Protein AF-0000000083394810 (afdb_homodimer)

InterPro domains:
  IPR021765 Mycotoxin biosynthesis protein UstYa-like [PF11807] (84-178)
  IPR021765 Mycotoxin biosynthesis protein UstYa-like [PTHR33365] (81-181)

Nearest PDB structures (foldseek):
  6ww7-assembly1_E  TM=4.068E-01  e=1.363E+00  Homo sapiens
  8p09-assembly1_H  TM=2.927E-01  e=2.127E+00  Oryctolagus cuniculus
  7qoi-assembly1_FS  TM=3.831E-01  e=8.087E+00  Bacteroides phage crAss001
  6ww7-assembly1_E  TM=4.068E-01  e=1.979E+00  Homo sapiens
  8p09-assembly1_H  TM=2.930E-01  e=2.109E+00  Oryctolagus cuniculus

pLDDT: mean 79.97, std 18.43, range [35.34, 97.81]

Foldseek 3Di:
DVVVVVVVVVVVVVVVVVVVVVVVVVVVVVQVVVVVVPQDRPDDPDDWDKDKDFDADDPPDDLPNLVRLVVPAQQQQWFWDDGPPDIDIDHDLVVVLSVLVNLLSVVVVCVVVVHDDDPVSVVSNVVNVVSNVVVCVVQVFPFDADDDCVVDPPPDPDDRDGTGMGTGTPVVRVSVVRNVRCVVCVVVCCVRVVDD/DVVVVVVVVVVVVVVVVVVVVVVVVVVVVVQVVVVVVPQDRPDDPDDWDKDKDFDADDPPDDLPNLVRLVVPAQQQQWFWDDGPPDIDIDHDLVVVLSVLVNLLSVVVVCVVVVHDDDPVSVVSNVVNVVSNVVVCVVQVFPFDQDDDVVVDPPPDPDDRDGTGMGTGTPVVRVSVVRNVRCVVCVVVCCVRVVDD

Radius of gyration: 23.5 Å; Cα contacts (8 Å, |Δi|>4): 505; chains: 2; bounding box: 60×79×56 Å

Solvent-accessible surface area (backbone atoms only — not comparable to full-atom values): 21605 Å² total; per-residue (Å²): 115,68,65,59,50,50,49,51,49,50,49,49,50,52,47,49,52,48,45,53,51,44,52,50,44,49,52,45,44,52,48,40,52,57,24,68,78,35,101,50,74,48,56,66,97,63,92,72,53,78,36,77,44,59,62,61,89,66,91,65,59,43,87,77,38,59,70,54,58,66,58,72,36,40,67,84,25,42,33,73,49,91,43,96,74,64,73,45,50,22,37,29,42,35,33,52,41,50,51,30,52,47,49,50,47,49,52,38,58,40,19,67,72,66,51,78,76,52,72,66,51,50,53,50,46,44,49,29,55,48,51,41,52,52,49,44,43,30,45,41,46,51,33,40,33,49,63,62,60,86,74,45,56,91,82,50,66,65,68,51,60,72,64,50,68,33,89,17,42,36,38,66,61,52,41,50,52,39,30,52,43,20,67,77,38,43,72,61,46,52,71,73,63,57,55,117,114,68,64,59,50,49,52,50,48,51,50,49,51,51,48,48,51,48,46,54,50,44,52,50,43,50,52,45,43,53,48,38,53,60,23,67,79,39,101,50,75,47,56,65,99,63,90,72,51,76,35,77,44,60,62,60,91,65,92,66,59,45,87,78,38,59,71,55,58,67,58,72,38,39,66,85,26,42,33,75,47,91,43,95,76,62,74,42,50,22,38,30,43,35,35,51,43,51,51,30,51,46,48,50,46,50,51,37,58,40,18,67,74,68,52,77,76,51,73,67,52,50,54,50,45,44,50,29,56,48,51,43,52,52,47,44,44,29,46,40,46,51,33,40,33,51,62,61,62,85,74,46,58,80,83,51,67,65,68,51,59,72,62,50,68,31,90,18,43,36,39,65,61,53,41,49,52,38,30,51,41,21,68,77,38,44,72,61,45,53,70,73,62,66,45,127

Structure (mmCIF, N/CA/C/O backbone):
data_AF-0000000083394810-model_v1
#
loop_
_entity.id
_entity.type
_entity.pdbx_description
1 polymer 'HNH nuclease domain-containing protein'
#
loop_
_atom_site.group_PDB
_atom_site.id
_atom_site.type_symbol
_atom_site.label_atom_id
_atom_site.label_alt_id
_atom_site.label_comp_id
_atom_site.label_asym_id
_atom_site.label_entity_id
_atom_site.label_seq_id
_atom_site.pdbx_PDB_ins_code
_atom_site.Cartn_x
_atom_site.Cartn_y
_atom_site.Cartn_z
_atom_site.occupancy
_atom_site.B_iso_or_equiv
_atom_site.auth_seq_id
_atom_site.auth_comp_id
_atom_site.auth_asym_id
_atom_site.auth_atom_id
_atom_site.pdbx_PDB_model_num
ATOM 1 N N . MET A 1 1 ? -1.487 41.594 35.656 1 63.44 1 MET A N 1
ATOM 2 C CA . MET A 1 1 ? -0.586 40.625 35.062 1 63.44 1 MET A CA 1
ATOM 3 C C . MET A 1 1 ? -1.342 39.375 34.656 1 63.44 1 MET A C 1
ATOM 5 O O . MET A 1 1 ? -1.153 38.875 33.531 1 63.44 1 MET A O 1
ATOM 9 N N . LEU A 1 2 ? -2.314 39.062 35.344 1 71 2 LEU A N 1
ATOM 10 C CA . LEU A 1 2 ? -3.08 37.844 35.125 1 71 2 LEU A CA 1
ATOM 11 C C . LEU A 1 2 ? -4.078 38.031 34 1 71 2 LEU A C 1
ATOM 13 O O . LEU A 1 2 ? -4.301 37.125 33.188 1 71 2 LEU A O 1
ATOM 17 N N . VAL A 1 3 ? -4.531 39.25 33.844 1 66.12 3 VAL A N 1
ATOM 18 C CA . VAL A 1 3 ? -5.516 39.531 32.812 1 66.12 3 VAL A CA 1
ATOM 19 C C . VAL A 1 3 ? -4.832 39.562 31.453 1 66.12 3 VAL A C 1
ATOM 21 O O . VAL A 1 3 ? -5.363 39.031 30.469 1 66.12 3 VAL A O 1
ATOM 24 N N . ALA A 1 4 ? -3.621 40 31.453 1 64.06 4 ALA A N 1
ATOM 25 C CA . ALA A 1 4 ? -2.865 40.062 30.219 1 64.06 4 ALA A CA 1
ATOM 26 C C . ALA A 1 4 ? -2.486 38.656 29.734 1 64.06 4 ALA A C 1
ATOM 28 O O . ALA A 1 4 ? -2.574 38.375 28.547 1 64.06 4 ALA A O 1
ATOM 29 N N . ILE A 1 5 ? -2.301 37.812 30.656 1 60 5 ILE A N 1
ATOM 30 C CA . ILE A 1 5 ? -1.928 36.438 30.344 1 60 5 ILE A CA 1
ATOM 31 C C . ILE A 1 5 ? -3.146 35.688 29.812 1 60 5 ILE A C 1
ATOM 33 O O . ILE A 1 5 ? -3.045 34.938 28.844 1 60 5 ILE A O 1
ATOM 37 N N . ALA A 1 6 ? -4.289 36.094 30.375 1 61.28 6 ALA A N 1
ATOM 38 C CA . ALA A 1 6 ? -5.523 35.406 29.984 1 61.28 6 ALA A CA 1
ATOM 39 C C . ALA A 1 6 ? -5.941 35.812 28.578 1 61.28 6 ALA A C 1
ATOM 41 O O . ALA A 1 6 ? -6.375 34.969 27.781 1 61.28 6 ALA A O 1
ATOM 42 N N . VAL A 1 7 ? -5.715 37 28.25 1 58.78 7 VAL A N 1
ATOM 43 C CA . VAL A 1 7 ? -6.094 37.531 26.938 1 58.78 7 VAL A CA 1
ATOM 44 C C . VAL A 1 7 ? -5.16 36.969 25.875 1 58.78 7 VAL A C 1
ATOM 46 O O . VAL A 1 7 ? -5.605 36.531 24.812 1 58.78 7 VAL A O 1
ATOM 49 N N . LEU A 1 8 ? -3.99 36.844 26.25 1 58.28 8 LEU A N 1
ATOM 50 C CA . LEU A 1 8 ? -3.01 36.344 25.312 1 58.28 8 LEU A CA 1
ATOM 51 C C . LEU A 1 8 ? -3.229 34.844 25.047 1 58.28 8 LEU A C 1
ATOM 53 O O . LEU A 1 8 ? -3.104 34.375 23.922 1 58.28 8 LEU A O 1
ATOM 57 N N . THR A 1 9 ? -3.621 34.188 26.062 1 61.53 9 THR A N 1
ATOM 58 C CA . THR A 1 9 ? -3.891 32.781 25.938 1 61.53 9 THR A CA 1
ATOM 59 C C . THR A 1 9 ? -5.148 32.531 25.109 1 61.53 9 THR A C 1
ATOM 61 O O . THR A 1 9 ? -5.176 31.641 24.25 1 61.53 9 THR A O 1
ATOM 64 N N . THR A 1 10 ? -6.113 33.406 25.344 1 60.19 10 THR A N 1
ATOM 65 C CA . THR A 1 10 ? -7.363 33.25 24.609 1 60.19 10 THR A CA 1
ATOM 66 C C . THR A 1 10 ? -7.172 33.594 23.141 1 60.19 10 THR A C 1
ATOM 68 O O . THR A 1 10 ? -7.723 32.938 22.266 1 60.19 10 THR A O 1
ATOM 71 N N . CYS A 1 11 ? -6.348 34.531 22.906 1 59.22 11 CYS A N 1
ATOM 72 C CA . CYS A 1 11 ? -6.086 34.906 21.531 1 59.22 11 CYS A CA 1
ATOM 73 C C . CYS A 1 11 ? -5.262 33.844 20.812 1 59.22 11 CYS A C 1
ATOM 75 O O . CYS A 1 11 ? -5.484 33.594 19.625 1 59.22 11 CYS A O 1
ATOM 77 N N . ASN A 1 12 ? -4.457 33.312 21.672 1 58.34 12 ASN A N 1
ATOM 78 C CA . ASN A 1 12 ? -3.621 32.25 21.094 1 58.34 12 ASN A CA 1
ATOM 79 C C . ASN A 1 12 ? -4.434 31 20.766 1 58.34 12 ASN A C 1
ATOM 81 O O . ASN A 1 12 ? -4.227 30.375 19.734 1 58.34 12 ASN A O 1
ATOM 85 N N . VAL A 1 13 ? -5.363 30.719 21.578 1 61.25 13 VAL A N 1
ATOM 86 C CA . VAL A 1 13 ? -6.238 29.578 21.359 1 61.25 13 VAL A CA 1
ATOM 87 C C . VAL A 1 13 ? -7.172 29.875 20.172 1 61.25 13 VAL A C 1
ATOM 89 O O . VAL A 1 13 ? -7.383 29.016 19.312 1 61.25 13 VAL A O 1
ATOM 92 N N . ALA A 1 14 ? -7.664 31.078 20.141 1 58.16 14 ALA A N 1
ATOM 93 C CA . ALA A 1 14 ? -8.547 31.469 19.047 1 58.16 14 ALA A CA 1
ATOM 94 C C . ALA A 1 14 ? -7.816 31.438 17.703 1 58.16 14 ALA A C 1
ATOM 96 O O . ALA A 1 14 ? -8.352 30.953 16.703 1 58.16 14 ALA A O 1
ATOM 97 N N . ARG A 1 15 ? -6.656 31.828 17.719 1 54.5 15 ARG A N 1
ATOM 98 C CA . ARG A 1 15 ? -5.844 31.812 16.516 1 54.5 15 ARG A CA 1
ATOM 99 C C . ARG A 1 15 ? -5.52 30.375 16.078 1 54.5 15 ARG A C 1
ATOM 101 O O . ARG A 1 15 ? -5.523 30.062 14.891 1 54.5 15 ARG A O 1
ATOM 108 N N . PHE A 1 16 ? -5.199 29.578 17.062 1 58.44 16 PHE A N 1
ATOM 109 C CA . PHE A 1 16 ? -4.957 28.156 16.797 1 58.44 16 PHE A CA 1
ATOM 110 C C . PHE A 1 16 ? -6.176 27.516 16.141 1 58.44 16 PHE A C 1
ATOM 112 O O . PHE A 1 16 ? -6.051 26.797 15.148 1 58.44 16 PHE A O 1
ATOM 119 N N . LEU A 1 17 ? -7.281 27.844 16.672 1 60.44 17 LEU A N 1
ATOM 120 C CA . LEU A 1 17 ? -8.516 27.281 16.125 1 60.44 17 LEU A CA 1
ATOM 121 C C . LEU A 1 17 ? -8.797 27.828 14.734 1 60.44 17 LEU A C 1
ATOM 123 O O . LEU A 1 17 ? -9.266 27.094 13.859 1 60.44 17 LEU A O 1
ATOM 127 N N . LEU A 1 18 ? -8.445 28.984 14.523 1 58.59 18 LEU A N 1
ATOM 128 C CA . LEU A 1 18 ? -8.641 29.594 13.211 1 58.59 18 LEU A CA 1
ATOM 129 C C . LEU A 1 18 ? -7.676 29 12.188 1 58.59 18 LEU A C 1
ATOM 131 O O . LEU A 1 18 ? -8.055 28.766 11.031 1 58.59 18 LEU A O 1
ATOM 135 N N . ASN A 1 19 ? -6.543 28.719 12.688 1 56.81 19 ASN A N 1
ATOM 136 C CA . ASN A 1 19 ? -5.559 28.125 11.789 1 56.81 19 ASN A CA 1
ATOM 137 C C . ASN A 1 19 ? -5.934 26.688 11.414 1 56.81 19 ASN A C 1
ATOM 139 O O . ASN A 1 19 ? -5.797 26.297 10.258 1 56.81 19 ASN A O 1
ATOM 143 N N . VAL A 1 20 ? -6.336 25.969 12.383 1 56.69 20 VAL A N 1
ATOM 144 C CA . VAL A 1 20 ? -6.805 24.609 12.125 1 56.69 20 VAL A CA 1
ATOM 145 C C . VAL A 1 20 ? -7.988 24.656 11.156 1 56.69 20 VAL A C 1
ATOM 147 O O . VAL A 1 20 ? -8.07 23.828 10.234 1 56.69 20 VAL A O 1
ATOM 150 N N . ALA A 1 21 ? -8.852 25.594 11.43 1 53.84 21 ALA A N 1
ATOM 151 C CA . ALA A 1 21 ? -10.008 25.75 10.555 1 53.84 21 ALA A CA 1
ATOM 152 C C . ALA A 1 21 ? -9.578 26.141 9.141 1 53.84 21 ALA A C 1
ATOM 154 O O . ALA A 1 21 ? -10.141 25.656 8.156 1 53.84 21 ALA A O 1
ATOM 155 N N . PHE A 1 22 ? -8.578 26.922 9.055 1 53.09 22 PHE A N 1
ATOM 156 C CA . PHE A 1 22 ? -8.102 27.375 7.75 1 53.09 22 PHE A CA 1
ATOM 157 C C . PHE A 1 22 ? -7.434 26.25 6.984 1 53.09 22 PHE A C 1
ATOM 159 O O . PHE A 1 22 ? -7.688 26.062 5.793 1 53.09 22 PHE A O 1
ATOM 166 N N . ILE A 1 23 ? -6.535 25.562 7.641 1 55.88 23 ILE A N 1
ATOM 167 C CA . ILE A 1 23 ? -5.879 24.422 7.012 1 55.88 23 ILE A CA 1
ATOM 168 C C . ILE A 1 23 ? -6.922 23.391 6.602 1 55.88 23 ILE A C 1
ATOM 170 O O . ILE A 1 23 ? -6.84 22.812 5.512 1 55.88 23 ILE A O 1
ATOM 174 N N . ASP A 1 24 ? -7.832 23.125 7.434 1 54.72 24 ASP A N 1
ATOM 175 C CA . ASP A 1 24 ? -8.961 22.266 7.109 1 54.72 24 ASP A CA 1
ATOM 176 C C . ASP A 1 24 ? -9.711 22.766 5.887 1 54.72 24 ASP A C 1
ATOM 178 O O . ASP A 1 24 ? -10.094 21.984 5.016 1 54.72 24 ASP A O 1
ATOM 182 N N . THR A 1 25 ? -9.898 24.047 5.922 1 52.47 25 THR A N 1
ATOM 183 C CA . THR A 1 25 ? -10.586 24.672 4.789 1 52.47 25 THR A CA 1
ATOM 184 C C . THR A 1 25 ? -9.758 24.531 3.516 1 52.47 25 THR A C 1
ATOM 186 O O . THR A 1 25 ? -10.297 24.234 2.449 1 52.47 25 THR A O 1
ATOM 189 N N . LEU A 1 26 ? -8.5 24.828 3.623 1 54.88 26 LEU A N 1
ATOM 190 C CA . LEU A 1 26 ? -7.641 24.688 2.453 1 54.88 26 LEU A CA 1
ATOM 191 C C . LEU A 1 26 ? -7.609 23.25 1.973 1 54.88 26 LEU A C 1
ATOM 193 O O . LEU A 1 26 ? -7.633 22.984 0.767 1 54.88 26 LEU A O 1
ATOM 197 N N . ASN A 1 27 ? -7.477 22.375 2.916 1 52.06 27 ASN A N 1
ATOM 198 C CA . ASN A 1 27 ? -7.543 20.953 2.592 1 52.06 27 ASN A CA 1
ATOM 199 C C . ASN A 1 27 ? -8.867 20.594 1.919 1 52.06 27 ASN A C 1
ATOM 201 O O . ASN A 1 27 ? -8.883 19.844 0.946 1 52.06 27 ASN A O 1
ATOM 205 N N . LYS A 1 28 ? -9.906 21.109 2.553 1 52.56 28 LYS A N 1
ATOM 206 C CA . LYS A 1 28 ? -11.219 20.938 1.939 1 52.56 28 LYS A CA 1
ATOM 207 C C . LYS A 1 28 ? -11.273 21.609 0.57 1 52.56 28 LYS A C 1
ATOM 209 O O . LYS A 1 28 ? -11.836 21.062 -0.376 1 52.56 28 LYS A O 1
ATOM 214 N N . ALA A 1 29 ? -10.75 22.766 0.482 1 51.16 29 ALA A N 1
ATOM 215 C CA . ALA A 1 29 ? -10.727 23.469 -0.796 1 51.16 29 ALA A CA 1
ATOM 216 C C . ALA A 1 29 ? -9.922 22.703 -1.836 1 51.16 29 ALA A C 1
ATOM 218 O O . ALA A 1 29 ? -10.336 22.594 -2.992 1 51.16 29 ALA A O 1
ATOM 219 N N . MET A 1 30 ? -8.766 22.25 -1.483 1 50.47 30 MET A N 1
ATOM 220 C CA . MET A 1 30 ? -7.98 21.438 -2.4 1 50.47 30 MET A CA 1
ATOM 221 C C . MET A 1 30 ? -8.734 20.172 -2.785 1 50.47 30 MET A C 1
ATOM 223 O O . MET A 1 30 ? -8.742 19.766 -3.953 1 50.47 30 MET A O 1
ATOM 227 N N . ASN A 1 31 ? -9.336 19.625 -1.742 1 50.31 31 ASN A N 1
ATOM 228 C CA . ASN A 1 31 ? -10.211 18.5 -2.02 1 50.31 31 ASN A CA 1
ATOM 229 C C . ASN A 1 31 ? -11.367 18.891 -2.936 1 50.31 31 ASN A C 1
ATOM 231 O O . ASN A 1 31 ? -11.742 18.125 -3.832 1 50.31 31 ASN A O 1
ATOM 235 N N . SER A 1 32 ? -11.938 20.047 -2.557 1 47.5 32 SER A N 1
ATOM 236 C CA . SER A 1 32 ? -13.008 20.578 -3.395 1 47.5 32 SER A CA 1
ATOM 237 C C . SER A 1 32 ? -12.516 20.859 -4.812 1 47.5 32 SER A C 1
ATOM 239 O O . SER A 1 32 ? -13.234 20.594 -5.781 1 47.5 32 SER A O 1
ATOM 241 N N . LEU A 1 33 ? -11.438 21.453 -4.879 1 46.94 33 LEU A N 1
ATOM 242 C CA . LEU A 1 33 ? -10.891 21.672 -6.211 1 46.94 33 LEU A CA 1
ATOM 243 C C . LEU A 1 33 ? -10.695 20.359 -6.945 1 46.94 33 LEU A C 1
ATOM 245 O O . LEU A 1 33 ? -10.969 20.266 -8.148 1 46.94 33 LEU A O 1
ATOM 249 N N . LEU A 1 34 ? -10.25 19.453 -6.199 1 49.69 34 LEU A N 1
ATOM 250 C CA . LEU A 1 34 ? -10.125 18.125 -6.809 1 49.69 34 LEU A CA 1
ATOM 251 C C . LEU A 1 34 ? -11.508 17.562 -7.145 1 49.69 34 LEU A C 1
ATOM 253 O O . LEU A 1 34 ? -11.672 16.891 -8.164 1 49.69 34 LEU A O 1
ATOM 257 N N . VAL A 1 35 ? -12.453 17.969 -6.191 1 47.66 35 VAL A N 1
ATOM 258 C CA . VAL A 1 35 ? -13.844 17.562 -6.426 1 47.66 35 VAL A CA 1
ATOM 259 C C . VAL A 1 35 ? -14.414 18.375 -7.594 1 47.66 35 VAL A C 1
ATOM 261 O O . VAL A 1 35 ? -15.172 17.828 -8.406 1 47.66 35 VAL A O 1
ATOM 264 N N . ASP A 1 36 ? -14.242 19.688 -7.484 1 48.34 36 ASP A N 1
ATOM 265 C CA . ASP A 1 36 ? -14.914 20.547 -8.461 1 48.34 36 ASP A CA 1
ATOM 266 C C . ASP A 1 36 ? -14.641 20.062 -9.883 1 48.34 36 ASP A C 1
ATOM 268 O O . ASP A 1 36 ? -15.516 20.156 -10.75 1 48.34 36 ASP A O 1
ATOM 272 N N . ARG A 1 37 ? -13.375 19.781 -10.188 1 45.94 37 ARG A N 1
ATOM 273 C CA . ARG A 1 37 ? -13.281 19.359 -11.578 1 45.94 37 ARG A CA 1
ATOM 274 C C . ARG A 1 37 ? -13.906 17.984 -11.773 1 45.94 37 ARG A C 1
ATOM 276 O O . ARG A 1 37 ? -14.133 17.547 -12.906 1 45.94 37 ARG A O 1
ATOM 283 N N . VAL A 1 38 ? -14.016 17.234 -10.641 1 52.84 38 VAL A N 1
ATOM 284 C CA . VAL A 1 38 ? -14.531 15.875 -10.828 1 52.84 38 VAL A CA 1
ATOM 285 C C . VAL A 1 38 ? -15.922 15.766 -10.219 1 52.84 38 VAL A C 1
ATOM 287 O O . VAL A 1 38 ? -16.188 16.328 -9.148 1 52.84 38 VAL A O 1
ATOM 290 N N . ARG A 1 39 ? -17.078 15.539 -10.977 1 61.56 39 ARG A N 1
ATOM 291 C CA . ARG A 1 39 ? -18.516 15.305 -10.766 1 61.56 39 ARG A CA 1
ATOM 292 C C . ARG A 1 39 ? -18.75 14.328 -9.625 1 61.56 39 ARG A C 1
ATOM 294 O O . ARG A 1 39 ? -19.875 14.188 -9.141 1 61.56 39 ARG A O 1
ATOM 301 N N . PHE A 1 40 ? -17.641 13.656 -9.023 1 72.94 40 PHE A N 1
ATOM 302 C CA . PHE A 1 40 ? -17.844 12.602 -8.039 1 72.94 40 PHE A CA 1
ATOM 303 C C . PHE A 1 40 ? -16.969 12.82 -6.812 1 72.94 40 PHE A C 1
ATOM 305 O O . PHE A 1 40 ? -15.859 13.336 -6.926 1 72.94 40 PHE A O 1
ATOM 312 N N . PRO A 1 41 ? -17.578 12.555 -5.633 1 81.12 41 PRO A N 1
ATOM 313 C CA . PRO A 1 41 ? -16.719 12.609 -4.457 1 81.12 41 PRO A CA 1
ATOM 314 C C . PRO A 1 41 ? -15.438 11.789 -4.625 1 81.12 41 PRO A C 1
ATOM 316 O O . PRO A 1 41 ? -15.461 10.727 -5.25 1 81.12 41 PRO A O 1
ATOM 319 N N . ARG A 1 42 ? -14.367 12.273 -4.086 1 82.81 42 ARG A N 1
ATOM 320 C CA . ARG A 1 42 ? -13.094 11.594 -4.281 1 82.81 42 ARG A CA 1
ATOM 321 C C . ARG A 1 42 ? -12.578 11.016 -2.967 1 82.81 42 ARG A C 1
ATOM 323 O O .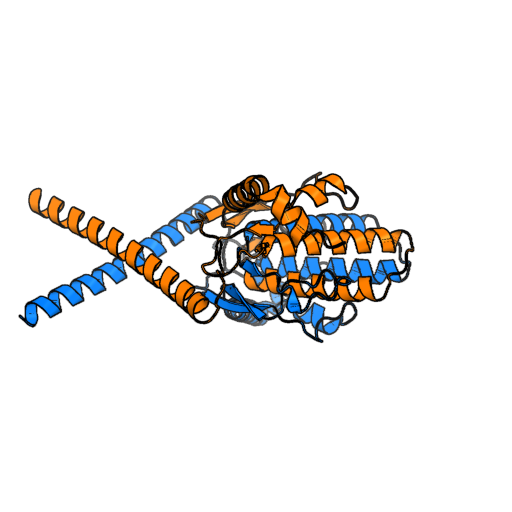 ARG A 1 42 ? -11.617 10.242 -2.957 1 82.81 42 ARG A O 1
ATOM 330 N N . ASP A 1 43 ? -13.312 11.352 -1.873 1 89.19 43 ASP A N 1
ATOM 331 C CA . ASP A 1 43 ? -12.883 10.93 -0.546 1 89.19 43 ASP A CA 1
ATOM 332 C C . ASP A 1 43 ? -14.07 10.555 0.331 1 89.19 43 ASP A C 1
ATOM 334 O O . ASP A 1 43 ? -15.164 11.102 0.165 1 89.19 43 ASP A O 1
ATOM 338 N N . ILE A 1 44 ? -13.766 9.648 1.243 1 91.19 44 ILE A N 1
ATOM 339 C CA . ILE A 1 44 ? -14.82 9.336 2.203 1 91.19 44 ILE A CA 1
ATOM 340 C C . ILE A 1 44 ? -15.039 10.531 3.129 1 91.19 44 ILE A C 1
ATOM 342 O O . ILE A 1 44 ? -14.086 11.219 3.504 1 91.19 44 ILE A O 1
ATOM 346 N N . PRO A 1 45 ? -16.344 10.781 3.49 1 89.56 45 PRO A N 1
ATOM 347 C CA . PRO A 1 45 ? -16.641 11.914 4.371 1 89.56 45 PRO A CA 1
ATOM 348 C C . PRO A 1 45 ? -16.375 11.602 5.844 1 89.56 45 PRO A C 1
ATOM 350 O O . PRO A 1 45 ? -17.312 11.594 6.652 1 89.56 45 PRO A O 1
ATOM 353 N N . LEU A 1 46 ? -15.203 11.32 6.207 1 91.56 46 LEU A N 1
ATOM 354 C CA . LEU A 1 46 ? -14.758 10.953 7.547 1 91.56 46 LEU A CA 1
ATOM 355 C C . LEU A 1 46 ? -13.391 11.562 7.848 1 91.56 46 LEU A C 1
ATOM 357 O O . LEU A 1 46 ? -12.469 11.453 7.039 1 91.56 46 LEU A O 1
ATOM 361 N N . ARG A 1 47 ? -13.328 12.289 8.938 1 88.31 47 ARG A N 1
ATOM 362 C CA . ARG A 1 47 ? -12.008 12.688 9.414 1 88.31 47 ARG A CA 1
ATOM 363 C C . ARG A 1 47 ? -11.273 11.516 10.062 1 88.31 47 ARG A C 1
ATOM 365 O O . ARG A 1 47 ? -11.766 10.93 11.031 1 88.31 47 ARG A O 1
ATOM 372 N N . VAL A 1 48 ? -10.164 11.156 9.477 1 91.75 48 VAL A N 1
ATOM 373 C CA . VAL A 1 48 ? -9.406 10.008 9.953 1 91.75 48 VAL A CA 1
ATOM 374 C C . VAL A 1 48 ? -8.172 10.477 10.719 1 91.75 48 VAL A C 1
ATOM 376 O O . VAL A 1 48 ? -7.422 11.328 10.227 1 91.75 48 VAL A O 1
ATOM 379 N N . GLN A 1 49 ? -7.961 9.992 11.945 1 87.75 49 GLN A N 1
ATOM 380 C CA . GLN A 1 49 ? -6.812 10.359 12.766 1 87.75 49 GLN A CA 1
ATOM 381 C C . GLN A 1 49 ? -5.605 9.484 12.445 1 87.75 49 GLN A C 1
ATOM 383 O O . GLN A 1 49 ? -5.73 8.484 11.734 1 87.75 49 GLN A O 1
ATOM 388 N N . ASP A 1 50 ? -4.445 9.961 12.805 1 87.12 50 ASP A N 1
ATOM 389 C CA . ASP A 1 50 ? -3.254 9.125 12.75 1 87.12 50 ASP A CA 1
ATOM 390 C C . ASP A 1 50 ? -3.258 8.094 13.875 1 87.12 50 ASP A C 1
ATOM 392 O O . ASP A 1 50 ? -3.91 8.289 14.906 1 87.12 50 ASP A O 1
ATOM 396 N N . ALA A 1 51 ? -2.646 6.996 13.641 1 91.88 51 ALA A N 1
ATOM 397 C CA . ALA A 1 51 ? -2.457 5.926 14.617 1 91.88 51 ALA A CA 1
ATOM 398 C C . ALA A 1 51 ? -1.086 5.273 14.461 1 91.88 51 ALA A C 1
ATOM 400 O O . ALA A 1 51 ? -0.388 5.516 13.469 1 91.88 51 ALA A O 1
ATOM 401 N N . VAL A 1 52 ? -0.654 4.578 15.508 1 90.12 52 VAL A N 1
ATOM 402 C CA . VAL A 1 52 ? 0.587 3.814 15.438 1 90.12 52 VAL A CA 1
ATOM 403 C C . VAL A 1 52 ? 0.272 2.33 15.266 1 90.12 52 VAL A C 1
ATOM 405 O O . VAL A 1 52 ? -0.63 1.8 15.914 1 90.12 52 VAL A O 1
ATOM 408 N N . MET A 1 53 ? 0.91 1.739 14.312 1 91.69 53 MET A N 1
ATOM 409 C CA . MET A 1 53 ? 0.77 0.304 14.086 1 91.69 53 MET A CA 1
ATOM 410 C C . MET A 1 53 ? 2.135 -0.376 14.039 1 91.69 53 MET A C 1
ATOM 412 O O . MET A 1 53 ? 3.068 0.135 13.422 1 91.69 53 MET A O 1
ATOM 416 N N . VAL A 1 54 ? 2.262 -1.486 14.734 1 90.12 54 VAL A N 1
ATOM 417 C CA . VAL A 1 54 ? 3.463 -2.311 14.656 1 90.12 54 VAL A CA 1
ATOM 418 C C . VAL A 1 54 ? 3.232 -3.463 13.68 1 90.12 54 VAL A C 1
ATOM 420 O O . VAL A 1 54 ? 2.246 -4.191 13.789 1 90.12 54 VAL A O 1
ATOM 423 N N . PHE A 1 55 ? 4.113 -3.504 12.641 1 90.31 55 PHE A N 1
ATOM 424 C CA . PHE A 1 55 ? 4.039 -4.625 11.711 1 90.31 55 PHE A CA 1
ATOM 425 C C . PHE A 1 55 ? 4.605 -5.891 12.344 1 90.31 55 PHE A C 1
ATOM 427 O O . PHE A 1 55 ? 5.82 -6.008 12.531 1 90.31 55 PHE A O 1
ATOM 434 N N . GLU A 1 56 ? 3.725 -6.828 12.711 1 85.12 56 GLU A N 1
ATOM 435 C CA . GLU A 1 56 ? 4.133 -8.047 13.406 1 85.12 56 GLU A CA 1
ATOM 436 C C . GLU A 1 56 ? 3.76 -9.289 12.602 1 85.12 56 GLU A C 1
ATOM 438 O O . GLU A 1 56 ? 2.732 -9.312 11.922 1 85.12 56 GLU A O 1
ATOM 443 N N . PRO A 1 57 ? 4.723 -10.242 12.719 1 85.31 57 PRO A N 1
ATOM 444 C CA . PRO A 1 57 ? 4.285 -11.523 12.156 1 85.31 57 PRO A CA 1
ATOM 445 C C . PRO A 1 57 ? 2.99 -12.031 12.789 1 85.31 57 PRO A C 1
ATOM 447 O O . PRO A 1 57 ? 2.676 -11.68 13.93 1 85.31 57 PRO A O 1
ATOM 450 N N . THR A 1 58 ? 2.211 -12.68 12.047 1 87.88 58 THR A N 1
ATOM 451 C CA . THR A 1 58 ? 0.944 -13.219 12.531 1 87.88 58 THR A CA 1
ATOM 452 C C . THR A 1 58 ? 0.741 -14.648 12.039 1 87.88 58 THR A C 1
ATOM 454 O O . THR A 1 58 ? 1.245 -15.023 10.984 1 87.88 58 THR A O 1
ATOM 457 N N . GLU A 1 59 ? 0.09 -15.453 12.828 1 88.75 59 GLU A N 1
ATOM 458 C CA . GLU A 1 59 ? -0.292 -16.797 12.414 1 88.75 59 GLU A CA 1
ATOM 459 C C . GLU A 1 59 ? -1.55 -16.781 11.547 1 88.75 59 GLU A C 1
ATOM 461 O O . GLU A 1 59 ? -1.913 -17.781 10.945 1 88.75 59 GLU A O 1
ATOM 466 N N . LEU A 1 60 ? -2.094 -15.555 11.5 1 92.5 60 LEU A N 1
ATOM 467 C CA . LEU A 1 60 ? -3.268 -15.375 10.648 1 92.5 60 LEU A CA 1
ATOM 468 C C . LEU A 1 60 ? -2.861 -15.016 9.227 1 92.5 60 LEU A C 1
ATOM 470 O O . LEU A 1 60 ? -1.727 -14.594 8.984 1 92.5 60 LEU A O 1
ATOM 474 N N . TYR A 1 61 ? -3.715 -15.328 8.266 1 95.31 61 TYR A N 1
ATOM 475 C CA . TYR A 1 61 ? -3.559 -14.945 6.867 1 95.31 61 TYR A CA 1
ATOM 476 C C . TYR A 1 61 ? -2.451 -15.75 6.195 1 95.31 61 TYR A C 1
ATOM 478 O O . TYR A 1 61 ? -1.617 -15.188 5.48 1 95.31 61 TYR A O 1
ATOM 486 N N . ASP A 1 62 ? -2.447 -16.953 6.602 1 94 62 ASP A N 1
ATOM 487 C CA . ASP A 1 62 ? -1.646 -17.875 5.816 1 94 62 ASP A CA 1
ATOM 488 C C . ASP A 1 62 ? -2.117 -17.922 4.363 1 94 62 ASP A C 1
ATOM 490 O O . ASP A 1 62 ? -3.273 -17.609 4.07 1 94 62 ASP A O 1
ATOM 494 N N . LEU A 1 63 ? -1.247 -18.359 3.455 1 93.75 63 LEU A N 1
ATOM 495 C CA . LEU A 1 63 ? -1.532 -18.359 2.023 1 93.75 63 LEU A CA 1
ATOM 496 C C . LEU A 1 63 ? -2.836 -19.094 1.728 1 93.75 63 LEU A C 1
ATOM 498 O O . LEU A 1 63 ? -3.545 -18.75 0.78 1 93.75 63 LEU A O 1
ATOM 502 N N . HIS A 1 64 ? -3.182 -20.062 2.568 1 94.38 64 HIS A N 1
ATOM 503 C CA . HIS A 1 64 ? -4.332 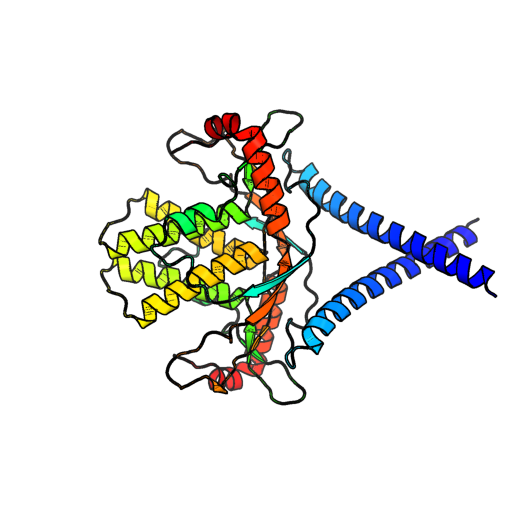-20.891 2.248 1 94.38 64 HIS A CA 1
ATOM 504 C C . HIS A 1 64 ? -5.512 -20.578 3.16 1 94.38 64 HIS A C 1
ATOM 506 O O . HIS A 1 64 ? -6.555 -21.234 3.076 1 94.38 64 HIS A O 1
ATOM 512 N N . ALA A 1 65 ? -5.41 -19.578 3.996 1 96.25 65 ALA A N 1
ATOM 513 C CA . ALA A 1 65 ? -6.488 -19.188 4.906 1 96.25 65 ALA A CA 1
ATOM 514 C C . ALA A 1 65 ? -7.539 -18.344 4.191 1 96.25 65 ALA A C 1
ATOM 516 O O . ALA A 1 65 ? -7.699 -17.156 4.488 1 96.25 65 ALA A O 1
ATOM 517 N N . VAL A 1 66 ? -8.367 -18.938 3.346 1 95.5 66 VAL A N 1
ATOM 518 C CA . VAL A 1 66 ? -9.289 -18.297 2.42 1 95.5 66 VAL A CA 1
ATOM 519 C C . VAL A 1 66 ? -10.258 -17.406 3.195 1 95.5 66 VAL A C 1
ATOM 521 O O . VAL A 1 66 ? -10.438 -16.234 2.857 1 95.5 66 VAL A O 1
ATOM 524 N N . ALA A 1 67 ? -10.812 -17.906 4.27 1 94.88 67 ALA A N 1
ATOM 525 C CA . ALA A 1 67 ? -11.805 -17.156 5.031 1 94.88 67 ALA A CA 1
ATOM 526 C C . ALA A 1 67 ? -11.195 -15.898 5.633 1 94.88 67 ALA A C 1
ATOM 528 O O . ALA A 1 67 ? -11.844 -14.844 5.664 1 94.88 67 ALA A O 1
ATOM 529 N N . GLN A 1 68 ? -9.977 -15.969 6.117 1 95.94 68 GLN A N 1
ATOM 530 C CA . GLN A 1 68 ? -9.305 -14.812 6.699 1 95.94 68 GLN A CA 1
ATOM 531 C C . GLN A 1 68 ? -9.039 -13.742 5.648 1 95.94 68 GLN A C 1
ATOM 533 O O . GLN A 1 68 ? -9.297 -12.555 5.887 1 95.94 68 GLN A O 1
ATOM 538 N N . TRP A 1 69 ? -8.578 -14.117 4.473 1 96.31 69 TRP A N 1
ATOM 539 C CA . TRP A 1 69 ? -8.289 -13.164 3.402 1 96.31 69 TRP A CA 1
ATOM 540 C C . TRP A 1 69 ? -9.578 -12.539 2.873 1 96.31 69 TRP A C 1
ATOM 542 O O . TRP A 1 69 ? -9.602 -11.344 2.549 1 96.31 69 TRP A O 1
ATOM 552 N N . GLU A 1 70 ? -10.695 -13.258 2.832 1 91.94 70 GLU A N 1
ATOM 553 C CA . GLU A 1 70 ? -11.977 -12.727 2.383 1 91.94 70 GLU A CA 1
ATOM 554 C C . GLU A 1 70 ? -12.562 -11.75 3.398 1 91.94 70 GLU A C 1
ATOM 556 O O . GLU A 1 70 ? -13.406 -10.922 3.057 1 91.94 70 GLU A O 1
ATOM 561 N N . SER A 1 71 ? -12.07 -11.758 4.621 1 90.44 71 SER A N 1
ATOM 562 C CA . SER A 1 71 ? -12.633 -10.945 5.688 1 90.44 71 SER A CA 1
ATOM 563 C C . SER A 1 71 ? -11.922 -9.594 5.785 1 90.44 71 SER A C 1
ATOM 565 O O . SER A 1 71 ? -12.344 -8.719 6.547 1 90.44 71 SER A O 1
ATOM 567 N N . VAL A 1 72 ? -10.852 -9.375 5.027 1 89.44 72 VAL A N 1
ATOM 568 C CA . VAL A 1 72 ? -10.016 -8.188 5.215 1 89.44 72 VAL A CA 1
ATOM 569 C C . VAL A 1 72 ? -10.781 -6.945 4.773 1 89.44 72 VAL A C 1
ATOM 571 O O . VAL A 1 72 ? -10.57 -5.855 5.312 1 89.44 72 VAL A O 1
ATOM 574 N N . SER A 1 73 ? -11.672 -7.086 3.795 1 87.06 73 SER A N 1
ATOM 575 C CA . SER A 1 73 ? -12.438 -5.938 3.318 1 87.06 73 SER A CA 1
ATOM 576 C C . SER A 1 73 ? -13.742 -5.781 4.094 1 87.06 73 SER A C 1
ATOM 578 O O . SER A 1 73 ? -14.398 -6.773 4.422 1 87.06 73 SER A O 1
ATOM 580 N N . ALA A 1 74 ? -13.945 -4.59 4.559 1 82.5 74 ALA A N 1
ATOM 581 C CA . ALA A 1 74 ? -15.258 -4.301 5.125 1 82.5 74 ALA A CA 1
ATOM 582 C C . ALA A 1 74 ? -16.344 -4.312 4.043 1 82.5 74 ALA A C 1
ATOM 584 O O . ALA A 1 74 ? -16.219 -3.611 3.035 1 82.5 74 ALA A O 1
ATOM 585 N N . GLY A 1 75 ? -17.391 -5.242 4.309 1 77.25 75 GLY A N 1
ATOM 586 C CA . GLY A 1 75 ? -18.391 -5.395 3.264 1 77.25 75 GLY A CA 1
ATOM 587 C C . GLY A 1 75 ? -17.797 -5.879 1.949 1 77.25 75 GLY A C 1
ATOM 588 O O . GLY A 1 75 ? -17.062 -6.867 1.917 1 77.25 75 GLY A O 1
ATOM 589 N N . SER A 1 76 ? -17.953 -5.367 0.896 1 79.56 76 SER A N 1
ATOM 590 C CA . SER A 1 76 ? -17.422 -5.695 -0.422 1 79.56 76 SER A CA 1
ATOM 591 C C . SER A 1 76 ? -16.422 -4.645 -0.888 1 79.56 76 SER A C 1
ATOM 593 O O . SER A 1 76 ? -15.891 -4.73 -2 1 79.56 76 SER A O 1
ATOM 595 N N . GLY A 1 77 ? -16.094 -3.699 0.086 1 91 77 GLY A N 1
ATOM 596 C CA . GLY A 1 77 ? -15.219 -2.598 -0.269 1 91 77 GLY A CA 1
ATOM 597 C C . GLY A 1 77 ? -15.922 -1.5 -1.047 1 91 77 GLY A C 1
ATOM 598 O O . GLY A 1 77 ? -15.281 -0.541 -1.488 1 91 77 GLY A O 1
ATOM 599 N N . TRP A 1 78 ? -17.234 -1.661 -1.206 1 91.44 78 TRP A N 1
ATOM 600 C CA . TRP A 1 78 ? -18.047 -0.705 -1.938 1 91.44 78 TRP A CA 1
ATOM 601 C C . TRP A 1 78 ? -18.922 0.104 -0.986 1 91.44 78 TRP A C 1
ATOM 603 O O . TRP A 1 78 ? -19.438 -0.431 -0.001 1 91.44 78 TRP A O 1
ATOM 613 N N . ILE A 1 79 ? -19.109 1.358 -1.299 1 92.56 79 ILE A N 1
ATOM 614 C CA . ILE A 1 79 ? -20.016 2.201 -0.524 1 92.56 79 ILE A CA 1
ATOM 615 C C . ILE A 1 79 ? -20.953 2.957 -1.466 1 92.56 79 ILE A C 1
ATOM 617 O O . ILE A 1 79 ? -20.672 3.074 -2.662 1 92.56 79 ILE A O 1
ATOM 621 N N . LYS A 1 80 ? -22.016 3.295 -0.908 1 91.38 80 LYS A N 1
ATOM 622 C CA . LYS A 1 80 ? -22.969 4.195 -1.562 1 91.38 80 LYS A CA 1
ATOM 623 C C . LYS A 1 80 ? -22.844 5.609 -1.005 1 91.38 80 LYS A C 1
ATOM 625 O O . LYS A 1 80 ? -22.859 5.809 0.212 1 91.38 80 LYS A O 1
ATOM 630 N N . LEU A 1 81 ? -22.578 6.562 -1.829 1 86.94 81 LEU A N 1
ATOM 631 C CA . LEU A 1 81 ? -22.641 7.965 -1.42 1 86.94 81 LEU A CA 1
ATOM 632 C C . LEU A 1 81 ? -23.688 8.719 -2.234 1 86.94 81 LEU A C 1
ATOM 634 O O . LEU A 1 81 ? -23.828 8.484 -3.438 1 86.94 81 LEU A O 1
ATOM 638 N N . PRO A 1 82 ? -24.469 9.492 -1.482 1 77.75 82 PRO A N 1
ATOM 639 C CA . PRO A 1 82 ? -25.469 10.305 -2.197 1 77.75 82 PRO A CA 1
ATOM 640 C C . PRO A 1 82 ? -24.828 11.391 -3.062 1 77.75 82 PRO A C 1
ATOM 642 O O . PRO A 1 82 ? -23.828 11.984 -2.666 1 77.75 82 PRO A O 1
ATOM 645 N N . THR A 1 83 ? -25.156 11.359 -4.348 1 70.75 83 THR A N 1
ATOM 646 C CA . THR A 1 83 ? -24.75 12.469 -5.211 1 70.75 83 THR A CA 1
ATOM 647 C C . THR A 1 83 ? -25.984 13.203 -5.75 1 70.75 83 THR A C 1
ATOM 649 O O . THR A 1 83 ? -27.094 12.664 -5.73 1 70.75 83 THR A O 1
ATOM 652 N N . PRO A 1 84 ? -25.812 14.547 -5.926 1 63.38 84 PRO A N 1
ATOM 653 C CA . PRO A 1 84 ? -26.953 15.273 -6.492 1 63.38 84 PRO A CA 1
ATOM 654 C C . PRO A 1 84 ? -27.578 14.555 -7.684 1 63.38 84 PRO A C 1
ATOM 656 O O . PRO A 1 84 ? -28.766 14.734 -7.961 1 63.38 84 PRO A O 1
ATOM 659 N N . GLN A 1 85 ? -26.906 13.953 -8.383 1 65.56 85 GLN A N 1
ATOM 660 C CA . GLN A 1 85 ? -27.469 13.266 -9.547 1 65.56 85 GLN A CA 1
ATOM 661 C C . GLN A 1 85 ? -27.953 11.867 -9.18 1 65.56 85 GLN A C 1
ATOM 663 O O . GLN A 1 85 ? -28.812 11.703 -8.305 1 65.56 85 GLN A O 1
ATOM 668 N N . ASP A 1 86 ? -27.172 10.805 -9.461 1 66.31 86 ASP A N 1
ATOM 669 C CA . ASP A 1 86 ? -27.578 9.422 -9.219 1 66.31 86 ASP A CA 1
ATOM 670 C C . ASP A 1 86 ? -26.609 8.734 -8.258 1 66.31 86 ASP A C 1
ATOM 672 O O . ASP A 1 86 ? -25.406 9.023 -8.258 1 66.31 86 ASP A O 1
ATOM 676 N N . ASP A 1 87 ? -27.266 8.016 -7.293 1 74.69 87 ASP A N 1
ATOM 677 C CA . ASP A 1 87 ? -26.484 7.168 -6.414 1 74.69 87 ASP A CA 1
ATOM 678 C C . ASP A 1 87 ? -25.547 6.262 -7.215 1 74.69 87 ASP A C 1
ATOM 680 O O . ASP A 1 87 ? -25.922 5.746 -8.266 1 74.69 87 ASP A O 1
ATOM 684 N N . ARG A 1 88 ? -24.328 6.355 -6.93 1 80.88 88 ARG A N 1
ATOM 685 C CA . ARG A 1 88 ? -23.391 5.449 -7.57 1 80.88 88 ARG A CA 1
ATOM 686 C C . ARG A 1 88 ? -22.547 4.715 -6.535 1 80.88 88 ARG A C 1
ATOM 688 O O . ARG A 1 88 ? -22.297 5.238 -5.445 1 80.88 88 ARG A O 1
ATOM 695 N N . PRO A 1 89 ? -22.25 3.496 -6.852 1 88.12 89 PRO A N 1
ATOM 696 C CA . PRO A 1 89 ? -21.328 2.785 -5.969 1 88.12 89 PRO A CA 1
ATOM 697 C C . PRO A 1 89 ? -19.875 3.232 -6.152 1 88.12 89 PRO A C 1
ATOM 699 O O . PRO A 1 89 ? -19.453 3.547 -7.27 1 88.12 89 PRO A O 1
ATOM 702 N N . TYR A 1 90 ? -19.172 3.311 -5.07 1 89.94 90 TYR A N 1
ATOM 703 C CA . TYR A 1 90 ? -17.75 3.639 -5.078 1 89.94 90 TYR A CA 1
ATOM 704 C C . TYR A 1 90 ? -16.938 2.547 -4.398 1 89.94 90 TYR A C 1
ATOM 706 O O . TYR A 1 90 ? -17.266 2.107 -3.295 1 89.94 90 TYR A O 1
ATOM 714 N N . ALA A 1 91 ? -15.945 2.119 -5.117 1 92.5 91 ALA A N 1
ATOM 715 C CA . ALA A 1 91 ? -14.938 1.316 -4.426 1 92.5 91 ALA A CA 1
ATOM 716 C C . ALA A 1 91 ? -13.977 2.201 -3.641 1 92.5 91 ALA A C 1
ATOM 718 O O . ALA A 1 91 ? -13.547 3.252 -4.125 1 92.5 91 ALA A O 1
ATOM 719 N N . VAL A 1 92 ? -13.695 1.814 -2.449 1 94.19 92 VAL A N 1
ATOM 720 C CA . VAL A 1 92 ? -12.656 2.492 -1.68 1 94.19 92 VAL A CA 1
ATOM 721 C C . VAL A 1 92 ? -11.289 1.894 -2.014 1 94.19 92 VAL A C 1
ATOM 723 O O . VAL A 1 92 ? -11.094 0.68 -1.914 1 94.19 92 VAL A O 1
ATOM 726 N N . SER A 1 93 ? -10.359 2.668 -2.352 1 95.06 93 SER A N 1
ATOM 727 C CA . SER A 1 93 ? -9.109 2.242 -2.973 1 95.06 93 SER A CA 1
ATOM 728 C C . SER A 1 93 ? -8.359 1.256 -2.084 1 95.06 93 SER A C 1
ATOM 730 O O . SER A 1 93 ? -7.773 0.287 -2.576 1 95.06 93 SER A O 1
ATOM 732 N N . MET A 1 94 ? -8.297 1.49 -0.719 1 96.69 94 MET A N 1
ATOM 733 C CA . MET A 1 94 ? -7.562 0.56 0.137 1 96.69 94 MET A CA 1
ATOM 734 C C . MET A 1 94 ? -8.148 -0.844 0.04 1 96.69 94 MET A C 1
ATOM 736 O O . MET A 1 94 ? -7.418 -1.833 0.079 1 96.69 94 MET A O 1
ATOM 740 N N . TYR A 1 95 ? -9.453 -0.973 -0.172 1 96.25 95 TYR A N 1
ATOM 741 C CA . TYR A 1 95 ? -10.07 -2.289 -0.266 1 96.25 95 TYR A CA 1
ATOM 742 C C . TYR A 1 95 ? -9.891 -2.881 -1.659 1 96.25 95 TYR A C 1
ATOM 744 O O . TYR A 1 95 ? -9.797 -4.102 -1.815 1 96.25 95 TYR A O 1
ATOM 752 N N . HIS A 1 96 ? -9.82 -2.002 -2.68 1 94.56 96 HIS A N 1
ATOM 753 C CA . HIS A 1 96 ? -9.406 -2.49 -3.99 1 94.56 96 HIS A CA 1
ATOM 754 C C . HIS A 1 96 ? -8.016 -3.104 -3.934 1 94.56 96 HIS A C 1
ATOM 756 O O . HIS A 1 96 ? -7.781 -4.18 -4.488 1 94.56 96 HIS A O 1
ATOM 762 N N . GLN A 1 97 ? -7.098 -2.463 -3.215 1 96.56 97 GLN A N 1
ATOM 763 C CA . GLN A 1 97 ? -5.746 -2.986 -3.047 1 96.56 97 GLN A CA 1
ATOM 764 C C . GLN A 1 97 ? -5.766 -4.336 -2.334 1 96.56 97 GLN A C 1
ATOM 766 O O . GLN A 1 97 ? -5.07 -5.27 -2.74 1 96.56 97 GLN A O 1
ATOM 771 N N . LEU A 1 98 ? -6.57 -4.43 -1.286 1 97.06 98 LEU A N 1
ATOM 772 C CA . LEU A 1 98 ? -6.656 -5.68 -0.539 1 97.06 98 LEU A CA 1
ATOM 773 C C . LEU A 1 98 ? -7.305 -6.773 -1.381 1 97.06 98 LEU A C 1
ATOM 775 O O . LEU A 1 98 ? -6.906 -7.938 -1.306 1 97.06 98 LEU A O 1
ATOM 779 N N . HIS A 1 99 ? -8.289 -6.406 -2.186 1 95 99 HIS A N 1
ATOM 780 C CA . HIS A 1 99 ? -8.898 -7.34 -3.127 1 95 99 HIS A CA 1
ATOM 781 C C . HIS A 1 99 ? -7.871 -7.855 -4.129 1 95 99 HIS A C 1
ATOM 783 O O . HIS A 1 99 ? -7.797 -9.055 -4.387 1 95 99 HIS A O 1
ATOM 789 N N . CYS A 1 100 ? -7.094 -6.941 -4.641 1 95.5 100 CYS A N 1
ATOM 790 C CA . CYS A 1 100 ? -6.035 -7.312 -5.57 1 95.5 100 CYS A CA 1
ATOM 791 C C . CYS A 1 100 ? -5.027 -8.242 -4.902 1 95.5 100 CYS A C 1
ATOM 793 O O . CYS A 1 100 ? -4.582 -9.219 -5.508 1 95.5 100 CYS A O 1
ATOM 795 N N . LEU A 1 101 ? -4.625 -7.922 -3.668 1 97.5 101 LEU A N 1
ATOM 796 C CA . LEU A 1 101 ? -3.672 -8.758 -2.951 1 97.5 101 LEU A CA 1
ATOM 797 C C . LEU A 1 101 ? -4.215 -10.172 -2.777 1 97.5 101 LEU A C 1
ATOM 799 O O . LEU A 1 101 ? -3.492 -11.148 -2.975 1 97.5 101 LEU A O 1
ATOM 803 N N . ASN A 1 102 ? -5.473 -10.289 -2.447 1 96.44 102 ASN A N 1
ATOM 804 C CA . ASN A 1 102 ? -6.109 -11.594 -2.316 1 96.44 102 ASN A CA 1
ATOM 805 C C . ASN A 1 102 ? -6.168 -12.32 -3.654 1 96.44 102 ASN A C 1
ATOM 807 O O . ASN A 1 102 ? -6 -13.547 -3.705 1 96.44 102 ASN A O 1
ATOM 811 N N . PHE A 1 103 ? -6.422 -11.641 -4.703 1 95.56 103 PHE A N 1
ATOM 812 C CA . PHE A 1 103 ? -6.465 -12.273 -6.016 1 95.56 103 PHE A CA 1
ATOM 813 C C . PHE A 1 103 ? -5.098 -12.836 -6.391 1 95.56 103 PHE A C 1
ATOM 815 O O . PHE A 1 103 ? -4.996 -13.945 -6.91 1 95.56 103 PHE A O 1
ATOM 822 N N . ILE A 1 104 ? -4.039 -12.055 -6.145 1 97.06 104 ILE A N 1
ATOM 823 C CA . ILE A 1 104 ? -2.68 -12.508 -6.422 1 97.06 104 ILE A CA 1
ATOM 824 C C . ILE A 1 104 ? -2.375 -13.758 -5.605 1 97.06 104 ILE A C 1
ATOM 826 O O . ILE A 1 104 ? -1.771 -14.703 -6.117 1 97.06 104 ILE A O 1
ATOM 830 N N . ARG A 1 105 ? -2.775 -13.727 -4.324 1 97.19 105 ARG A N 1
ATOM 831 C CA . ARG A 1 105 ? -2.645 -14.914 -3.482 1 97.19 105 ARG A CA 1
ATOM 832 C C . ARG A 1 105 ? -3.363 -16.109 -4.102 1 97.19 105 ARG A C 1
ATOM 834 O O . ARG A 1 105 ? -2.805 -17.203 -4.18 1 97.19 105 ARG A O 1
ATOM 841 N N . TYR A 1 106 ? -4.59 -15.945 -4.543 1 95.81 106 TYR A N 1
ATOM 842 C CA . TYR A 1 106 ? -5.379 -16.984 -5.188 1 95.81 106 TYR A CA 1
ATOM 843 C C . TYR A 1 106 ? -4.676 -17.516 -6.43 1 95.81 106 TYR A C 1
ATOM 845 O O . TYR A 1 106 ? -4.551 -18.734 -6.617 1 95.81 106 TYR A O 1
ATOM 853 N N . ASP A 1 107 ? -4.238 -16.625 -7.242 1 96.56 107 ASP A N 1
ATOM 854 C CA . ASP A 1 107 ? -3.549 -17.016 -8.469 1 96.56 107 ASP A CA 1
ATOM 855 C C . ASP A 1 107 ? -2.32 -17.859 -8.164 1 96.56 107 ASP A C 1
ATOM 857 O O . ASP A 1 107 ? -2.074 -18.875 -8.836 1 96.56 107 ASP A O 1
ATOM 861 N N . LEU A 1 108 ? -1.562 -17.5 -7.133 1 96.88 108 LEU A N 1
ATOM 862 C CA . LEU A 1 108 ? -0.384 -18.25 -6.73 1 96.88 108 LEU A CA 1
ATOM 863 C C . LEU A 1 108 ? -0.77 -19.656 -6.293 1 96.88 108 LEU A C 1
ATOM 865 O O . LEU A 1 108 ? -0.161 -20.641 -6.727 1 96.88 108 LEU A O 1
ATOM 869 N N . THR A 1 109 ? -1.8 -19.75 -5.445 1 95.81 109 THR A N 1
ATOM 870 C CA . THR A 1 109 ? -2.193 -21.047 -4.926 1 95.81 109 THR A CA 1
ATOM 871 C C . THR A 1 109 ? -2.703 -21.953 -6.051 1 95.81 109 THR A C 1
ATOM 873 O O . THR A 1 109 ? -2.445 -23.156 -6.055 1 95.81 109 THR A O 1
ATOM 876 N N . GLN A 1 110 ? -3.391 -21.375 -7.043 1 96.25 110 GLN A N 1
ATOM 877 C CA . GLN A 1 110 ? -3.846 -22.156 -8.195 1 96.25 110 GLN A CA 1
ATOM 878 C C . GLN A 1 110 ? -2.668 -22.594 -9.062 1 96.25 110 GLN A C 1
ATOM 880 O O . GLN A 1 110 ? -2.637 -23.719 -9.547 1 96.25 110 GLN A O 1
ATOM 885 N N . SER A 1 111 ? -1.758 -21.688 -9.25 1 95.38 111 SER A N 1
ATOM 886 C CA . SER A 1 111 ? -0.576 -22.016 -10.039 1 95.38 111 SER A CA 1
ATOM 887 C C . SER A 1 111 ? 0.214 -23.156 -9.398 1 95.38 111 SER A C 1
ATOM 889 O O . SER A 1 111 ? 0.716 -24.047 -10.094 1 95.38 111 SER A O 1
ATOM 891 N N . LYS A 1 112 ? 0.322 -23.156 -8.102 1 94 112 LYS A N 1
ATOM 892 C CA . LYS A 1 112 ? 1.053 -24.203 -7.379 1 94 112 LYS A CA 1
ATOM 893 C C . LYS A 1 112 ? 0.365 -25.562 -7.516 1 94 112 LYS A C 1
ATOM 895 O O . LYS A 1 112 ? 1 -26.594 -7.352 1 94 112 LYS A O 1
ATOM 900 N N . LYS A 1 113 ? -0.881 -25.547 -7.848 1 94.12 113 LYS A N 1
ATOM 901 C CA . LYS A 1 113 ? -1.635 -26.766 -8.078 1 94.12 113 LYS A CA 1
ATOM 902 C C . LYS A 1 113 ? -1.559 -27.203 -9.547 1 94.12 113 LYS A C 1
ATOM 904 O O . LYS A 1 113 ? -2.139 -28.219 -9.93 1 94.12 113 LYS A O 1
ATOM 909 N N . GLY A 1 114 ? -0.956 -26.328 -10.359 1 93.75 114 GLY A N 1
ATOM 910 C CA . GLY A 1 114 ? -0.777 -26.688 -11.758 1 93.75 114 GLY A CA 1
ATOM 911 C C . GLY A 1 114 ? -1.882 -26.141 -12.656 1 93.75 114 GLY A C 1
ATOM 912 O O . GLY A 1 114 ? -1.992 -26.547 -13.812 1 93.75 114 GLY A O 1
ATOM 913 N N . VAL A 1 115 ? -2.703 -25.25 -12.109 1 94.56 115 VAL A N 1
ATOM 914 C CA . VAL A 1 115 ? -3.781 -24.672 -12.898 1 94.56 115 VAL A CA 1
ATOM 915 C C . VAL A 1 115 ? -3.223 -23.578 -13.82 1 94.56 115 VAL A C 1
ATOM 917 O O . VAL A 1 115 ? -2.523 -22.672 -13.359 1 94.56 115 VAL A O 1
ATOM 920 N N . HIS A 1 116 ? -3.51 -23.625 -15.086 1 92.19 116 HIS A N 1
ATOM 921 C CA . HIS A 1 116 ? -3.088 -22.609 -16.047 1 92.19 116 HIS A CA 1
ATOM 922 C C . HIS A 1 116 ? -4.074 -21.438 -16.094 1 92.19 116 HIS A C 1
ATOM 924 O O . HIS A 1 116 ? -5.285 -21.656 -16.188 1 92.19 116 HIS A O 1
ATOM 930 N N . PRO A 1 117 ? -3.492 -20.312 -16.031 1 91.62 117 PRO A N 1
ATOM 931 C CA . PRO A 1 117 ? -4.402 -19.172 -16.031 1 91.62 117 PRO A CA 1
ATOM 932 C C . PRO A 1 117 ? -5.02 -18.891 -17.391 1 91.62 117 PRO A C 1
ATOM 934 O O . PRO A 1 117 ? -4.363 -19.078 -18.422 1 91.62 117 PRO A O 1
ATOM 937 N N . THR A 1 118 ? -6.273 -18.469 -17.453 1 92.69 118 THR A N 1
ATOM 938 C CA . THR A 1 118 ? -6.895 -17.922 -18.656 1 92.69 118 THR A CA 1
ATOM 939 C C . THR A 1 118 ? -6.34 -16.531 -18.969 1 92.69 118 THR A C 1
ATOM 941 O O . THR A 1 118 ? -5.707 -15.906 -18.109 1 92.69 118 THR A O 1
ATOM 944 N N . PRO A 1 119 ? -6.543 -16.047 -20.156 1 91 119 PRO A N 1
ATOM 945 C CA . PRO A 1 119 ? -6.141 -14.68 -20.469 1 91 119 PRO A CA 1
ATOM 946 C C . PRO A 1 119 ? -6.758 -13.648 -19.531 1 91 119 PRO A C 1
ATOM 948 O O . PRO A 1 119 ? -6.102 -12.664 -19.172 1 91 119 PRO A O 1
ATOM 951 N N . ALA A 1 120 ? -7.938 -13.906 -19.094 1 89.56 120 ALA A N 1
ATOM 952 C CA . ALA A 1 120 ? -8.609 -12.992 -18.172 1 89.56 120 ALA A CA 1
ATOM 953 C C . ALA A 1 120 ? -7.902 -12.945 -16.828 1 89.56 120 ALA A C 1
ATOM 955 O O . ALA A 1 120 ? -7.746 -11.867 -16.234 1 89.56 120 ALA A O 1
ATOM 956 N N . VAL A 1 121 ? -7.402 -14.078 -16.344 1 91.75 121 VAL A N 1
ATOM 957 C CA . VAL A 1 121 ? -6.691 -14.156 -15.078 1 91.75 121 VAL A CA 1
ATOM 958 C C . VAL A 1 121 ? -5.348 -13.445 -15.195 1 91.75 121 VAL A C 1
ATOM 960 O O . VAL A 1 121 ? -4.938 -12.727 -14.273 1 91.75 121 VAL A O 1
ATOM 963 N N . VAL A 1 122 ? -4.715 -13.602 -16.328 1 89.88 122 VAL A N 1
ATOM 964 C CA . VAL A 1 122 ? 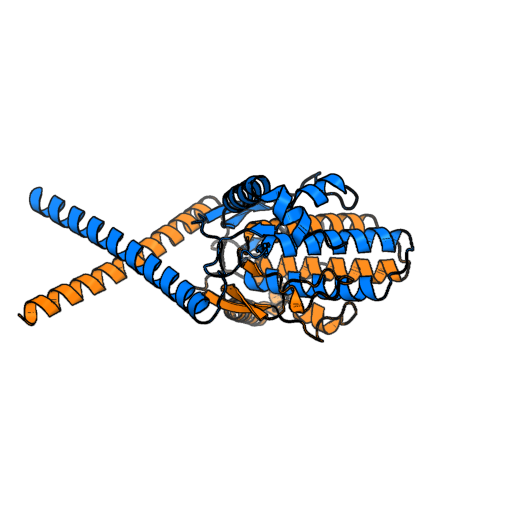-3.43 -12.945 -16.562 1 89.88 122 VAL A CA 1
ATOM 965 C C . VAL A 1 122 ? -3.617 -11.43 -16.562 1 89.88 122 VAL A C 1
ATOM 967 O O . VAL A 1 122 ? -2.848 -10.703 -15.922 1 89.88 122 VAL A O 1
ATOM 970 N N . GLY A 1 123 ? -4.617 -10.984 -17.328 1 89.88 123 GLY A N 1
ATOM 971 C CA . GLY A 1 123 ? -4.922 -9.57 -17.344 1 89.88 123 GLY A CA 1
ATOM 972 C C . GLY A 1 123 ? -5.234 -9.016 -15.969 1 89.88 123 GLY A C 1
ATOM 973 O O . GLY A 1 123 ? -4.75 -7.941 -15.602 1 89.88 123 GLY A O 1
ATOM 974 N N . HIS A 1 124 ? -6.023 -9.742 -15.172 1 91.5 124 HIS A N 1
ATOM 975 C CA . HIS A 1 124 ? -6.383 -9.328 -13.82 1 91.5 124 HIS A CA 1
ATOM 976 C C . HIS A 1 124 ? -5.156 -9.273 -12.914 1 91.5 124 HIS A C 1
ATOM 978 O O . HIS A 1 124 ? -4.992 -8.336 -12.133 1 91.5 124 HIS A O 1
ATOM 984 N N . ALA A 1 125 ? -4.309 -10.281 -13.055 1 92.69 125 ALA A N 1
ATOM 985 C CA . ALA A 1 125 ? -3.078 -10.289 -12.266 1 92.69 125 ALA A CA 1
ATOM 986 C C . ALA A 1 125 ? -2.213 -9.07 -12.578 1 92.69 125 ALA A C 1
ATOM 988 O O . ALA A 1 125 ? -1.722 -8.398 -11.672 1 92.69 125 ALA A O 1
ATOM 989 N N . ASN A 1 126 ? -2.043 -8.781 -13.883 1 92.44 126 ASN A N 1
ATOM 990 C CA . ASN A 1 126 ? -1.265 -7.617 -14.281 1 92.44 126 ASN A CA 1
ATOM 991 C C . ASN A 1 126 ? -1.842 -6.328 -13.703 1 92.44 126 ASN A C 1
ATOM 993 O O . ASN A 1 126 ? -1.101 -5.477 -13.211 1 92.44 126 ASN A O 1
ATOM 997 N N . HIS A 1 127 ? -3.107 -6.172 -13.734 1 92.06 127 HIS A N 1
ATOM 998 C CA . HIS A 1 127 ? -3.791 -5.035 -13.125 1 92.06 127 HIS A CA 1
ATOM 999 C C . HIS A 1 127 ? -3.477 -4.941 -11.633 1 92.06 127 HIS A C 1
ATOM 1001 O O . HIS A 1 127 ? -3.139 -3.863 -11.133 1 92.06 127 HIS A O 1
ATOM 1007 N N . CYS A 1 128 ? -3.59 -6.113 -10.969 1 95.62 128 CYS A N 1
ATOM 1008 C CA . CYS A 1 128 ? -3.436 -6.137 -9.516 1 95.62 128 CYS A CA 1
ATOM 1009 C C . CYS A 1 128 ? -2.01 -5.777 -9.117 1 95.62 128 CYS A C 1
ATOM 1011 O O . CYS A 1 128 ? -1.802 -4.984 -8.195 1 95.62 128 CYS A O 1
ATOM 1013 N N . TYR A 1 129 ? -0.978 -6.332 -9.797 1 96.75 129 TYR A N 1
ATOM 1014 C CA . TYR A 1 129 ? 0.407 -6.008 -9.469 1 96.75 129 TYR A CA 1
ATOM 1015 C C . TYR A 1 129 ? 0.681 -4.523 -9.672 1 96.75 129 TYR A C 1
ATOM 1017 O O . TYR A 1 129 ? 1.307 -3.881 -8.82 1 96.75 129 TYR A O 1
ATOM 1025 N N . ASN A 1 130 ? 0.201 -4 -10.75 1 94.81 130 ASN A N 1
ATOM 1026 C CA . ASN A 1 130 ? 0.416 -2.582 -11.023 1 94.81 130 ASN A CA 1
ATOM 1027 C C . ASN A 1 130 ? -0.35 -1.701 -10.039 1 94.81 130 ASN A C 1
ATOM 1029 O O . ASN A 1 130 ? 0.155 -0.665 -9.609 1 94.81 130 ASN A O 1
ATOM 1033 N N . TYR A 1 131 ? -1.551 -2.059 -9.727 1 95.19 131 TYR A N 1
ATOM 1034 C CA . TYR A 1 131 ? -2.381 -1.27 -8.828 1 95.19 131 TYR A CA 1
ATOM 1035 C C . TYR A 1 131 ? -1.77 -1.213 -7.434 1 95.19 131 TYR A C 1
ATOM 1037 O O . TYR A 1 131 ? -1.685 -0.141 -6.828 1 95.19 131 TYR A O 1
ATOM 1045 N N . ILE A 1 132 ? -1.276 -2.363 -6.891 1 97.19 132 ILE A N 1
ATOM 1046 C CA . ILE A 1 132 ? -0.648 -2.404 -5.574 1 97.19 132 ILE A CA 1
ATOM 1047 C C . ILE A 1 132 ? 0.662 -1.62 -5.602 1 97.19 132 ILE A C 1
ATOM 1049 O O . ILE A 1 132 ? 0.983 -0.899 -4.656 1 97.19 132 ILE A O 1
ATOM 1053 N N . ARG A 1 133 ? 1.427 -1.768 -6.73 1 97.31 133 ARG A N 1
ATOM 1054 C CA . ARG A 1 133 ? 2.654 -0.993 -6.891 1 97.31 133 ARG A CA 1
ATOM 1055 C C . ARG A 1 133 ? 2.383 0.5 -6.734 1 97.31 133 ARG A C 1
ATOM 1057 O O . ARG A 1 133 ? 3.061 1.183 -5.965 1 97.31 133 ARG A O 1
ATOM 1064 N N . MET A 1 134 ? 1.39 0.961 -7.43 1 96.5 134 MET A N 1
ATOM 1065 C CA . MET A 1 134 ? 1.049 2.379 -7.371 1 96.5 134 MET A CA 1
ATOM 1066 C C . MET A 1 134 ? 0.508 2.75 -5.992 1 96.5 134 MET A C 1
ATOM 1068 O O . MET A 1 134 ? 0.764 3.85 -5.496 1 96.5 134 MET A O 1
ATOM 1072 N N . GLY A 1 135 ? -0.247 1.779 -5.344 1 97.44 135 GLY A N 1
ATOM 1073 C CA . GLY A 1 135 ? -0.711 2.016 -3.986 1 97.44 135 GLY A CA 1
ATOM 1074 C C . GLY A 1 135 ? 0.42 2.188 -2.99 1 97.44 135 GLY A C 1
ATOM 1075 O O . GLY A 1 135 ? 0.37 3.072 -2.135 1 97.44 135 GLY A O 1
ATOM 1076 N N . VAL A 1 136 ? 1.454 1.356 -3.084 1 97.81 136 VAL A N 1
ATOM 1077 C CA . VAL A 1 136 ? 2.615 1.431 -2.203 1 97.81 136 VAL A CA 1
ATOM 1078 C C . VAL A 1 136 ? 3.34 2.758 -2.416 1 97.81 136 VAL A C 1
ATOM 1080 O O . VAL A 1 136 ? 3.73 3.42 -1.451 1 97.81 136 VAL A O 1
ATOM 1083 N N . LEU A 1 137 ? 3.496 3.195 -3.693 1 96.75 137 LEU A N 1
ATOM 1084 C CA . LEU A 1 137 ? 4.121 4.48 -3.992 1 96.75 137 LEU A CA 1
ATOM 1085 C C . LEU A 1 137 ? 3.299 5.629 -3.418 1 96.75 137 LEU A C 1
ATOM 1087 O O . LEU A 1 137 ? 3.857 6.582 -2.867 1 96.75 137 LEU A O 1
ATOM 1091 N N . CYS A 1 138 ? 2.021 5.492 -3.531 1 96.88 138 CYS A N 1
ATOM 1092 C CA . CYS A 1 138 ? 1.126 6.547 -3.062 1 96.88 138 CYS A CA 1
ATOM 1093 C C . CYS A 1 138 ? 1.196 6.684 -1.546 1 96.88 138 CYS A C 1
ATOM 1095 O O . CYS A 1 138 ? 1.247 7.797 -1.021 1 96.88 138 CYS A O 1
ATOM 1097 N N . GLY A 1 139 ? 1.107 5.562 -0.824 1 96.5 139 GLY A N 1
ATOM 1098 C CA . GLY A 1 139 ? 1.216 5.582 0.626 1 96.5 139 GLY A CA 1
ATOM 1099 C C . GLY A 1 139 ? 2.58 6.027 1.117 1 96.5 139 GLY A C 1
ATOM 1100 O O . GLY A 1 139 ? 2.686 6.699 2.145 1 96.5 139 GLY A O 1
ATOM 1101 N N . ALA A 1 140 ? 3.658 5.59 0.459 1 96.81 140 ALA A N 1
ATOM 1102 C CA . ALA A 1 140 ? 5.051 5.977 0.662 1 96.81 140 ALA A CA 1
ATOM 1103 C C . ALA A 1 140 ? 5.43 5.91 2.139 1 96.81 140 ALA A C 1
ATOM 1105 O O . ALA A 1 140 ? 5.895 6.898 2.713 1 96.81 140 ALA A O 1
ATOM 1106 N N . ASP A 1 141 ? 5.242 4.715 2.758 1 96.62 141 ASP A N 1
ATOM 1107 C CA . ASP A 1 141 ? 5.621 4.496 4.148 1 96.62 141 ASP A CA 1
ATOM 1108 C C . ASP A 1 141 ? 7.121 4.707 4.348 1 96.62 141 ASP A C 1
ATOM 1110 O O . ASP A 1 141 ? 7.93 3.891 3.902 1 96.62 141 ASP A O 1
ATOM 1114 N N . ARG A 1 142 ? 7.496 5.703 5.027 1 94.94 142 ARG A N 1
ATOM 1115 C CA . ARG A 1 142 ? 8.891 6.102 5.137 1 94.94 142 ARG A CA 1
ATOM 1116 C C . ARG A 1 142 ? 9.492 5.641 6.461 1 94.94 142 ARG A C 1
ATOM 1118 O O . ARG A 1 142 ? 10.508 6.168 6.906 1 94.94 142 ARG A O 1
ATOM 1125 N N . THR A 1 143 ? 8.844 4.73 7.156 1 93.88 143 THR A N 1
ATOM 1126 C CA . THR A 1 143 ? 9.359 4.168 8.398 1 93.88 143 THR A CA 1
ATOM 1127 C C . THR A 1 143 ? 10.719 3.514 8.172 1 93.88 143 THR A C 1
ATOM 1129 O O . THR A 1 143 ? 10.922 2.818 7.176 1 93.88 143 THR A O 1
ATOM 1132 N N . LEU A 1 144 ? 11.594 3.742 9.094 1 91.56 144 LEU A N 1
ATOM 1133 C CA . LEU A 1 144 ? 12.922 3.139 9.047 1 91.56 144 LEU A CA 1
ATOM 1134 C C . LEU A 1 144 ? 12.969 1.856 9.875 1 91.56 144 LEU A C 1
ATOM 1136 O O . LEU A 1 144 ? 12.609 1.859 11.055 1 91.56 144 LEU A O 1
ATOM 1140 N N . GLU A 1 145 ? 13.422 0.81 9.227 1 89.81 145 GLU A N 1
ATOM 1141 C CA . GLU A 1 145 ? 13.578 -0.492 9.867 1 89.81 145 GLU A CA 1
ATOM 1142 C C . GLU A 1 145 ? 15.055 -0.869 9.992 1 89.81 145 GLU A C 1
ATOM 1144 O O . GLU A 1 145 ? 15.711 -1.172 8.992 1 89.81 145 GLU A O 1
ATOM 1149 N N . PRO A 1 146 ? 15.531 -0.81 11.227 1 85.25 146 PRO A N 1
ATOM 1150 C CA . PRO A 1 146 ? 16.953 -1.101 11.383 1 85.25 146 PRO A CA 1
ATOM 1151 C C . PRO A 1 146 ? 17.281 -2.574 11.164 1 85.25 146 PRO A C 1
ATOM 1153 O O . PRO A 1 146 ? 16.5 -3.449 11.531 1 85.25 146 PRO A O 1
ATOM 1156 N N . ARG A 1 147 ? 18.422 -2.787 10.477 1 79.56 147 ARG A N 1
ATOM 1157 C CA . ARG A 1 147 ? 18.953 -4.141 10.453 1 79.56 147 ARG A CA 1
ATOM 1158 C C . ARG A 1 147 ? 19.578 -4.512 11.797 1 79.56 147 ARG A C 1
ATOM 1160 O O . ARG A 1 147 ? 20.406 -3.773 12.328 1 79.56 147 ARG A O 1
ATOM 1167 N N . ILE A 1 148 ? 18.969 -5.438 12.539 1 60.16 148 ILE A N 1
ATOM 1168 C CA . ILE A 1 148 ? 19.562 -5.852 13.797 1 60.16 148 ILE A CA 1
ATOM 1169 C C . ILE A 1 148 ? 20.453 -7.078 13.57 1 60.16 148 ILE A C 1
ATOM 1171 O O . ILE A 1 148 ? 20 -8.086 13.031 1 60.16 148 ILE A O 1
ATOM 1175 N N . VAL A 1 149 ? 21.703 -6.887 13.305 1 53.31 149 VAL A N 1
ATOM 1176 C CA . VAL A 1 149 ? 22.734 -7.887 13.055 1 53.31 149 VAL A CA 1
ATOM 1177 C C . VAL A 1 149 ? 22.688 -8.969 14.133 1 53.31 149 VAL A C 1
ATOM 1179 O O . VAL A 1 149 ? 23.109 -10.102 13.906 1 53.31 149 VAL A O 1
ATOM 1182 N N . GLU A 1 150 ? 22.516 -8.562 15.344 1 49.09 150 GLU A N 1
ATOM 1183 C CA . GLU A 1 150 ? 22.703 -9.664 16.281 1 49.09 150 GLU A CA 1
ATOM 1184 C C . GLU A 1 150 ? 21.922 -10.898 15.852 1 49.09 150 GLU A C 1
ATOM 1186 O O . GLU A 1 150 ? 22.281 -12.023 16.188 1 49.09 150 GLU A O 1
ATOM 1191 N N . GLU A 1 151 ? 20.797 -10.695 15.391 1 43.78 151 GLU A N 1
ATOM 1192 C CA . GLU A 1 151 ? 20.047 -11.914 15.102 1 43.78 151 GLU A CA 1
ATOM 1193 C C . GLU A 1 151 ? 20.453 -12.516 13.766 1 43.78 151 GLU A C 1
ATOM 1195 O O . GLU A 1 151 ? 19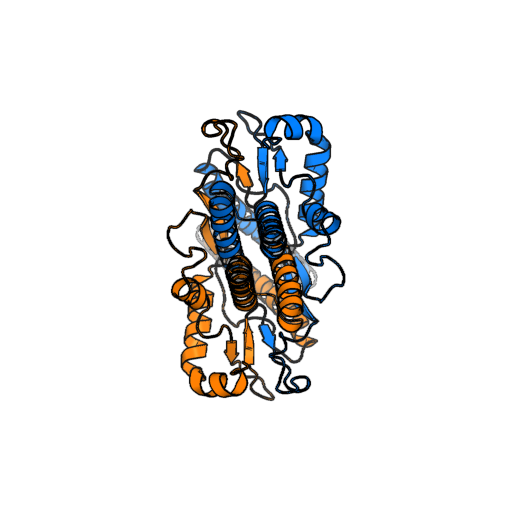.844 -13.461 13.281 1 43.78 151 GLU A O 1
ATOM 1200 N N . LEU A 1 152 ? 21.266 -11.891 13.055 1 41.12 152 LEU A N 1
ATOM 1201 C CA . LEU A 1 152 ? 21.656 -12.391 11.742 1 41.12 152 LEU A CA 1
ATOM 1202 C C . LEU A 1 152 ? 22.5 -13.648 11.859 1 41.12 152 LEU A C 1
ATOM 1204 O O . LEU A 1 152 ? 23.688 -13.578 12.18 1 41.12 152 LEU A O 1
ATOM 1208 N N . THR A 1 153 ? 22.094 -14.609 12.398 1 39.25 153 THR A N 1
ATOM 1209 C CA . THR A 1 153 ? 22.844 -15.719 11.82 1 39.25 153 THR A CA 1
ATOM 1210 C C . THR A 1 153 ? 22.859 -15.633 10.297 1 39.25 153 THR A C 1
ATOM 1212 O O . THR A 1 153 ? 21.875 -15.18 9.695 1 39.25 153 THR A O 1
ATOM 1215 N N . CYS A 1 154 ? 24.031 -15.555 9.555 1 37.81 154 CYS A N 1
ATOM 1216 C CA . CYS A 1 154 ? 24.5 -15.383 8.18 1 37.81 154 CYS A CA 1
ATOM 1217 C C . CYS A 1 154 ? 23.453 -15.852 7.184 1 37.81 154 CYS A C 1
ATOM 1219 O O . CYS A 1 154 ? 23.484 -15.453 6.016 1 37.81 154 CYS A O 1
ATOM 1221 N N . GLU A 1 155 ? 22.734 -16.828 7.449 1 40.12 155 GLU A N 1
ATOM 1222 C CA . GLU A 1 155 ? 22.031 -17.547 6.395 1 40.12 155 GLU A CA 1
ATOM 1223 C C . GLU A 1 155 ? 20.766 -16.812 5.965 1 40.12 155 GLU A C 1
ATOM 1225 O O . GLU A 1 155 ? 20.203 -17.125 4.914 1 40.12 155 GLU A O 1
ATOM 1230 N N . ASP A 1 156 ? 19.938 -16.125 6.996 1 40.38 156 ASP A N 1
ATOM 1231 C CA . ASP A 1 156 ? 18.609 -15.688 6.559 1 40.38 156 ASP A CA 1
ATOM 1232 C C . ASP A 1 156 ? 18.547 -14.164 6.461 1 40.38 156 ASP A C 1
ATOM 1234 O O . ASP A 1 156 ? 18.797 -13.461 7.445 1 40.38 156 ASP A O 1
ATOM 1238 N N . PRO A 1 157 ? 18.875 -13.547 5.305 1 44.56 157 PRO A N 1
ATOM 1239 C CA . PRO A 1 157 ? 18.516 -12.125 5.223 1 44.56 157 PRO A CA 1
ATOM 1240 C C . PRO A 1 157 ? 17.297 -11.781 6.082 1 44.56 157 PRO A C 1
ATOM 1242 O O . PRO A 1 157 ? 16.172 -12.117 5.727 1 44.56 157 PRO A O 1
ATOM 1245 N N . ASN A 1 158 ? 17.453 -11.836 7.406 1 43.91 158 ASN A N 1
ATOM 1246 C CA . ASN A 1 158 ? 16.344 -11.555 8.312 1 43.91 158 ASN A CA 1
ATOM 1247 C C . ASN A 1 158 ? 15.656 -10.234 7.969 1 43.91 158 ASN A C 1
ATOM 1249 O O . ASN A 1 158 ? 16.312 -9.242 7.676 1 43.91 158 ASN A O 1
ATOM 1253 N N . PRO A 1 159 ? 14.477 -10.273 7.547 1 50.81 159 PRO A N 1
ATOM 1254 C CA . PRO A 1 159 ? 13.625 -9.078 7.516 1 50.81 159 PRO A CA 1
ATOM 1255 C C . PRO A 1 159 ? 13.844 -8.164 8.719 1 50.81 159 PRO A C 1
ATOM 1257 O O . PRO A 1 159 ? 14.344 -8.617 9.758 1 50.81 159 PRO A O 1
ATOM 1260 N N . PRO A 1 160 ? 13.977 -6.852 8.477 1 55.09 160 PRO A N 1
ATOM 1261 C CA . PRO A 1 160 ? 13.992 -5.945 9.625 1 55.09 160 PRO A CA 1
ATOM 1262 C C . PRO A 1 160 ? 13.227 -6.496 10.82 1 55.09 160 PRO A C 1
ATOM 1264 O O . PRO A 1 160 ? 12.273 -7.262 10.648 1 55.09 160 PRO A O 1
ATOM 1267 N N . PRO A 1 161 ? 13.812 -6.348 12.055 1 55.31 161 PRO A N 1
ATOM 1268 C CA . PRO A 1 161 ? 13.195 -6.871 13.281 1 55.31 161 PRO A CA 1
ATOM 1269 C C . PRO A 1 161 ? 11.711 -6.543 13.375 1 55.31 161 PRO A C 1
ATOM 1271 O O . PRO A 1 161 ? 11.273 -5.488 12.906 1 55.31 161 PRO A O 1
ATOM 1274 N N . PRO A 1 162 ? 10.984 -7.582 13.75 1 60.09 162 PRO A N 1
ATOM 1275 C CA . PRO A 1 162 ? 9.594 -7.309 14.133 1 60.09 162 PRO A CA 1
ATOM 1276 C C . PRO A 1 162 ? 9.477 -6.203 15.18 1 60.09 162 PRO A C 1
ATOM 1278 O O . PRO A 1 162 ? 10.445 -5.918 15.891 1 60.09 162 PRO A O 1
ATOM 1281 N N . GLY A 1 163 ? 8.531 -5.383 15.016 1 72.88 163 GLY A N 1
ATOM 1282 C CA . GLY A 1 163 ? 8.164 -4.512 16.125 1 72.88 163 GLY A CA 1
ATOM 1283 C C . GLY A 1 163 ? 8.422 -3.043 15.836 1 72.88 163 GLY A C 1
ATOM 1284 O O . GLY A 1 163 ? 8.5 -2.23 16.766 1 72.88 163 GLY A O 1
ATOM 1285 N N . VAL A 1 164 ? 8.648 -2.75 14.633 1 83.81 164 VAL A N 1
ATOM 1286 C CA . VAL A 1 164 ? 8.859 -1.343 14.305 1 83.81 164 VAL A CA 1
ATOM 1287 C C . VAL A 1 164 ? 7.512 -0.632 14.203 1 83.81 164 VAL A C 1
ATOM 1289 O O . VAL A 1 164 ? 6.656 -1.018 13.398 1 83.81 164 VAL A O 1
ATOM 1292 N N . PRO A 1 165 ? 7.32 0.428 15.039 1 88.38 165 PRO A N 1
ATOM 1293 C CA . PRO A 1 165 ? 6.062 1.168 14.938 1 88.38 165 PRO A CA 1
ATOM 1294 C C . PRO A 1 165 ? 5.988 2.049 13.695 1 88.38 165 PRO A C 1
ATOM 1296 O O . PRO A 1 165 ? 6.973 2.701 13.336 1 88.38 165 PRO A O 1
ATOM 1299 N N . HIS A 1 166 ? 4.93 2.012 13.047 1 92.56 166 HIS A N 1
ATOM 1300 C CA . HIS A 1 166 ? 4.629 2.832 11.883 1 92.56 166 HIS A CA 1
ATOM 1301 C C . HIS A 1 166 ? 3.586 3.896 12.203 1 92.56 166 HIS A C 1
ATOM 1303 O O . HIS A 1 166 ? 2.627 3.629 12.93 1 92.56 166 HIS A O 1
ATOM 1309 N N . VAL A 1 167 ? 3.787 5.105 11.68 1 90 167 VAL A N 1
ATOM 1310 C CA . VAL A 1 167 ? 2.736 6.117 11.719 1 90 167 VAL A CA 1
ATOM 1311 C C . VAL A 1 167 ? 1.776 5.914 10.547 1 90 167 VAL A C 1
ATOM 1313 O O . VAL A 1 167 ? 2.176 6.008 9.391 1 90 167 VAL A O 1
ATOM 1316 N N . CYS A 1 168 ? 0.572 5.527 10.93 1 94.19 168 CYS A N 1
ATOM 1317 C CA . CYS A 1 168 ? -0.441 5.113 9.969 1 94.19 168 CYS A CA 1
ATOM 1318 C C . CYS A 1 168 ? -1.67 6.012 10.047 1 94.19 168 CYS A C 1
ATOM 1320 O O . CYS A 1 168 ? -1.814 6.789 10.992 1 94.19 168 CYS A O 1
ATOM 1322 N N . ARG A 1 169 ? -2.455 6.023 8.969 1 92.81 169 ARG A N 1
ATOM 1323 C CA . ARG A 1 169 ? -3.85 6.422 9.133 1 92.81 169 ARG A CA 1
ATOM 1324 C C . ARG A 1 169 ? -4.633 5.363 9.898 1 92.81 169 ARG A C 1
ATOM 1326 O O . ARG A 1 169 ? -4.41 4.164 9.719 1 92.81 169 ARG A O 1
ATOM 1333 N N . ASP A 1 170 ? -5.562 5.809 10.727 1 94.06 170 ASP A N 1
ATOM 1334 C CA . ASP A 1 170 ? -6.348 4.859 11.516 1 94.06 170 ASP A CA 1
ATOM 1335 C C . ASP A 1 170 ? -7.35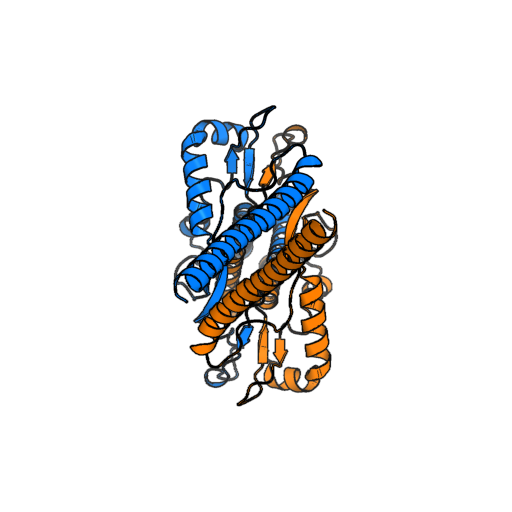2 4.113 10.641 1 94.06 170 ASP A C 1
ATOM 1337 O O . ASP A 1 170 ? -8.516 4.5 10.547 1 94.06 170 ASP A O 1
ATOM 1341 N N . TRP A 1 171 ? -6.914 3.053 10.117 1 96.19 171 TRP A N 1
ATOM 1342 C CA . TRP A 1 171 ? -7.723 2.277 9.18 1 96.19 171 TRP A CA 1
ATOM 1343 C C . TRP A 1 171 ? -8.969 1.723 9.859 1 96.19 171 TRP A C 1
ATOM 1345 O O . TRP A 1 171 ? -9.961 1.411 9.195 1 96.19 171 TRP A O 1
ATOM 1355 N N . ALA A 1 172 ? -8.961 1.531 11.172 1 95.19 172 ALA A N 1
ATOM 1356 C CA . ALA A 1 172 ? -10.117 1.002 11.891 1 95.19 172 ALA A CA 1
ATOM 1357 C C . ALA A 1 172 ? -11.32 1.94 11.766 1 95.19 172 ALA A C 1
ATOM 1359 O O . ALA A 1 172 ? -12.461 1.49 11.695 1 95.19 172 ALA A O 1
ATOM 1360 N N . GLN A 1 173 ? -11.039 3.268 11.773 1 95.31 173 GLN A N 1
ATOM 1361 C CA . GLN A 1 173 ? -12.109 4.242 11.57 1 95.31 173 GLN A CA 1
ATOM 1362 C C . GLN A 1 173 ? -12.727 4.098 10.18 1 95.31 173 GLN A C 1
ATOM 1364 O O . GLN A 1 173 ? -13.953 4.145 10.039 1 95.31 173 GLN A O 1
ATOM 1369 N N . ILE A 1 174 ? -11.891 3.891 9.18 1 95.88 174 ILE A N 1
ATOM 1370 C CA . ILE A 1 174 ? -12.352 3.715 7.805 1 95.88 174 ILE A CA 1
ATOM 1371 C C . ILE A 1 174 ? -13.148 2.42 7.691 1 95.88 174 ILE A C 1
ATOM 1373 O O . ILE A 1 174 ? -14.227 2.398 7.086 1 95.88 174 ILE A O 1
ATOM 1377 N N . HIS A 1 175 ? -12.648 1.365 8.32 1 96.19 175 HIS A N 1
ATOM 1378 C CA . HIS A 1 175 ? -13.32 0.072 8.32 1 96.19 175 HIS A CA 1
ATOM 1379 C C . HIS A 1 175 ? -14.719 0.176 8.93 1 96.19 175 HIS A C 1
ATOM 1381 O O . HIS A 1 175 ? -15.68 -0.384 8.391 1 96.19 175 HIS A O 1
ATOM 1387 N N . GLY A 1 176 ? -14.812 0.917 10.016 1 94.56 176 GLY A N 1
ATOM 1388 C CA . GLY A 1 176 ? -16.109 1.137 10.625 1 94.56 176 GLY A CA 1
ATOM 1389 C C . GLY A 1 176 ? -17.078 1.891 9.727 1 94.56 176 GLY A C 1
ATOM 1390 O O . GLY A 1 176 ? -18.234 1.476 9.555 1 94.56 176 GLY A O 1
ATOM 1391 N N . PHE A 1 177 ? -16.656 2.936 9.141 1 96.19 177 PHE A N 1
ATOM 1392 C CA . PHE A 1 177 ? -17.484 3.754 8.258 1 96.19 177 PHE A CA 1
ATOM 1393 C C . PHE A 1 177 ? -17.969 2.943 7.062 1 96.19 177 PHE A C 1
ATOM 1395 O O . PHE A 1 177 ? -19.156 2.936 6.75 1 96.19 177 PHE A O 1
ATOM 1402 N N . VAL A 1 178 ? -17.047 2.215 6.352 1 95.94 178 VAL A N 1
ATOM 1403 C CA . VAL A 1 178 ? -17.359 1.444 5.156 1 95.94 178 VAL A CA 1
ATOM 1404 C C . VAL A 1 178 ? -18.312 0.301 5.52 1 95.94 178 VAL A C 1
ATOM 1406 O O . VAL A 1 178 ? -19.281 0.04 4.801 1 95.94 178 VAL A O 1
ATOM 1409 N N . GLY A 1 179 ? -18 -0.368 6.637 1 95.06 179 GLY A N 1
ATOM 1410 C CA . GLY A 1 179 ? -18.875 -1.436 7.098 1 95.06 179 GLY A CA 1
ATOM 1411 C C . GLY A 1 179 ? -20.281 -0.966 7.383 1 95.06 179 GLY A C 1
ATOM 1412 O O . GLY A 1 179 ? -21.25 -1.61 6.973 1 95.06 179 GLY A O 1
ATOM 1413 N N . ASP A 1 180 ? -20.438 0.142 8.07 1 95.56 180 ASP A N 1
ATOM 1414 C CA . ASP A 1 180 ? -21.75 0.705 8.383 1 95.56 180 ASP A CA 1
ATOM 1415 C C . ASP A 1 180 ? -22.484 1.11 7.113 1 95.56 180 ASP A C 1
ATOM 1417 O O . ASP A 1 180 ? -23.688 0.862 6.98 1 95.56 180 ASP A O 1
ATOM 1421 N N . ASN A 1 181 ? -21.812 1.789 6.227 1 95 181 ASN A N 1
ATOM 1422 C CA . ASN A 1 181 ? -22.406 2.172 4.957 1 95 181 ASN A CA 1
ATOM 1423 C C . ASN A 1 181 ? -22.922 0.955 4.191 1 95 181 ASN A C 1
ATOM 1425 O O . ASN A 1 181 ? -24.031 0.966 3.67 1 95 181 ASN A O 1
ATOM 1429 N N . TYR A 1 182 ? -22.094 -0.12 4.16 1 93.56 182 TYR A N 1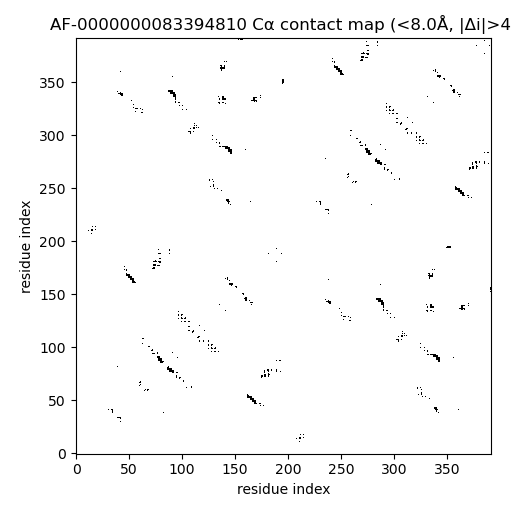
ATOM 1430 C CA . TYR A 1 182 ? -22.484 -1.336 3.451 1 93.56 182 TYR A CA 1
ATOM 1431 C C . TYR A 1 182 ? -23.719 -1.965 4.074 1 93.56 182 TYR A C 1
ATOM 1433 O O . TYR A 1 182 ? -24.656 -2.35 3.365 1 93.56 182 TYR A O 1
ATOM 1441 N N . ARG A 1 183 ? -23.703 -2.045 5.348 1 94.56 183 ARG A N 1
ATOM 1442 C CA . ARG A 1 183 ? -24.844 -2.643 6.031 1 94.56 183 ARG A CA 1
ATOM 1443 C C . ARG A 1 183 ? -26.109 -1.854 5.758 1 94.56 183 ARG A C 1
ATOM 1445 O O . ARG A 1 183 ? -27.188 -2.439 5.578 1 94.56 183 ARG A O 1
ATOM 1452 N N . ALA A 1 184 ? -26.031 -0.556 5.691 1 95.06 184 ALA A N 1
ATOM 1453 C CA . ALA A 1 184 ? -27.188 0.309 5.469 1 95.06 184 ALA A CA 1
ATOM 1454 C C . ALA A 1 184 ? -27.641 0.234 4.016 1 95.06 184 ALA A C 1
ATOM 1456 O O . ALA A 1 184 ? -28.797 0.548 3.711 1 95.06 184 ALA A O 1
ATOM 1457 N N . ASN A 1 185 ? -26.734 -0.285 3.127 1 93.75 185 ASN A N 1
ATOM 1458 C CA . ASN A 1 185 ? -27.062 -0.22 1.705 1 93.75 185 ASN A CA 1
ATOM 1459 C C . ASN A 1 185 ? -26.859 -1.573 1.025 1 93.75 185 ASN A C 1
ATOM 1461 O O . ASN A 1 185 ? -26.703 -1.643 -0.195 1 93.75 185 ASN A O 1
ATOM 1465 N N . ALA A 1 186 ? -26.797 -2.658 1.756 1 91.12 186 ALA A N 1
ATOM 1466 C CA . ALA A 1 186 ? -26.391 -3.986 1.301 1 91.12 186 ALA A CA 1
ATOM 1467 C C . ALA A 1 186 ? -27.281 -4.461 0.146 1 91.12 186 ALA A C 1
ATOM 1469 O O . ALA A 1 186 ? -26.781 -5.02 -0.833 1 91.12 186 ALA A O 1
ATOM 1470 N N . GLU A 1 187 ? -28.531 -4.273 0.241 1 89.75 187 GLU A N 1
ATOM 1471 C CA . GLU A 1 187 ? -29.438 -4.719 -0.801 1 89.75 187 GLU A CA 1
ATOM 1472 C C . GLU A 1 187 ? -29.172 -4 -2.119 1 89.75 187 GLU A C 1
ATOM 1474 O O . GLU A 1 187 ? -29.078 -4.633 -3.172 1 89.75 187 GLU A O 1
ATOM 1479 N N . TRP A 1 188 ? -29.047 -2.768 -2.057 1 88.62 188 TRP A N 1
ATOM 1480 C CA . TRP A 1 188 ? -28.797 -1.974 -3.256 1 88.62 188 TRP A CA 1
ATOM 1481 C C . TRP A 1 188 ? -27.422 -2.295 -3.844 1 88.62 188 TRP A C 1
ATOM 1483 O O . TRP A 1 188 ? -27.297 -2.494 -5.055 1 88.62 188 TRP A O 1
ATOM 1493 N N . LEU A 1 189 ? -26.375 -2.402 -3.037 1 89.44 189 LEU A N 1
ATOM 1494 C CA . LEU A 1 189 ? -25.016 -2.666 -3.484 1 89.44 189 LEU A CA 1
ATOM 1495 C C . LEU A 1 189 ? -24.906 -4.051 -4.113 1 89.44 189 LEU A C 1
ATOM 1497 O O . LEU A 1 189 ? -24.172 -4.238 -5.086 1 89.44 189 LEU A O 1
ATOM 1501 N N . SER A 1 190 ? -25.609 -4.965 -3.494 1 84.62 190 SER A N 1
ATOM 1502 C CA . SER A 1 190 ? -25.562 -6.32 -4.035 1 84.62 190 SER A CA 1
ATOM 1503 C C . SER A 1 190 ? -26.109 -6.363 -5.465 1 84.62 190 SER A C 1
ATOM 1505 O O . SER A 1 190 ? -25.688 -7.199 -6.266 1 84.62 190 SER A O 1
ATOM 1507 N N . HIS A 1 191 ? -26.984 -5.449 -5.828 1 83.5 191 HIS A N 1
ATOM 1508 C CA . HIS A 1 191 ? -27.594 -5.398 -7.152 1 83.5 191 HIS A CA 1
ATOM 1509 C C . HIS A 1 191 ? -26.703 -4.652 -8.141 1 83.5 191 HIS A C 1
ATOM 1511 O O . HIS A 1 191 ? -26.672 -4.977 -9.328 1 83.5 191 HIS A O 1
ATOM 1517 N N . VAL A 1 192 ? -26 -3.734 -7.59 1 81.25 192 VAL A N 1
ATOM 1518 C CA . VAL A 1 192 ? -25.328 -2.84 -8.531 1 81.25 192 VAL A CA 1
ATOM 1519 C C . VAL A 1 192 ? -23.875 -3.264 -8.703 1 81.25 192 VAL A C 1
ATOM 1521 O O . VAL A 1 192 ? -23.234 -2.92 -9.695 1 81.25 192 VAL A O 1
ATOM 1524 N N . VAL A 1 193 ? -23.25 -3.908 -7.66 1 76 193 VAL A N 1
ATOM 1525 C CA . VAL A 1 193 ? -21.828 -4.223 -7.777 1 76 193 VAL A CA 1
ATOM 1526 C C . VAL A 1 193 ? -21.641 -5.719 -8.023 1 76 193 VAL A C 1
ATOM 1528 O O . VAL A 1 193 ? -20.531 -6.188 -8.273 1 76 193 VAL A O 1
ATOM 1531 N N . SER A 1 194 ? -22.688 -6.719 -7.754 1 58.19 194 SER A N 1
ATOM 1532 C CA . SER A 1 194 ? -22.625 -8.172 -7.84 1 58.19 194 SER A CA 1
ATOM 1533 C C . SER A 1 194 ? -22.016 -8.625 -9.164 1 58.19 194 SER A C 1
ATOM 1535 O O . SER A 1 194 ? -21.938 -9.82 -9.445 1 58.19 194 SER A O 1
ATOM 1537 N N . GLY A 1 195 ? -21.375 -7.887 -10.023 1 44.81 195 GLY A N 1
ATOM 1538 C CA . GLY A 1 195 ? -21.016 -8.633 -11.219 1 44.81 195 GLY A CA 1
ATOM 1539 C C . GLY A 1 195 ? -20.062 -9.781 -10.945 1 44.81 195 GLY A C 1
ATOM 1540 O O . GLY A 1 195 ? -19.422 -9.82 -9.891 1 44.81 195 GLY A O 1
ATOM 1541 N N . PRO A 1 196 ? -20.031 -10.938 -11.664 1 35.34 196 PRO A N 1
ATOM 1542 C CA . PRO A 1 196 ? -19.281 -12.141 -11.312 1 35.34 196 PRO A CA 1
ATOM 1543 C C . PRO A 1 196 ? -17.844 -11.836 -10.852 1 35.34 196 PRO A C 1
ATOM 1545 O O . PRO A 1 196 ? -17.297 -10.789 -11.188 1 35.34 196 PRO A O 1
ATOM 1548 N N . MET B 1 1 ? -6.273 53.594 9.789 1 63.66 1 MET B N 1
ATOM 1549 C CA . MET B 1 1 ? -7.004 52.375 9.367 1 63.66 1 MET B CA 1
ATOM 1550 C C . MET B 1 1 ? -6.07 51.375 8.695 1 63.66 1 MET B C 1
ATOM 1552 O O . MET B 1 1 ? -6.117 50.188 8.984 1 63.66 1 MET B O 1
ATOM 1556 N N . LEU B 1 2 ? -5.121 51.906 8.078 1 71.31 2 LEU B N 1
ATOM 1557 C CA . LEU B 1 2 ? -4.191 51.062 7.324 1 71.31 2 LEU B CA 1
ATOM 1558 C C . LEU B 1 2 ? -3.154 50.438 8.242 1 71.31 2 LEU B C 1
ATOM 1560 O O . LEU B 1 2 ? -2.775 49.281 8.062 1 71.31 2 LEU B O 1
ATOM 1564 N N . VAL B 1 3 ? -2.838 51.125 9.273 1 67.19 3 VAL B N 1
ATOM 1565 C CA . VAL B 1 3 ? -1.834 50.625 10.211 1 67.19 3 VAL B CA 1
ATOM 1566 C C . VAL B 1 3 ? -2.426 49.5 11.055 1 67.19 3 VAL B C 1
ATOM 1568 O O . VAL B 1 3 ? -1.767 48.5 11.297 1 67.19 3 VAL B O 1
ATOM 1571 N N . ALA B 1 4 ? -3.684 49.625 11.32 1 64.69 4 ALA B N 1
ATOM 1572 C CA . ALA B 1 4 ? -4.359 48.625 12.109 1 64.69 4 ALA B CA 1
ATOM 1573 C C . ALA B 1 4 ? -4.527 47.312 11.305 1 64.69 4 ALA B C 1
ATOM 1575 O O . ALA B 1 4 ? -4.324 46.219 11.828 1 64.69 4 ALA B O 1
ATOM 1576 N N . ILE B 1 5 ? -4.688 47.5 10.055 1 59.88 5 ILE B N 1
ATOM 1577 C CA . ILE B 1 5 ? -4.859 46.344 9.172 1 59.88 5 ILE B CA 1
ATOM 1578 C C . ILE B 1 5 ? -3.521 45.656 8.984 1 59.88 5 ILE B C 1
ATOM 1580 O O . ILE B 1 5 ? -3.459 44.406 8.992 1 59.88 5 ILE B O 1
ATOM 1584 N N . ALA B 1 6 ? -2.486 46.469 8.984 1 61.16 6 ALA B N 1
ATOM 1585 C CA . ALA B 1 6 ? -1.149 45.938 8.789 1 61.16 6 ALA B CA 1
ATOM 1586 C C . ALA B 1 6 ? -0.692 45.156 10.008 1 61.16 6 ALA B C 1
ATOM 1588 O O . ALA B 1 6 ? -0.104 44.062 9.883 1 61.16 6 ALA B O 1
ATOM 1589 N N . VAL B 1 7 ? -1.04 45.594 11.125 1 59.38 7 VAL B N 1
ATOM 1590 C CA . VAL B 1 7 ? -0.643 44.969 12.367 1 59.38 7 VAL B CA 1
ATOM 1591 C C . VAL B 1 7 ? -1.429 43.656 12.547 1 59.38 7 VAL B C 1
ATOM 1593 O O . VAL B 1 7 ? -0.863 42.625 12.914 1 59.38 7 VAL B O 1
ATOM 1596 N N . LEU B 1 8 ? -2.607 43.75 12.148 1 58.41 8 LEU B N 1
ATOM 1597 C CA . LEU B 1 8 ? -3.451 42.562 12.289 1 58.41 8 LEU B CA 1
ATOM 1598 C C . LEU B 1 8 ? -3.029 41.469 11.312 1 58.41 8 LEU B C 1
ATOM 1600 O O . LEU B 1 8 ? -3.021 40.281 11.656 1 58.41 8 LEU B O 1
ATOM 1604 N N . THR B 1 9 ? -2.629 41.906 10.195 1 61.5 9 THR B N 1
ATOM 1605 C CA . THR B 1 9 ? -2.178 40.938 9.188 1 61.5 9 THR B CA 1
ATOM 1606 C C . THR B 1 9 ? -0.845 40.312 9.594 1 61.5 9 THR B C 1
ATOM 1608 O O . THR B 1 9 ? -0.647 39.125 9.438 1 61.5 9 THR B O 1
ATOM 1611 N N . THR B 1 10 ? -0.018 41.188 10.148 1 59.62 10 THR B N 1
ATOM 1612 C CA . THR B 1 10 ? 1.289 40.688 10.57 1 59.62 10 THR B CA 1
ATOM 1613 C C . THR B 1 10 ? 1.154 39.719 11.75 1 59.62 10 THR B C 1
ATOM 1615 O O . THR B 1 10 ? 1.837 38.719 11.812 1 59.62 10 THR B O 1
ATOM 1618 N N . CYS B 1 11 ? 0.231 40.031 12.586 1 59.19 11 CYS B N 1
ATOM 1619 C CA . CYS B 1 11 ? 0.011 39.188 13.742 1 59.19 11 CYS B CA 1
ATOM 1620 C C . CYS B 1 11 ? -0.622 37.844 13.32 1 59.19 11 CYS B C 1
ATOM 1622 O O . CYS B 1 11 ? -0.294 36.812 13.875 1 59.19 11 CYS B O 1
ATOM 1624 N N . ASN B 1 12 ? -1.42 38.062 12.305 1 58.72 12 ASN B N 1
ATOM 1625 C CA . ASN B 1 12 ? -2.074 36.875 11.82 1 58.72 12 ASN B CA 1
ATOM 1626 C C . ASN B 1 12 ? -1.093 35.938 11.102 1 58.72 12 ASN B C 1
ATOM 1628 O O . ASN B 1 12 ? -1.146 34.719 11.258 1 58.72 12 ASN B O 1
ATOM 1632 N N . VAL B 1 13 ? -0.195 36.531 10.398 1 60.69 13 VAL B N 1
ATOM 1633 C CA . VAL B 1 13 ? 0.832 35.75 9.703 1 60.69 13 VAL B CA 1
ATOM 1634 C C . VAL B 1 13 ? 1.8 35.156 10.719 1 60.69 13 VAL B C 1
ATOM 1636 O O . VAL B 1 13 ? 2.174 33.969 10.617 1 60.69 13 VAL B O 1
ATOM 1639 N N . ALA B 1 14 ? 2.143 35.906 11.711 1 58 14 ALA B N 1
ATOM 1640 C CA . ALA B 1 14 ? 3.045 35.438 12.75 1 58 14 ALA B CA 1
ATOM 1641 C C . ALA B 1 14 ? 2.414 34.281 13.531 1 58 14 ALA B C 1
ATOM 1643 O O . ALA B 1 14 ? 3.076 33.281 13.82 1 58 14 ALA B O 1
ATOM 1644 N N . ARG B 1 15 ? 1.199 34.406 13.766 1 54.5 15 ARG B N 1
ATOM 1645 C CA . ARG B 1 15 ? 0.482 33.375 14.484 1 54.5 15 ARG B CA 1
ATOM 1646 C C . ARG B 1 15 ? 0.37 32.094 13.641 1 54.5 15 ARG B C 1
ATOM 1648 O O . ARG B 1 15 ? 0.498 30.984 14.164 1 54.5 15 ARG B O 1
ATOM 1655 N N . PHE B 1 16 ? 0.082 32.312 12.375 1 58.56 16 PHE B N 1
ATOM 1656 C CA . PHE B 1 16 ? 0.026 31.172 11.453 1 58.56 16 PHE B CA 1
ATOM 1657 C C . PHE B 1 16 ? 1.359 30.438 11.422 1 58.56 16 PHE B C 1
ATOM 1659 O O . PHE B 1 16 ? 1.396 29.203 11.508 1 58.56 16 PHE B O 1
ATOM 1666 N N . LEU B 1 17 ? 2.387 31.188 11.367 1 60.22 17 LEU B N 1
ATOM 1667 C CA . LEU B 1 17 ? 3.717 30.594 11.336 1 60.22 17 LEU B CA 1
ATOM 1668 C C . LEU B 1 17 ? 4.031 29.906 12.664 1 60.22 17 LEU B C 1
ATOM 1670 O O . LEU B 1 17 ? 4.648 28.828 12.672 1 60.22 17 LEU B O 1
ATOM 1674 N N . LEU B 1 18 ? 3.553 30.406 13.672 1 58.75 18 LEU B N 1
ATOM 1675 C CA . LEU B 1 18 ? 3.77 29.812 14.984 1 58.75 18 LEU B CA 1
ATOM 1676 C C . LEU B 1 18 ? 2.963 28.516 15.141 1 58.75 18 LEU B C 1
ATOM 1678 O O . LEU B 1 18 ? 3.445 27.547 15.711 1 58.75 18 LEU B O 1
ATOM 1682 N N . ASN B 1 19 ? 1.828 28.578 14.555 1 56.84 19 ASN B N 1
ATOM 1683 C CA . ASN B 1 19 ? 0.989 27.391 14.625 1 56.84 19 ASN B CA 1
ATOM 1684 C C . ASN B 1 19 ? 1.558 26.25 13.789 1 56.84 19 ASN B C 1
ATOM 1686 O O . ASN B 1 19 ? 1.553 25.094 14.219 1 56.84 19 ASN B O 1
ATOM 1690 N N . VAL B 1 20 ? 1.974 26.609 12.633 1 56.28 20 VAL B N 1
ATOM 1691 C CA . VAL B 1 20 ? 2.615 25.609 11.773 1 56.28 20 VAL B CA 1
ATOM 1692 C C . VAL B 1 20 ? 3.855 25.047 12.469 1 56.28 20 VAL B C 1
ATOM 1694 O O . VAL B 1 20 ? 4.094 23.844 12.445 1 56.28 20 VAL B O 1
ATOM 1697 N N . ALA B 1 21 ? 4.578 25.984 13.039 1 54.06 21 ALA B N 1
ATOM 1698 C CA . ALA B 1 21 ? 5.77 25.562 13.773 1 54.06 21 ALA B CA 1
ATOM 1699 C C . ALA B 1 21 ? 5.398 24.688 14.961 1 54.06 21 ALA B C 1
ATOM 1701 O O . ALA B 1 21 ? 6.086 23.703 15.25 1 54.06 21 ALA B O 1
ATOM 1702 N N . PHE B 1 22 ? 4.316 25 15.562 1 53.44 22 PHE B N 1
ATOM 1703 C CA . PHE B 1 22 ? 3.893 24.234 16.734 1 53.44 22 PHE B CA 1
ATOM 1704 C C . PHE B 1 22 ? 3.416 22.844 16.328 1 53.44 22 PHE B C 1
ATOM 1706 O O . PHE B 1 22 ? 3.779 21.844 16.969 1 53.44 22 PHE B O 1
ATOM 1713 N N . ILE B 1 23 ? 2.555 22.781 15.359 1 55.34 23 ILE B N 1
ATOM 1714 C CA . ILE B 1 23 ? 2.08 21.484 14.867 1 55.34 23 ILE B CA 1
ATOM 1715 C C . ILE B 1 23 ? 3.262 20.656 14.375 1 55.34 23 ILE B C 1
ATOM 1717 O O . ILE B 1 23 ? 3.328 19.453 14.625 1 55.34 23 ILE B O 1
ATOM 1721 N N . ASP B 1 24 ? 4.113 21.234 13.672 1 54.09 24 ASP B N 1
ATOM 1722 C CA . ASP B 1 24 ? 5.352 20.578 13.258 1 54.09 24 ASP B CA 1
ATOM 1723 C C . ASP B 1 24 ? 6.137 20.078 14.469 1 54.09 24 ASP B C 1
ATOM 1725 O O . ASP B 1 24 ? 6.672 18.969 14.445 1 54.09 24 ASP B O 1
ATOM 1729 N N . THR B 1 25 ? 6.172 20.969 15.438 1 52.94 25 THR B N 1
ATOM 1730 C CA . THR B 1 25 ? 6.863 20.594 16.672 1 52.94 25 THR B CA 1
ATOM 1731 C C . THR B 1 25 ? 6.16 19.422 17.344 1 52.94 25 THR B C 1
ATOM 1733 O O . THR B 1 25 ? 6.816 18.5 17.828 1 52.94 25 THR B O 1
ATOM 1736 N N . LEU B 1 26 ? 4.871 19.531 17.469 1 55.06 26 LEU B N 1
ATOM 1737 C CA . LEU B 1 26 ? 4.129 18.438 18.094 1 55.06 26 LEU B CA 1
ATOM 1738 C C . LEU B 1 26 ? 4.301 17.141 17.297 1 55.06 26 LEU B C 1
ATOM 1740 O O . LEU B 1 26 ? 4.457 16.062 17.891 1 55.06 26 LEU B O 1
ATOM 1744 N N . ASN B 1 27 ? 4.188 17.281 16.016 1 51.59 27 ASN B N 1
ATOM 1745 C CA . ASN B 1 27 ? 4.441 16.141 15.148 1 51.59 27 ASN B CA 1
ATOM 1746 C C . ASN B 1 27 ? 5.848 15.578 15.352 1 51.59 27 ASN B C 1
ATOM 1748 O O . ASN B 1 27 ? 6.035 14.359 15.414 1 51.59 27 ASN B O 1
ATOM 1752 N N . LYS B 1 28 ? 6.77 16.516 15.367 1 52.38 28 LYS B N 1
ATOM 1753 C CA . LYS B 1 28 ? 8.141 16.141 15.68 1 52.38 28 LYS B CA 1
ATOM 1754 C C . LYS B 1 28 ? 8.242 15.539 17.078 1 52.38 28 LYS B C 1
ATOM 1756 O O . LYS B 1 28 ? 8.945 14.555 17.297 1 52.38 28 LYS B O 1
ATOM 1761 N N . ALA B 1 29 ? 7.582 16.156 17.984 1 51.31 29 ALA B N 1
ATOM 1762 C CA . ALA B 1 29 ? 7.59 15.633 19.359 1 51.31 29 ALA B CA 1
ATOM 1763 C C . ALA B 1 29 ? 6.965 14.25 19.422 1 51.31 29 ALA B C 1
ATOM 1765 O O . ALA B 1 29 ? 7.484 13.359 20.094 1 51.31 29 ALA B O 1
ATOM 1766 N N . MET B 1 30 ? 5.848 14.07 18.828 1 50.12 30 MET B N 1
ATOM 1767 C CA . MET B 1 30 ? 5.238 12.742 18.781 1 50.12 30 MET B CA 1
ATOM 1768 C C . MET B 1 30 ? 6.164 11.742 18.094 1 50.12 30 MET B C 1
ATOM 1770 O O . MET B 1 30 ? 6.312 10.609 18.562 1 50.12 30 MET B O 1
ATOM 1774 N N . ASN B 1 31 ? 6.734 12.266 17.016 1 49.88 31 ASN B N 1
ATOM 1775 C CA . ASN B 1 31 ? 7.75 11.453 16.359 1 49.88 31 ASN B CA 1
ATOM 1776 C C . ASN B 1 31 ? 8.922 11.172 17.297 1 49.88 31 ASN B C 1
ATOM 1778 O O . ASN B 1 31 ? 9.453 10.055 17.312 1 49.88 31 ASN B O 1
ATOM 1782 N N . SER B 1 32 ? 9.312 12.289 17.938 1 47.44 32 SER B N 1
ATOM 1783 C CA . SER B 1 32 ? 10.383 12.148 18.922 1 47.44 32 SER B CA 1
ATOM 1784 C C . SER B 1 32 ? 9.977 11.188 20.047 1 47.44 32 SER B C 1
ATOM 1786 O O . SER B 1 32 ? 10.797 10.391 20.516 1 47.44 32 SER B O 1
ATOM 1788 N N . LEU B 1 33 ? 8.844 11.406 20.516 1 46.62 33 LEU B N 1
ATOM 1789 C CA . LEU B 1 33 ? 8.391 10.477 21.547 1 46.62 33 LEU B CA 1
ATOM 1790 C C . LEU B 1 33 ? 8.414 9.039 21.031 1 46.62 33 LEU B C 1
ATOM 1792 O O . LEU B 1 33 ? 8.789 8.125 21.766 1 46.62 33 LEU B O 1
ATOM 1796 N N . LEU B 1 34 ? 8.008 8.961 19.859 1 49.31 34 LEU B N 1
ATOM 1797 C CA . LEU B 1 34 ? 8.094 7.629 19.266 1 49.31 34 LEU B CA 1
ATOM 1798 C C . LEU B 1 34 ? 9.555 7.199 19.109 1 49.31 34 LEU B C 1
ATOM 1800 O O . LEU B 1 34 ? 9.875 6.02 19.281 1 49.31 34 LEU B O 1
ATOM 1804 N N . VAL B 1 35 ? 10.359 8.312 18.812 1 47.06 35 VAL B N 1
ATOM 1805 C CA . VAL B 1 35 ? 11.797 8.07 18.719 1 47.06 35 VAL B CA 1
ATOM 1806 C C . VAL B 1 35 ? 12.367 7.793 20.109 1 47.06 35 VAL B C 1
ATOM 1808 O O . VAL B 1 35 ? 13.242 6.941 20.266 1 47.06 35 VAL B O 1
ATOM 1811 N N . ASP B 1 36 ? 11.992 8.703 21.016 1 48.22 36 ASP B N 1
ATOM 1812 C CA . ASP B 1 36 ? 12.648 8.641 22.328 1 48.22 36 ASP B CA 1
ATOM 1813 C C . ASP B 1 36 ? 12.617 7.223 22.891 1 48.22 36 ASP B C 1
ATOM 1815 O O . ASP B 1 36 ? 13.555 6.797 23.562 1 48.22 36 ASP B O 1
ATOM 1819 N N . ARG B 1 37 ? 11.445 6.574 22.859 1 45.97 37 ARG B N 1
ATOM 1820 C CA . ARG B 1 37 ? 11.609 5.262 23.469 1 45.97 37 ARG B CA 1
ATOM 1821 C C . ARG B 1 37 ? 12.484 4.355 22.609 1 45.97 37 ARG B C 1
ATOM 1823 O O . ARG B 1 37 ? 12.914 3.291 23.062 1 45.97 37 ARG B O 1
ATOM 1830 N N . VAL B 1 38 ? 12.547 4.648 21.312 1 52.84 38 VAL B N 1
ATOM 1831 C CA . VAL B 1 38 ? 13.336 3.748 20.469 1 52.84 38 VAL B CA 1
ATOM 1832 C C . VAL B 1 38 ? 14.633 4.434 20.047 1 52.84 38 VAL B C 1
ATOM 1834 O O . VAL B 1 38 ? 14.633 5.633 19.75 1 52.84 38 VAL B O 1
ATOM 1837 N N . ARG B 1 39 ? 15.914 4.004 20.453 1 61.5 39 ARG B N 1
ATOM 1838 C CA . ARG B 1 39 ? 17.312 4.34 20.234 1 61.5 39 ARG B CA 1
ATOM 1839 C C . ARG B 1 39 ? 17.594 4.566 18.75 1 61.5 39 ARG B C 1
ATOM 1841 O O . ARG B 1 39 ? 18.703 4.945 18.375 1 61.5 39 ARG B O 1
ATOM 1848 N N . PHE B 1 40 ? 16.531 4.414 17.781 1 72.88 40 PHE B N 1
ATOM 1849 C CA . PHE B 1 40 ? 16.812 4.504 16.344 1 72.88 40 PHE B CA 1
ATOM 1850 C C . PHE B 1 40 ? 15.82 5.438 15.664 1 72.88 40 PHE B C 1
ATOM 1852 O O . PHE B 1 40 ? 14.656 5.52 16.062 1 72.88 40 PHE B O 1
ATOM 1859 N N . PRO B 1 41 ? 16.391 6.25 14.727 1 81.25 41 PRO B N 1
ATOM 1860 C CA . PRO B 1 41 ? 15.43 7.043 13.953 1 81.25 41 PRO B CA 1
ATOM 1861 C C . PRO B 1 41 ? 14.312 6.195 13.344 1 81.25 41 PRO B C 1
ATOM 1863 O O . PRO B 1 41 ? 14.547 5.051 12.953 1 81.25 41 PRO B O 1
ATOM 1866 N N . ARG B 1 42 ? 13.141 6.742 13.297 1 83.06 42 ARG B N 1
ATOM 1867 C CA . ARG B 1 42 ? 12 5.973 12.805 1 83.06 42 ARG B CA 1
ATOM 1868 C C . ARG B 1 42 ? 11.484 6.535 11.484 1 83.06 42 ARG B C 1
ATOM 1870 O O . ARG B 1 42 ? 10.648 5.914 10.828 1 83.06 42 ARG B O 1
ATOM 1877 N N . ASP B 1 43 ? 12.078 7.68 11.078 1 89.25 43 ASP B N 1
ATOM 1878 C CA . ASP B 1 43 ? 11.625 8.367 9.875 1 89.25 43 ASP B CA 1
ATOM 1879 C C . ASP B 1 43 ? 12.797 8.969 9.109 1 89.25 43 ASP B C 1
ATOM 1881 O O . ASP B 1 43 ? 13.812 9.336 9.711 1 89.25 43 ASP B O 1
ATOM 1885 N N . ILE B 1 44 ? 12.578 9.062 7.812 1 91.31 44 ILE B N 1
ATOM 1886 C CA . ILE B 1 44 ? 13.609 9.742 7.039 1 91.31 44 ILE B CA 1
ATOM 1887 C C . ILE B 1 44 ? 13.578 11.242 7.352 1 91.31 44 ILE B C 1
ATOM 1889 O O . ILE B 1 44 ? 12.508 11.812 7.555 1 91.31 44 ILE B O 1
ATOM 1893 N N . PRO B 1 45 ? 14.781 11.859 7.387 1 89.62 45 PRO B N 1
ATOM 1894 C CA . PRO B 1 45 ? 14.844 13.289 7.691 1 89.62 45 PRO B CA 1
ATOM 1895 C C . PRO B 1 45 ? 14.531 14.164 6.477 1 89.62 45 PRO B C 1
ATOM 1897 O O . PRO B 1 45 ? 15.391 14.914 6.012 1 89.62 45 PRO B O 1
ATOM 1900 N N . LEU B 1 46 ? 13.391 14.086 5.957 1 91.62 46 LEU B N 1
ATOM 1901 C CA . LEU B 1 46 ? 12.922 14.797 4.781 1 91.62 46 LEU B CA 1
ATOM 1902 C C . LEU B 1 46 ? 11.461 15.219 4.949 1 91.62 46 LEU B C 1
ATOM 1904 O O . LEU B 1 46 ? 10.617 14.406 5.34 1 91.62 46 LEU B O 1
ATOM 1908 N N . ARG B 1 47 ? 11.219 16.5 4.773 1 88.56 47 ARG B N 1
ATOM 1909 C CA . ARG B 1 47 ? 9.828 16.938 4.676 1 88.56 47 ARG B CA 1
ATOM 1910 C C . ARG B 1 47 ? 9.242 16.578 3.318 1 88.56 47 ARG B C 1
ATOM 1912 O O . ARG B 1 47 ? 9.734 17.016 2.281 1 88.56 47 ARG B O 1
ATOM 1919 N N . VAL B 1 48 ? 8.234 15.727 3.354 1 91.94 48 VAL B N 1
ATOM 1920 C CA . VAL B 1 48 ? 7.625 15.242 2.117 1 91.94 48 VAL B CA 1
ATOM 1921 C C . VAL B 1 48 ? 6.281 15.938 1.899 1 91.94 48 VAL B C 1
ATOM 1923 O O . VAL B 1 48 ? 5.457 16.016 2.814 1 91.94 48 VAL B O 1
ATOM 1926 N N . GLN B 1 49 ? 6.059 16.516 0.713 1 88.06 49 GLN B N 1
ATOM 1927 C CA . GLN B 1 49 ? 4.809 17.203 0.374 1 88.06 49 GLN B CA 1
ATOM 1928 C C . GLN B 1 49 ? 3.775 16.219 -0.157 1 88.06 49 GLN B C 1
ATOM 1930 O O . GLN B 1 49 ? 4.102 15.055 -0.444 1 88.06 49 GLN B O 1
ATOM 1935 N N . ASP B 1 50 ? 2.531 16.609 -0.116 1 87.19 50 ASP B N 1
ATOM 1936 C CA . ASP B 1 50 ? 1.489 15.852 -0.801 1 87.19 50 ASP B CA 1
ATOM 1937 C C . ASP B 1 50 ? 1.569 16.047 -2.312 1 87.19 50 ASP B C 1
ATOM 1939 O O . ASP B 1 50 ? 2.107 17.062 -2.785 1 87.19 50 ASP B O 1
ATOM 1943 N N . ALA B 1 51 ? 1.148 15.086 -3.035 1 91.94 51 ALA B N 1
ATOM 1944 C CA . ALA B 1 51 ? 1.054 15.125 -4.492 1 91.94 51 ALA B CA 1
ATOM 1945 C C . ALA B 1 51 ? -0.185 14.375 -4.98 1 91.94 51 ALA B C 1
ATOM 1947 O O . ALA B 1 51 ? -0.832 13.664 -4.207 1 91.94 51 ALA B O 1
ATOM 1948 N N . VAL B 1 52 ? -0.597 14.656 -6.215 1 90.12 52 VAL B N 1
ATOM 1949 C CA . VAL B 1 52 ? -1.7 13.93 -6.836 1 90.12 52 VAL B CA 1
ATOM 1950 C C . VAL B 1 52 ? -1.151 12.898 -7.82 1 90.12 52 VAL B C 1
ATOM 1952 O O . VAL B 1 52 ? -0.226 13.195 -8.586 1 90.12 52 VAL B O 1
ATOM 1955 N N . MET B 1 53 ? -1.616 11.711 -7.699 1 91.69 53 MET B N 1
ATOM 1956 C CA . MET B 1 53 ? -1.245 10.641 -8.625 1 91.69 53 MET B CA 1
ATOM 1957 C C . MET B 1 53 ? -2.484 9.969 -9.203 1 91.69 53 MET B C 1
ATOM 1959 O O . MET B 1 53 ? -3.439 9.688 -8.477 1 91.69 53 MET B O 1
ATOM 1963 N N . VAL B 1 54 ? -2.494 9.773 -10.5 1 90.06 54 VAL B N 1
ATOM 1964 C CA . VAL B 1 54 ? -3.551 9.016 -11.156 1 90.06 54 VAL B CA 1
ATOM 1965 C C . VAL B 1 54 ? -3.088 7.574 -11.383 1 90.06 54 VAL B C 1
ATOM 1967 O O . VAL B 1 54 ? -2.016 7.344 -11.945 1 90.06 54 VAL B O 1
ATOM 1970 N N . PHE B 1 55 ? -3.873 6.621 -10.805 1 90.19 55 PHE B N 1
ATOM 1971 C CA . PHE B 1 55 ? -3.57 5.219 -11.047 1 90.19 55 PHE B CA 1
ATOM 1972 C C . PHE B 1 55 ? -3.984 4.809 -12.461 1 90.19 55 PHE B C 1
ATOM 1974 O O . PHE B 1 55 ? -5.176 4.684 -12.75 1 90.19 55 PHE B O 1
ATOM 1981 N N . GLU B 1 56 ? -2.998 4.637 -13.352 1 84.69 56 GLU B N 1
ATOM 1982 C CA . GLU B 1 56 ? -3.266 4.332 -14.75 1 84.69 56 GLU B CA 1
ATOM 1983 C C . GLU B 1 56 ? -2.654 2.99 -15.156 1 84.69 56 GLU B C 1
ATOM 1985 O O . GLU B 1 56 ? -1.592 2.613 -14.656 1 84.69 56 GLU B O 1
ATOM 1990 N N . PRO B 1 57 ? -3.473 2.326 -16.016 1 84.94 57 PRO B N 1
ATOM 1991 C CA . PRO B 1 57 ? -2.805 1.158 -16.594 1 84.94 57 PRO B CA 1
ATOM 1992 C C . PRO B 1 57 ? -1.495 1.515 -17.297 1 84.94 57 PRO B C 1
ATOM 1994 O O . PRO B 1 57 ? -1.32 2.65 -17.75 1 84.94 57 PRO B O 1
ATOM 1997 N N . THR B 1 58 ? -0.564 0.665 -17.234 1 87.62 58 THR B N 1
ATOM 1998 C CA . THR B 1 58 ? 0.733 0.879 -17.859 1 87.62 58 THR B CA 1
ATOM 1999 C C . THR B 1 58 ? 1.179 -0.368 -18.625 1 87.62 58 THR B C 1
ATOM 2001 O O . THR B 1 58 ? 0.809 -1.487 -18.266 1 87.62 58 THR B O 1
ATOM 2004 N N . GLU B 1 59 ? 1.885 -0.178 -19.703 1 88.62 59 GLU B N 1
ATOM 2005 C CA . GLU B 1 59 ? 2.486 -1.288 -20.438 1 88.62 59 GLU B CA 1
ATOM 2006 C C . GLU B 1 59 ? 3.785 -1.745 -19.766 1 88.62 59 GLU B C 1
ATOM 2008 O O . GLU B 1 59 ? 4.34 -2.783 -20.141 1 88.62 59 GLU B O 1
ATOM 2013 N N . LEU B 1 60 ? 4.141 -0.951 -18.766 1 92.5 60 LEU B N 1
ATOM 2014 C CA . LEU B 1 60 ? 5.332 -1.302 -18 1 92.5 60 LEU B CA 1
ATOM 2015 C C . LEU B 1 60 ? 4.977 -2.217 -16.828 1 92.5 60 LEU B C 1
ATOM 2017 O O . LEU B 1 60 ? 3.812 -2.305 -16.438 1 92.5 60 LEU B O 1
ATOM 2021 N N . TYR B 1 61 ? 5.938 -3.025 -16.406 1 95.25 61 TYR B N 1
ATOM 2022 C CA . TYR B 1 61 ? 5.824 -3.861 -15.211 1 95.25 61 TYR B CA 1
ATOM 2023 C C . TYR B 1 61 ? 4.902 -5.047 -15.461 1 95.25 61 TYR B C 1
ATOM 2025 O O . TYR B 1 61 ? 4.043 -5.363 -14.633 1 95.25 61 TYR B O 1
ATOM 2033 N N . ASP B 1 62 ? 5.055 -5.5 -16.641 1 94 62 ASP B N 1
ATOM 2034 C CA . ASP B 1 62 ? 4.461 -6.809 -16.891 1 94 62 ASP B CA 1
ATOM 2035 C C . ASP B 1 62 ? 5.031 -7.863 -15.945 1 94 62 ASP B C 1
ATOM 2037 O O . ASP B 1 62 ? 6.145 -7.711 -15.438 1 94 62 ASP B O 1
ATOM 2041 N N . LEU B 1 63 ? 4.301 -8.961 -15.742 1 93.62 63 LEU B N 1
ATOM 2042 C CA . LEU B 1 63 ? 4.68 -10 -14.797 1 93.62 63 LEU B CA 1
ATOM 2043 C C . LEU B 1 63 ? 6.098 -10.492 -15.07 1 93.62 63 LEU B C 1
ATOM 2045 O O . LEU B 1 63 ? 6.812 -10.891 -14.148 1 93.62 63 LEU B O 1
ATOM 2049 N N . HIS B 1 64 ? 6.531 -10.398 -16.328 1 94.19 64 HIS B N 1
ATOM 2050 C CA . HIS B 1 64 ? 7.812 -11 -16.672 1 94.19 64 HIS B CA 1
ATOM 2051 C C . HIS B 1 64 ? 8.867 -9.938 -16.938 1 94.19 64 HIS B C 1
ATOM 2053 O O . HIS B 1 64 ? 10 -10.258 -17.312 1 94.19 64 HIS B O 1
ATOM 2059 N N . ALA B 1 65 ? 8.562 -8.68 -16.734 1 96.19 65 ALA B N 1
ATOM 2060 C CA . ALA B 1 65 ? 9.508 -7.586 -16.953 1 96.19 65 ALA B CA 1
ATOM 2061 C C . ALA B 1 65 ? 10.461 -7.434 -15.773 1 96.19 65 ALA B C 1
ATOM 2063 O O . ALA B 1 65 ? 10.414 -6.438 -15.055 1 96.19 65 ALA B O 1
ATOM 2064 N N . VAL B 1 66 ? 11.43 -8.328 -15.617 1 95.5 66 VAL B N 1
ATOM 2065 C CA . VAL B 1 66 ? 12.305 -8.477 -14.461 1 95.5 66 VAL B CA 1
ATOM 2066 C C . VAL B 1 66 ? 13.07 -7.18 -14.219 1 95.5 66 VAL B C 1
ATOM 2068 O O . VAL B 1 66 ? 13.094 -6.664 -13.102 1 95.5 66 VAL B O 1
ATOM 2071 N N . ALA B 1 67 ? 13.617 -6.602 -15.266 1 94.88 67 ALA B N 1
ATOM 2072 C CA . ALA B 1 67 ? 14.43 -5.398 -15.117 1 94.88 67 ALA B CA 1
ATOM 2073 C C . ALA B 1 67 ? 13.602 -4.23 -14.594 1 94.88 67 ALA B C 1
ATOM 2075 O O . ALA B 1 67 ? 14.07 -3.443 -13.773 1 94.88 67 ALA B O 1
ATOM 2076 N N . GLN B 1 68 ? 12.367 -4.102 -15.047 1 95.88 68 GLN B N 1
ATOM 2077 C CA . GLN B 1 68 ? 11.492 -3.025 -14.594 1 95.88 68 GLN B CA 1
ATOM 2078 C C . GLN B 1 68 ? 11.141 -3.182 -13.117 1 95.88 68 GLN B C 1
ATOM 2080 O O . GLN B 1 68 ? 11.195 -2.215 -12.359 1 95.88 68 GLN B O 1
ATOM 2085 N N . TRP B 1 69 ? 10.828 -4.379 -12.672 1 96.31 69 TRP B N 1
ATOM 2086 C CA . TRP B 1 69 ? 10.477 -4.633 -11.281 1 96.31 69 TRP B CA 1
ATOM 2087 C C . TRP B 1 69 ? 11.688 -4.438 -10.375 1 96.31 69 TRP B C 1
ATOM 2089 O O . TRP B 1 69 ? 11.555 -3.928 -9.258 1 96.31 69 TRP B O 1
ATOM 2099 N N . GLU B 1 70 ? 12.898 -4.754 -10.812 1 91.81 70 GLU B N 1
ATOM 2100 C CA . GLU B 1 70 ? 14.117 -4.566 -10.031 1 91.81 70 GLU B CA 1
ATOM 2101 C C . GLU B 1 70 ? 14.469 -3.086 -9.906 1 91.81 70 GLU B C 1
ATOM 2103 O O . GLU B 1 70 ? 15.188 -2.689 -8.984 1 91.81 70 GLU B O 1
ATOM 2108 N N . SER B 1 71 ? 13.906 -2.242 -10.734 1 90.38 71 SER B N 1
ATOM 2109 C CA . SER B 1 71 ? 14.258 -0.826 -10.766 1 90.38 71 SER B CA 1
ATOM 2110 C C . SER B 1 71 ? 13.352 -0.008 -9.859 1 90.38 71 SER B C 1
ATOM 2112 O O . SER B 1 71 ? 13.578 1.186 -9.656 1 90.38 71 SER B O 1
ATOM 2114 N N . VAL B 1 72 ? 12.305 -0.613 -9.273 1 89.5 72 VAL B N 1
ATOM 2115 C CA . VAL B 1 72 ? 11.289 0.149 -8.562 1 89.5 72 VAL B CA 1
ATOM 2116 C C . VAL B 1 72 ? 11.883 0.724 -7.273 1 89.5 72 VAL B C 1
ATOM 2118 O O . VAL B 1 72 ? 11.477 1.792 -6.816 1 89.5 72 VAL B O 1
ATOM 2121 N N . SER B 1 73 ? 12.867 0.032 -6.688 1 86.88 73 SER B N 1
ATOM 2122 C CA . SER B 1 73 ? 13.484 0.522 -5.457 1 86.88 73 SER B CA 1
ATOM 2123 C C . SER B 1 73 ? 14.664 1.434 -5.758 1 86.88 73 SER B C 1
ATOM 2125 O O . SER B 1 73 ? 15.43 1.185 -6.695 1 86.88 73 SER B O 1
ATOM 2127 N N . ALA B 1 74 ? 14.648 2.561 -5.102 1 82.31 74 ALA B N 1
ATOM 2128 C CA . ALA B 1 74 ? 15.852 3.391 -5.164 1 82.31 74 ALA B CA 1
ATOM 2129 C C . ALA B 1 74 ? 17.016 2.734 -4.426 1 82.31 74 ALA B C 1
ATOM 2131 O O . ALA B 1 74 ? 16.891 2.383 -3.25 1 82.31 74 ALA B O 1
ATOM 2132 N N . GLY B 1 75 ? 18.141 2.525 -5.242 1 77.5 75 GLY B N 1
ATOM 2133 C CA . GLY B 1 75 ? 19.234 1.801 -4.629 1 77.5 75 GLY B CA 1
ATOM 2134 C C . GLY B 1 75 ? 18.844 0.409 -4.164 1 77.5 75 GLY B C 1
ATOM 2135 O O . GLY B 1 75 ? 18.234 -0.351 -4.914 1 77.5 75 GLY B O 1
ATOM 2136 N N . SER B 1 76 ? 19.078 -0.018 -3.062 1 79.31 76 SER B N 1
ATOM 2137 C CA . SER B 1 76 ? 18.734 -1.31 -2.477 1 79.31 76 SER B CA 1
ATOM 2138 C C . SER B 1 76 ? 17.578 -1.179 -1.495 1 79.31 76 SER B C 1
ATOM 2140 O O . SER B 1 76 ? 17.125 -2.174 -0.926 1 79.31 76 SER B O 1
ATOM 2142 N N . GLY B 1 77 ? 17.031 0.086 -1.394 1 91 77 GLY B N 1
ATOM 2143 C CA . GLY B 1 77 ? 16 0.357 -0.396 1 91 77 GLY B CA 1
ATOM 2144 C C . GLY B 1 77 ? 16.562 0.565 0.996 1 91 77 GLY B C 1
ATOM 2145 O O . GLY B 1 77 ? 15.82 0.764 1.953 1 91 77 GLY B O 1
ATOM 2146 N N . TRP B 1 78 ? 17.875 0.508 1.073 1 91.56 78 TRP B N 1
ATOM 2147 C CA . TRP B 1 78 ? 18.594 0.694 2.334 1 91.56 78 TRP B CA 1
ATOM 2148 C C . TRP B 1 78 ? 19.266 2.061 2.381 1 91.56 78 TRP B C 1
ATOM 2150 O O . TRP B 1 78 ? 19.781 2.539 1.369 1 91.56 78 TRP B O 1
ATOM 2160 N N . ILE B 1 79 ? 19.281 2.65 3.541 1 92.69 79 ILE B N 1
ATOM 2161 C CA . ILE B 1 79 ? 20 3.908 3.732 1 92.69 79 ILE B CA 1
ATOM 2162 C C . ILE B 1 79 ? 20.875 3.822 4.98 1 92.69 79 ILE B C 1
ATOM 2164 O O . ILE B 1 79 ? 20.656 2.955 5.832 1 92.69 79 ILE B O 1
ATOM 2168 N N . LYS B 1 80 ? 21.828 4.613 4.949 1 91.5 80 LYS B N 1
ATOM 2169 C CA . LYS B 1 80 ? 22.672 4.832 6.121 1 91.5 80 LYS B CA 1
ATOM 2170 C C . LYS B 1 80 ? 22.297 6.137 6.824 1 91.5 80 LYS B C 1
ATOM 2172 O O . LYS B 1 80 ? 22.203 7.188 6.188 1 91.5 80 LYS B O 1
ATOM 2177 N N . LEU B 1 81 ? 21.953 6.07 8.062 1 87.12 81 LEU B N 1
ATOM 2178 C CA . LEU B 1 81 ? 21.766 7.277 8.867 1 87.12 81 LEU B CA 1
ATOM 2179 C C . LEU B 1 81 ? 22.734 7.301 10.039 1 87.12 81 LEU B C 1
ATOM 2181 O O . LEU B 1 81 ? 23 6.266 10.656 1 87.12 81 LEU B O 1
ATOM 2185 N N . PRO B 1 82 ? 23.359 8.484 10.18 1 77.88 82 PRO B N 1
ATOM 2186 C CA . PRO B 1 82 ? 24.266 8.602 11.328 1 77.88 82 PRO B CA 1
ATOM 2187 C C . PRO B 1 82 ? 23.531 8.547 12.664 1 77.88 82 PRO B C 1
ATOM 2189 O O . PRO B 1 82 ? 22.422 9.078 12.789 1 77.88 82 PRO B O 1
ATOM 2192 N N . THR B 1 83 ? 23.953 7.613 13.5 1 71 83 THR B N 1
ATOM 2193 C CA . THR B 1 83 ? 23.453 7.605 14.875 1 71 83 THR B CA 1
ATOM 2194 C C . THR B 1 83 ? 24.594 7.848 15.859 1 71 83 THR B C 1
ATOM 2196 O O . THR B 1 83 ? 25.766 7.688 15.516 1 71 83 THR B O 1
ATOM 2199 N N . PRO B 1 84 ? 24.234 8.539 17 1 63.47 84 PRO B N 1
ATOM 2200 C CA . PRO B 1 84 ? 25.297 8.742 17.984 1 63.47 84 PRO B CA 1
ATOM 2201 C C . PRO B 1 84 ? 26.094 7.473 18.266 1 63.47 84 PRO B C 1
ATOM 2203 O O . PRO B 1 84 ? 27.266 7.551 18.672 1 63.47 84 PRO B O 1
ATOM 2206 N N . GLN B 1 85 ? 25.594 6.453 18.219 1 65.69 85 GLN B N 1
ATOM 2207 C CA . GLN B 1 85 ? 26.312 5.223 18.5 1 65.69 85 GLN B CA 1
ATOM 2208 C C . GLN B 1 85 ? 26.969 4.664 17.25 1 65.69 85 GLN B C 1
ATOM 2210 O O . GLN B 1 85 ? 27.891 5.281 16.703 1 65.69 85 GLN B O 1
ATOM 2215 N N . ASP B 1 86 ? 26.359 3.705 16.547 1 66.75 86 ASP B N 1
ATOM 2216 C CA . ASP B 1 86 ? 26.938 3.059 15.375 1 66.75 86 ASP B CA 1
ATOM 2217 C C . ASP B 1 86 ? 26.031 3.209 14.156 1 66.75 86 ASP B C 1
ATOM 2219 O O . ASP B 1 86 ? 24.797 3.227 14.289 1 66.75 86 ASP B O 1
ATOM 2223 N N . ASP B 1 87 ? 26.734 3.58 13.039 1 74.94 87 ASP B N 1
ATOM 2224 C CA . ASP B 1 87 ? 26.016 3.59 11.766 1 74.94 87 ASP B CA 1
ATOM 2225 C C . ASP B 1 87 ? 25.297 2.268 11.531 1 74.94 87 ASP B C 1
ATOM 2227 O O . ASP B 1 87 ? 25.828 1.199 11.844 1 74.94 87 ASP B O 1
ATOM 2231 N N . ARG B 1 88 ? 24.078 2.369 11.336 1 80.94 88 ARG B N 1
ATOM 2232 C CA . ARG B 1 88 ? 23.328 1.164 11 1 80.94 88 ARG B CA 1
ATOM 2233 C C . ARG B 1 88 ? 22.531 1.358 9.711 1 80.94 88 ARG B C 1
ATOM 2235 O O . ARG B 1 88 ? 22.125 2.479 9.383 1 80.94 88 ARG B O 1
ATOM 2242 N N . PRO B 1 89 ? 22.438 0.286 8.977 1 88.31 89 PRO B N 1
ATOM 2243 C CA . PRO B 1 89 ? 21.578 0.363 7.801 1 88.31 89 PRO B CA 1
ATOM 2244 C C . PRO B 1 89 ? 20.094 0.288 8.156 1 88.31 89 PRO B C 1
ATOM 2246 O O . PRO B 1 89 ? 19.719 -0.423 9.094 1 88.31 89 PRO B O 1
ATOM 2249 N N . TYR B 1 90 ? 19.297 1.054 7.469 1 90.19 90 TYR B N 1
ATOM 2250 C CA . TYR B 1 90 ? 17.859 1.043 7.625 1 90.19 90 TYR B CA 1
ATOM 2251 C C . TYR B 1 90 ? 17.156 0.741 6.301 1 90.19 90 TYR B C 1
ATOM 2253 O O . TYR B 1 90 ? 17.484 1.353 5.277 1 90.19 90 TYR B O 1
ATOM 2261 N N . ALA B 1 91 ? 16.312 -0.234 6.379 1 92.62 91 ALA B N 1
ATOM 2262 C CA . ALA B 1 91 ? 15.391 -0.376 5.254 1 92.62 91 ALA B CA 1
ATOM 2263 C C . ALA B 1 91 ? 14.25 0.633 5.344 1 92.62 91 ALA B C 1
ATOM 2265 O O . ALA B 1 91 ? 13.703 0.869 6.426 1 92.62 91 ALA B O 1
ATOM 2266 N N . VAL B 1 92 ? 13.945 1.254 4.254 1 94.31 92 VAL B N 1
ATOM 2267 C CA . VAL B 1 92 ? 12.766 2.111 4.195 1 94.31 92 VAL B CA 1
ATOM 2268 C C . VAL B 1 92 ? 11.531 1.274 3.861 1 94.31 92 VAL B C 1
ATOM 2270 O O . VAL B 1 92 ? 11.523 0.55 2.863 1 94.31 92 VAL B O 1
ATOM 2273 N N . SER B 1 93 ? 10.516 1.371 4.594 1 95.19 93 SER B N 1
ATOM 2274 C CA . SER B 1 93 ? 9.391 0.443 4.582 1 95.19 93 SER B CA 1
ATOM 2275 C C . SER B 1 93 ? 8.734 0.379 3.205 1 95.19 93 SER B C 1
ATOM 2277 O O . SER B 1 93 ? 8.344 -0.697 2.748 1 95.19 93 SER B O 1
ATOM 2279 N N . MET B 1 94 ? 8.547 1.542 2.504 1 96.75 94 MET B N 1
ATOM 2280 C CA . MET B 1 94 ? 7.91 1.492 1.192 1 96.75 94 MET B CA 1
ATOM 2281 C C . MET B 1 94 ? 8.711 0.619 0.231 1 96.75 94 MET B C 1
ATOM 2283 O O . MET B 1 94 ? 8.133 -0.09 -0.596 1 96.75 94 MET B O 1
ATOM 2287 N N . TYR B 1 95 ? 10.023 0.585 0.358 1 96.31 95 TYR B N 1
ATOM 2288 C CA . TYR B 1 95 ? 10.844 -0.228 -0.534 1 96.31 95 TYR B CA 1
ATOM 2289 C C . TYR B 1 95 ? 10.844 -1.687 -0.093 1 96.31 95 TYR B C 1
ATOM 2291 O O . TYR B 1 95 ? 10.953 -2.592 -0.922 1 96.31 95 TYR B O 1
ATOM 2299 N N . HIS B 1 96 ? 10.719 -1.912 1.234 1 94.69 96 HIS B N 1
ATOM 2300 C CA . HIS B 1 96 ? 10.484 -3.277 1.688 1 94.69 96 HIS B CA 1
ATOM 2301 C C . HIS B 1 96 ? 9.195 -3.84 1.089 1 94.69 96 HIS B C 1
ATOM 2303 O O . HIS B 1 96 ? 9.172 -4.98 0.621 1 94.69 96 HIS B O 1
ATOM 2309 N N . GLN B 1 97 ? 8.148 -3.023 1.047 1 96.69 97 GLN B N 1
ATOM 2310 C CA . GLN B 1 97 ? 6.883 -3.436 0.446 1 96.69 97 GLN B CA 1
ATOM 2311 C C . GLN B 1 97 ? 7.055 -3.748 -1.038 1 96.69 97 GLN B C 1
ATOM 2313 O O . GLN B 1 97 ? 6.539 -4.754 -1.529 1 96.69 97 GLN B O 1
ATOM 2318 N N . LEU B 1 98 ? 7.789 -2.9 -1.736 1 97.06 98 LEU B N 1
ATOM 2319 C CA . LEU B 1 98 ? 8.008 -3.113 -3.162 1 97.06 98 LEU B CA 1
ATOM 2320 C C . LEU B 1 98 ? 8.875 -4.352 -3.398 1 97.06 98 LEU B C 1
ATOM 2322 O O . LEU B 1 98 ? 8.648 -5.094 -4.355 1 97.06 98 LEU B O 1
ATOM 2326 N N . HIS B 1 99 ? 9.844 -4.574 -2.523 1 95 99 HIS B N 1
ATOM 2327 C CA . HIS B 1 99 ? 10.648 -5.789 -2.578 1 95 99 HIS B CA 1
ATOM 2328 C C . HIS B 1 99 ? 9.781 -7.031 -2.387 1 95 99 HIS B C 1
ATOM 2330 O O . HIS B 1 99 ? 9.914 -8 -3.137 1 95 99 HIS B O 1
ATOM 2336 N N . CYS B 1 100 ? 8.922 -6.953 -1.418 1 95.62 100 CYS B N 1
ATOM 2337 C CA . CYS B 1 100 ? 8 -8.055 -1.17 1 95.62 100 CYS B CA 1
ATOM 2338 C C . CYS B 1 100 ? 7.094 -8.289 -2.375 1 95.62 100 CYS B C 1
ATOM 2340 O O . CYS B 1 100 ? 6.848 -9.438 -2.754 1 95.62 100 CYS B O 1
ATOM 2342 N N . LEU B 1 101 ? 6.562 -7.219 -2.967 1 97.56 101 LEU B N 1
ATOM 2343 C CA . LEU B 1 101 ? 5.699 -7.352 -4.137 1 97.56 101 LEU B CA 1
ATOM 2344 C C . LEU B 1 101 ? 6.441 -8.039 -5.281 1 97.56 101 LEU B C 1
ATOM 2346 O O . LEU B 1 101 ? 5.887 -8.914 -5.945 1 97.56 101 LEU B O 1
ATOM 2350 N N . ASN B 1 102 ? 7.668 -7.664 -5.496 1 96.5 102 ASN B N 1
ATOM 2351 C CA . ASN B 1 102 ? 8.484 -8.297 -6.523 1 96.5 102 ASN B CA 1
ATOM 2352 C C . ASN B 1 102 ? 8.75 -9.766 -6.207 1 96.5 102 ASN B C 1
ATOM 2354 O O . ASN B 1 102 ? 8.773 -10.609 -7.113 1 96.5 102 ASN B O 1
ATOM 2358 N N . PHE B 1 103 ? 8.969 -10.086 -4.992 1 95.69 103 PHE B N 1
ATOM 2359 C CA . PHE B 1 103 ? 9.203 -11.477 -4.621 1 95.69 103 PHE B CA 1
ATOM 2360 C C . PHE B 1 103 ? 7.961 -12.32 -4.898 1 95.69 103 PHE B C 1
ATOM 2362 O O . PHE B 1 103 ? 8.07 -13.438 -5.41 1 95.69 103 PHE B O 1
ATOM 2369 N N . ILE B 1 104 ? 6.785 -11.805 -4.539 1 97.12 104 ILE B N 1
ATOM 2370 C CA . ILE B 1 104 ? 5.531 -12.5 -4.801 1 97.12 104 ILE B CA 1
ATOM 2371 C C . ILE B 1 104 ? 5.367 -12.727 -6.301 1 97.12 104 ILE B C 1
ATOM 2373 O O . ILE B 1 104 ? 4.953 -13.805 -6.73 1 97.12 104 ILE B O 1
ATOM 2377 N N . ARG B 1 105 ? 5.668 -11.68 -7.086 1 97.19 105 ARG B N 1
ATOM 2378 C CA . ARG B 1 105 ? 5.66 -11.812 -8.539 1 97.19 105 ARG B CA 1
ATOM 2379 C C . ARG B 1 105 ? 6.598 -12.93 -8.984 1 97.19 105 ARG B C 1
ATOM 2381 O O . ARG B 1 105 ? 6.219 -13.773 -9.805 1 97.19 105 ARG B O 1
ATOM 2388 N N . TYR B 1 106 ? 7.812 -12.984 -8.492 1 95.94 106 TYR B N 1
ATOM 2389 C CA . TYR B 1 106 ? 8.797 -14.008 -8.805 1 95.94 106 TYR B CA 1
ATOM 2390 C C . TYR B 1 106 ? 8.266 -15.398 -8.453 1 95.94 106 TYR B C 1
ATOM 2392 O O . TYR B 1 106 ? 8.344 -16.328 -9.258 1 95.94 106 TYR B O 1
ATOM 2400 N N . ASP B 1 107 ? 7.75 -15.508 -7.277 1 96.62 107 ASP B N 1
ATOM 2401 C CA . ASP B 1 107 ? 7.211 -16.797 -6.82 1 96.62 107 ASP B CA 1
ATOM 2402 C C . ASP B 1 107 ? 6.109 -17.281 -7.754 1 96.62 107 ASP B C 1
ATOM 2404 O O . ASP B 1 107 ? 6.062 -18.469 -8.094 1 96.62 107 ASP B O 1
ATOM 2408 N N . LEU B 1 108 ? 5.238 -16.391 -8.195 1 96.94 108 LEU B N 1
ATOM 2409 C CA . LEU B 1 108 ? 4.164 -16.734 -9.109 1 96.94 108 LEU B CA 1
ATOM 2410 C C . LEU B 1 108 ? 4.727 -17.25 -10.438 1 96.94 108 LEU B C 1
ATOM 2412 O O . LEU B 1 108 ? 4.305 -18.281 -10.945 1 96.94 108 LEU B O 1
ATOM 2416 N N . THR B 1 109 ? 5.695 -16.5 -10.984 1 95.81 109 THR B N 1
ATOM 2417 C CA . THR B 1 109 ? 6.246 -16.875 -12.281 1 95.81 109 THR B CA 1
ATOM 2418 C C . THR B 1 109 ? 6.961 -18.219 -12.195 1 95.81 109 THR B C 1
ATOM 2420 O O . THR B 1 109 ? 6.891 -19.016 -13.125 1 95.81 109 THR B O 1
ATOM 2423 N N . GLN B 1 110 ? 7.629 -18.5 -11.07 1 96.25 110 GLN B N 1
ATOM 2424 C CA . GLN B 1 110 ? 8.273 -19.797 -10.875 1 96.25 110 GLN B CA 1
ATOM 2425 C C . GLN B 1 110 ? 7.234 -20.906 -10.734 1 96.25 110 GLN B C 1
ATOM 2427 O O . GLN B 1 110 ? 7.414 -22 -11.281 1 96.25 110 GLN B O 1
ATOM 2432 N N . SER B 1 111 ? 6.211 -20.625 -9.992 1 95.38 111 SER B N 1
ATOM 2433 C CA . SER B 1 111 ? 5.148 -21.609 -9.82 1 95.38 111 SER B CA 1
ATOM 2434 C C . SER B 1 111 ? 4.5 -21.953 -11.148 1 95.38 111 SER B C 1
ATOM 2436 O O . SER B 1 111 ? 4.188 -23.125 -11.406 1 95.38 111 SER B O 1
ATOM 2438 N N . LYS B 1 112 ? 4.301 -20.984 -12.008 1 93.94 112 LYS B N 1
ATOM 2439 C CA . LYS B 1 112 ? 3.688 -21.203 -13.32 1 93.94 112 LYS B CA 1
ATOM 2440 C C . LYS B 1 112 ? 4.582 -22.062 -14.203 1 93.94 112 LYS B C 1
ATOM 2442 O O . LYS B 1 112 ? 4.102 -22.703 -15.148 1 93.94 112 LYS B O 1
ATOM 2447 N N . LYS B 1 113 ? 5.84 -22.125 -13.891 1 94.19 113 LYS B N 1
ATOM 2448 C CA . LYS B 1 113 ? 6.785 -22.969 -14.617 1 94.19 113 LYS B CA 1
ATOM 2449 C C . LYS B 1 113 ? 6.879 -24.359 -14 1 94.19 113 LYS B C 1
ATOM 2451 O O . LYS B 1 113 ? 7.629 -25.203 -14.477 1 94.19 113 LYS B O 1
ATOM 2456 N N . GLY B 1 114 ? 6.207 -24.516 -12.859 1 93.75 114 GLY B N 1
ATOM 2457 C CA . GLY B 1 114 ? 6.18 -25.828 -12.227 1 93.75 114 GLY B CA 1
ATOM 2458 C C . GLY B 1 114 ? 7.25 -26 -11.164 1 93.75 114 GLY B C 1
ATOM 2459 O O . GLY B 1 114 ? 7.5 -27.109 -10.695 1 93.75 114 GLY B O 1
ATOM 2460 N N . VAL B 1 115 ? 7.895 -24.891 -10.773 1 94.56 115 VAL B N 1
ATOM 2461 C CA . VAL B 1 115 ? 8.922 -24.969 -9.742 1 94.56 115 VAL B CA 1
ATOM 2462 C C . VAL B 1 115 ? 8.273 -25.062 -8.367 1 94.56 115 VAL B C 1
ATOM 2464 O O . VAL B 1 115 ? 7.41 -24.25 -8.023 1 94.56 115 VAL B O 1
ATOM 2467 N N . HIS B 1 116 ? 8.664 -26.016 -7.551 1 92.25 116 HIS B N 1
ATOM 2468 C CA . HIS B 1 116 ? 8.156 -26.156 -6.188 1 92.25 116 HIS B CA 1
ATOM 2469 C C . HIS B 1 116 ? 8.961 -25.312 -5.207 1 92.25 116 HIS B C 1
ATOM 2471 O O . HIS B 1 116 ? 10.195 -25.328 -5.219 1 92.25 116 HIS B O 1
ATOM 2477 N N . PRO B 1 117 ? 8.195 -24.625 -4.426 1 91.75 117 PRO B N 1
ATOM 2478 C CA . PRO B 1 117 ? 8.922 -23.75 -3.5 1 91.75 117 PRO B CA 1
ATOM 2479 C C . PRO B 1 117 ? 9.578 -24.531 -2.357 1 91.75 117 PRO B C 1
ATOM 2481 O O . PRO B 1 117 ? 9.031 -25.531 -1.884 1 91.75 117 PRO B O 1
ATOM 2484 N N . THR B 1 118 ? 10.758 -24.109 -1.905 1 92.81 118 THR B N 1
ATOM 2485 C CA . THR B 1 118 ? 11.367 -24.578 -0.668 1 92.81 118 THR B CA 1
ATOM 2486 C C . THR B 1 118 ? 10.633 -24.016 0.546 1 92.81 118 THR B C 1
ATOM 2488 O O . THR B 1 118 ? 9.852 -23.078 0.425 1 92.81 118 THR B O 1
ATOM 2491 N N . PRO B 1 119 ? 10.852 -24.594 1.688 1 91.19 119 PRO B N 1
ATOM 2492 C CA . PRO B 1 119 ? 10.266 -24.031 2.908 1 91.19 119 PRO B CA 1
ATOM 2493 C C . PRO B 1 119 ? 10.648 -22.562 3.127 1 91.19 119 PRO B C 1
ATOM 2495 O O . PRO B 1 119 ? 9.828 -21.766 3.592 1 91.19 119 PRO B O 1
ATOM 2498 N N . ALA B 1 120 ? 11.812 -22.203 2.734 1 89.88 120 ALA B N 1
ATOM 2499 C CA . ALA B 1 120 ? 12.281 -20.828 2.877 1 89.88 120 ALA B CA 1
ATOM 2500 C C . ALA B 1 120 ? 11.469 -19.891 1.99 1 89.88 120 ALA B C 1
ATOM 2502 O O . ALA B 1 120 ? 11.117 -18.781 2.41 1 89.88 120 ALA B O 1
ATOM 2503 N N . VAL B 1 121 ? 11.133 -20.312 0.786 1 92 121 VAL B N 1
ATOM 2504 C CA . VAL B 1 121 ? 10.352 -19.516 -0.15 1 92 121 VAL B CA 1
ATOM 2505 C C . VAL B 1 121 ? 8.922 -19.359 0.369 1 92 121 VAL B C 1
ATOM 2507 O O . VAL B 1 121 ? 8.352 -18.266 0.291 1 92 121 VAL B O 1
ATOM 2510 N N . VAL B 1 122 ? 8.398 -20.422 0.945 1 90.12 122 VAL B N 1
ATOM 2511 C CA . VAL B 1 122 ? 7.051 -20.375 1.498 1 90.12 122 VAL B CA 1
ATOM 2512 C C . VAL B 1 122 ? 7.004 -19.375 2.66 1 90.12 122 VAL B C 1
ATOM 2514 O O . VAL B 1 122 ? 6.09 -18.547 2.748 1 90.12 122 VAL B O 1
ATOM 2517 N N . GLY B 1 123 ? 7.98 -19.531 3.572 1 90.19 123 GLY B N 1
ATOM 2518 C CA . GLY B 1 123 ? 8.07 -18.594 4.676 1 90.19 123 GLY B CA 1
ATOM 2519 C C . GLY B 1 123 ? 8.195 -17.156 4.227 1 90.19 123 GLY B C 1
ATOM 2520 O O . GLY B 1 123 ? 7.531 -16.266 4.766 1 90.19 123 GLY B O 1
ATOM 2521 N N . HIS B 1 124 ? 9.031 -16.891 3.207 1 91.81 124 HIS B N 1
ATOM 2522 C CA . HIS B 1 124 ? 9.227 -15.547 2.676 1 91.81 124 HIS B CA 1
ATOM 2523 C C . HIS B 1 124 ? 7.945 -15.008 2.039 1 91.81 124 HIS B C 1
ATOM 2525 O O . HIS B 1 124 ? 7.59 -13.844 2.236 1 91.81 124 HIS B O 1
ATOM 2531 N N . ALA B 1 125 ? 7.266 -15.875 1.312 1 92.94 125 ALA B N 1
ATOM 2532 C CA . ALA B 1 125 ? 6 -15.469 0.707 1 92.94 125 ALA B CA 1
ATOM 2533 C C . ALA B 1 125 ? 4.984 -15.07 1.775 1 92.94 125 ALA B C 1
ATOM 2535 O O . ALA B 1 125 ? 4.332 -14.031 1.662 1 92.94 125 ALA B O 1
ATOM 2536 N N . ASN B 1 126 ? 4.871 -15.898 2.818 1 92.62 126 ASN B N 1
ATOM 2537 C CA . ASN B 1 126 ? 3.959 -15.586 3.91 1 92.62 126 ASN B CA 1
ATOM 2538 C C . ASN B 1 126 ? 4.293 -14.242 4.551 1 92.62 126 ASN B C 1
ATOM 2540 O O . ASN B 1 126 ? 3.396 -13.438 4.828 1 92.62 126 ASN B O 1
ATOM 2544 N N . HIS B 1 127 ? 5.512 -13.969 4.777 1 92.31 127 HIS B N 1
ATOM 2545 C CA . HIS B 1 127 ? 5.969 -12.68 5.289 1 92.31 127 HIS B CA 1
ATOM 2546 C C . HIS B 1 127 ? 5.539 -11.539 4.371 1 92.31 127 HIS B C 1
ATOM 2548 O O . HIS B 1 127 ? 5.008 -10.531 4.84 1 92.31 127 HIS B O 1
ATOM 2554 N N . CYS B 1 128 ? 5.789 -11.766 3.062 1 95.81 128 CYS B N 1
ATOM 2555 C CA . CYS B 1 128 ? 5.539 -10.703 2.094 1 95.81 128 CYS B CA 1
ATOM 2556 C C . CYS B 1 128 ? 4.051 -10.383 2.006 1 95.81 128 CYS B C 1
ATOM 2558 O O . CYS B 1 128 ? 3.66 -9.219 1.99 1 95.81 128 CYS B O 1
ATOM 2560 N N . TYR B 1 129 ? 3.162 -11.406 1.957 1 96.88 129 TYR B N 1
ATOM 2561 C CA . TYR B 1 129 ? 1.726 -11.164 1.895 1 96.88 129 TYR B CA 1
ATOM 2562 C C . TYR B 1 129 ? 1.243 -10.414 3.131 1 96.88 129 TYR B C 1
ATOM 2564 O O . TYR B 1 129 ? 0.471 -9.461 3.021 1 96.88 129 TYR B O 1
ATOM 2572 N N . ASN B 1 130 ? 1.709 -10.828 4.258 1 95 130 ASN B N 1
ATOM 2573 C CA . ASN B 1 130 ? 1.299 -10.164 5.496 1 95 130 ASN B CA 1
ATOM 2574 C C . ASN B 1 130 ? 1.851 -8.75 5.582 1 95 130 ASN B C 1
ATOM 2576 O O . ASN B 1 130 ? 1.165 -7.836 6.055 1 95 130 ASN B O 1
ATOM 2580 N N . TYR B 1 131 ? 3.068 -8.547 5.191 1 95.38 131 TYR B N 1
ATOM 2581 C CA . TYR B 1 131 ? 3.703 -7.238 5.266 1 95.38 131 TYR B CA 1
ATOM 2582 C C . TYR B 1 131 ? 2.994 -6.238 4.359 1 95.38 131 TYR B C 1
ATOM 2584 O O . TYR B 1 131 ? 2.707 -5.113 4.773 1 95.38 131 TYR B O 1
ATOM 2592 N N . ILE B 1 132 ? 2.643 -6.641 3.102 1 97.31 132 ILE B N 1
ATOM 2593 C CA . ILE B 1 132 ? 1.937 -5.762 2.176 1 97.31 132 ILE B CA 1
ATOM 2594 C C . ILE B 1 132 ? 0.527 -5.488 2.695 1 97.31 132 ILE B C 1
ATOM 2596 O O . ILE B 1 132 ? 0.033 -4.363 2.604 1 97.31 132 ILE B O 1
ATOM 2600 N N . ARG B 1 133 ? -0.117 -6.555 3.266 1 97.44 133 ARG B N 1
ATOM 2601 C CA . ARG B 1 133 ? -1.433 -6.363 3.869 1 97.44 133 ARG B CA 1
ATOM 2602 C C . ARG B 1 133 ? -1.4 -5.258 4.918 1 97.44 133 ARG B C 1
ATOM 2604 O O . ARG B 1 133 ? -2.225 -4.344 4.891 1 97.44 133 ARG B O 1
ATOM 2611 N N . MET B 1 134 ? -0.448 -5.336 5.789 1 96.62 134 MET B N 1
ATOM 2612 C CA . MET B 1 134 ? -0.33 -4.34 6.848 1 96.62 134 MET B CA 1
ATOM 2613 C C . MET B 1 134 ? 0.052 -2.979 6.273 1 96.62 134 MET B C 1
ATOM 2615 O O . MET B 1 134 ? -0.397 -1.942 6.766 1 96.62 134 MET B O 1
ATOM 2619 N N . GLY B 1 135 ? 0.896 -2.988 5.172 1 97.5 135 GLY B N 1
ATOM 2620 C CA . GLY B 1 135 ? 1.223 -1.738 4.504 1 97.5 135 GLY B CA 1
ATOM 2621 C C . GLY B 1 135 ? 0.01 -1.045 3.91 1 97.5 135 GLY B C 1
ATOM 2622 O O . GLY B 1 135 ? -0.134 0.174 4.027 1 97.5 135 GLY B O 1
ATOM 2623 N N . VAL B 1 136 ? -0.876 -1.803 3.26 1 97.81 136 VAL B N 1
ATOM 2624 C CA . VAL B 1 136 ? -2.096 -1.265 2.664 1 97.81 136 VAL B CA 1
ATOM 2625 C C . VAL B 1 136 ? -2.998 -0.697 3.758 1 97.81 136 VAL B C 1
ATOM 2627 O O . VAL B 1 136 ? -3.555 0.393 3.607 1 97.81 136 VAL B O 1
ATOM 2630 N N . LEU B 1 137 ? -3.125 -1.415 4.906 1 96.81 137 LEU B N 1
ATOM 2631 C CA . LEU B 1 137 ? -3.912 -0.924 6.031 1 96.81 137 LEU B CA 1
ATOM 2632 C C . LEU B 1 137 ? -3.318 0.367 6.586 1 96.81 137 LEU B C 1
ATOM 2634 O O . LEU B 1 137 ? -4.055 1.301 6.918 1 96.81 137 LEU B O 1
ATOM 2638 N N . CYS B 1 138 ? -2.029 0.393 6.645 1 96.94 138 CYS B N 1
ATOM 2639 C CA . CYS B 1 138 ? -1.339 1.552 7.199 1 96.94 138 CYS B CA 1
ATOM 2640 C C . CYS B 1 138 ? -1.536 2.779 6.32 1 96.94 138 CYS B C 1
ATOM 2642 O O . CYS B 1 138 ? -1.795 3.875 6.82 1 96.94 138 CYS B O 1
ATOM 2644 N N . GLY B 1 139 ? -1.327 2.621 5.012 1 96.5 139 GLY B N 1
ATOM 2645 C CA . GLY B 1 139 ? -1.539 3.717 4.078 1 96.5 139 GLY B CA 1
ATOM 2646 C C . GLY B 1 139 ? -2.986 4.16 3.996 1 96.5 139 GLY B C 1
ATOM 2647 O O . GLY B 1 139 ? -3.268 5.352 3.836 1 96.5 139 GLY B O 1
ATOM 2648 N N . ALA B 1 140 ? -3.936 3.221 4.008 1 96.81 140 ALA B N 1
ATOM 2649 C CA . ALA B 1 140 ? -5.383 3.404 4.074 1 96.81 140 ALA B CA 1
ATOM 2650 C C . ALA B 1 140 ? -5.855 4.43 3.047 1 96.81 140 ALA B C 1
ATOM 2652 O O . ALA B 1 140 ? -6.504 5.418 3.396 1 96.81 140 ALA B O 1
ATOM 2653 N N . ASP B 1 141 ? -5.527 4.18 1.751 1 96.62 141 ASP B N 1
ATOM 2654 C CA . ASP B 1 141 ? -5.969 5.043 0.662 1 96.62 141 ASP B CA 1
ATOM 2655 C C . ASP B 1 141 ? -7.492 5.105 0.59 1 96.62 141 ASP B C 1
ATOM 2657 O O . ASP B 1 141 ? -8.141 4.129 0.206 1 96.62 141 ASP B O 1
ATOM 2661 N N . ARG B 1 142 ? -8.062 6.199 0.878 1 95.06 142 ARG B N 1
ATOM 2662 C CA . ARG B 1 142 ? -9.508 6.336 1.016 1 95.06 142 ARG B CA 1
ATOM 2663 C C . ARG B 1 142 ? -10.125 6.941 -0.24 1 95.06 142 ARG B C 1
ATOM 2665 O O . ARG B 1 142 ? -11.242 7.449 -0.205 1 95.06 142 ARG B O 1
ATOM 2672 N N . THR B 1 143 ? -9.391 6.992 -1.336 1 93.88 143 THR B N 1
ATOM 2673 C CA . THR B 1 143 ? -9.898 7.496 -2.605 1 93.88 143 THR B CA 1
ATOM 2674 C C . THR B 1 143 ? -11.125 6.703 -3.053 1 93.88 143 THR B C 1
ATOM 2676 O O . THR B 1 143 ? -11.141 5.473 -2.947 1 93.88 143 THR B O 1
ATOM 2679 N N . LEU B 1 144 ? -12.094 7.414 -3.541 1 91.62 144 LEU B N 1
ATOM 2680 C CA . LEU B 1 144 ? -13.305 6.793 -4.062 1 91.62 144 LEU B CA 1
ATOM 2681 C C . LEU B 1 144 ? -13.211 6.598 -5.57 1 91.62 144 LEU B C 1
ATOM 2683 O O . LEU B 1 144 ? -12.945 7.547 -6.309 1 91.62 144 LEU B O 1
ATOM 2687 N N . GLU B 1 145 ? -13.461 5.375 -5.977 1 89.62 145 GLU B N 1
ATOM 2688 C CA . GLU B 1 145 ? -13.461 5.008 -7.391 1 89.62 145 GLU B CA 1
ATOM 2689 C C . GLU B 1 145 ? -14.867 4.645 -7.863 1 89.62 145 GLU B C 1
ATOM 2691 O O . GLU B 1 145 ? -15.398 3.594 -7.496 1 89.62 145 GLU B O 1
ATOM 2696 N N . PRO B 1 146 ? -15.438 5.555 -8.648 1 85.06 146 PRO B N 1
ATOM 2697 C CA . PRO B 1 146 ? -16.812 5.273 -9.078 1 85.06 146 PRO B CA 1
ATOM 2698 C C . PRO B 1 146 ? -16.891 4.121 -10.078 1 85.06 146 PRO B C 1
ATOM 2700 O O . PRO B 1 146 ? -16.016 3.967 -10.922 1 85.06 146 PRO B O 1
ATOM 2703 N N . ARG B 1 147 ? -17.938 3.289 -9.875 1 79.12 147 ARG B N 1
ATOM 2704 C CA . ARG B 1 147 ? -18.266 2.332 -10.93 1 79.12 147 ARG B CA 1
ATOM 2705 C C . ARG B 1 147 ? -18.906 3.029 -12.125 1 79.12 147 ARG B C 1
ATOM 2707 O O . ARG B 1 147 ? -19.875 3.773 -11.969 1 79.12 147 ARG B O 1
ATOM 2714 N N . ILE B 1 148 ? -18.203 3.08 -13.258 1 59.97 148 ILE B N 1
ATOM 2715 C CA . ILE B 1 148 ? -18.828 3.682 -14.438 1 59.97 148 ILE B CA 1
ATOM 2716 C C . ILE B 1 148 ? -19.5 2.6 -15.273 1 59.97 148 ILE B C 1
ATOM 2718 O O . ILE B 1 148 ? -18.875 1.621 -15.672 1 59.97 148 ILE B O 1
ATOM 2722 N N . VAL B 1 149 ? -20.734 2.322 -15.039 1 53.28 149 VAL B N 1
ATOM 2723 C CA . VAL B 1 149 ? -21.594 1.342 -15.695 1 53.28 149 VAL B CA 1
ATOM 2724 C C . VAL B 1 149 ? -21.453 1.459 -17.203 1 53.28 149 VAL B C 1
ATOM 2726 O O . VAL B 1 149 ? -21.688 0.49 -17.938 1 53.28 149 VAL B O 1
ATOM 2729 N N . GLU B 1 150 ? -21.438 2.646 -17.688 1 49.34 150 GLU B N 1
ATOM 2730 C CA . GLU B 1 150 ? -21.5 2.605 -19.156 1 49.34 150 GLU B CA 1
ATOM 2731 C C . GLU B 1 150 ? -20.5 1.602 -19.719 1 49.34 150 GLU B C 1
ATOM 2733 O O . GLU B 1 150 ? -20.703 1.071 -20.812 1 49.34 150 GLU B O 1
ATOM 2738 N N . GLU B 1 151 ? -19.406 1.566 -19.172 1 44 151 GLU B N 1
ATOM 2739 C CA . GLU B 1 151 ? -18.438 0.689 -19.828 1 44 151 GLU B CA 1
ATOM 2740 C C . GLU B 1 151 ? -18.672 -0.77 -19.438 1 44 151 GLU B C 1
ATOM 2742 O O . GLU B 1 151 ? -17.875 -1.642 -19.797 1 44 151 GLU B O 1
ATOM 2747 N N . LEU B 1 152 ? -19.5 -1.03 -18.562 1 41.5 152 LEU B N 1
ATOM 2748 C CA . LEU B 1 152 ? -19.688 -2.4 -18.094 1 41.5 152 LEU B CA 1
ATOM 2749 C C . LEU B 1 152 ? -20.359 -3.254 -19.172 1 41.5 152 LEU B C 1
ATOM 2751 O O . LEU B 1 152 ? -21.562 -3.154 -19.375 1 41.5 152 LEU B O 1
ATOM 2755 N N . THR B 1 153 ? -19.875 -3.4 -20.25 1 39.78 153 THR B N 1
ATOM 2756 C CA . THR B 1 153 ? -20.375 -4.676 -20.734 1 39.78 153 THR B CA 1
ATOM 2757 C C . THR B 1 153 ? -20.234 -5.762 -19.672 1 39.78 153 THR B C 1
ATOM 2759 O O . THR B 1 153 ? -19.266 -5.77 -18.922 1 39.78 153 THR B O 1
ATOM 2762 N N . CYS B 1 154 ? -21.328 -6.453 -19.172 1 38.28 154 CYS B N 1
ATOM 2763 C CA . CYS B 1 154 ? -21.688 -7.441 -18.156 1 38.28 154 CYS B CA 1
ATOM 2764 C C . CYS B 1 154 ? -20.5 -8.336 -17.812 1 38.28 154 CYS B C 1
ATOM 2766 O O . CYS B 1 154 ? -20.469 -8.977 -16.766 1 38.28 154 CYS B O 1
ATOM 2768 N N . GLU B 1 155 ? -19.703 -8.656 -18.703 1 40.75 155 GLU B N 1
ATOM 2769 C CA . GLU B 1 155 ? -18.812 -9.805 -18.531 1 40.75 155 GLU B CA 1
ATOM 2770 C C . GLU B 1 155 ? -17.656 -9.469 -17.609 1 40.75 155 GLU B C 1
ATOM 2772 O O . GLU B 1 155 ? -16.969 -10.375 -17.109 1 40.75 155 GLU B O 1
ATOM 2777 N N . ASP B 1 156 ? -17.016 -8.117 -17.672 1 40.94 156 ASP B N 1
ATOM 2778 C CA . ASP B 1 156 ? -15.758 -7.965 -16.953 1 40.94 156 ASP B CA 1
ATOM 2779 C C . ASP B 1 156 ? -15.938 -7.074 -15.719 1 40.94 156 ASP B C 1
ATOM 2781 O O . ASP B 1 156 ? -16.391 -5.934 -15.836 1 40.94 156 ASP B O 1
ATOM 2785 N N . PRO B 1 157 ? -16.25 -7.617 -14.516 1 44.56 157 PRO B N 1
ATOM 2786 C CA . PRO B 1 157 ? -16.109 -6.719 -13.367 1 44.56 157 PRO B CA 1
ATOM 2787 C C . PRO B 1 157 ? -15.078 -5.617 -13.602 1 44.56 157 PRO B C 1
ATOM 2789 O O . PRO B 1 157 ? -13.875 -5.879 -13.562 1 44.56 157 PRO B O 1
ATOM 2792 N N . ASN B 1 158 ? -15.359 -4.703 -14.516 1 43.97 158 ASN B N 1
ATOM 2793 C CA . ASN B 1 158 ? -14.422 -3.633 -14.836 1 43.97 158 ASN B CA 1
ATOM 2794 C C . ASN B 1 158 ? -13.906 -2.941 -13.578 1 43.97 158 ASN B C 1
ATOM 2796 O O . ASN B 1 158 ? -14.68 -2.617 -12.68 1 43.97 158 ASN B O 1
ATOM 2800 N N . PRO B 1 159 ? -12.695 -3.1 -13.258 1 50.97 159 PRO B N 1
ATOM 2801 C CA . PRO B 1 159 ? -12.031 -2.229 -12.289 1 50.97 159 PRO B CA 1
ATOM 2802 C C . PRO B 1 159 ? -12.484 -0.773 -12.398 1 50.97 159 PRO B C 1
ATOM 2804 O O . PRO B 1 159 ? -12.992 -0.358 -13.438 1 50.97 159 PRO B O 1
ATOM 2807 N N . PRO B 1 160 ? -12.797 -0.15 -11.258 1 55.28 160 PRO B N 1
ATOM 2808 C CA . PRO B 1 160 ? -13.039 1.293 -11.328 1 55.28 160 PRO B CA 1
ATOM 2809 C C . PRO B 1 160 ? -12.281 1.963 -12.469 1 55.28 160 PRO B C 1
ATOM 2811 O O . PRO B 1 160 ? -11.211 1.491 -12.875 1 55.28 160 PRO B O 1
ATOM 2814 N N . PRO B 1 161 ? -12.969 2.883 -13.211 1 55.62 161 PRO B N 1
ATOM 2815 C CA . PRO B 1 161 ? -12.367 3.564 -14.359 1 55.62 161 PRO B CA 1
ATOM 2816 C C . PRO B 1 161 ? -10.961 4.078 -14.078 1 55.62 161 PRO B C 1
ATOM 2818 O O . PRO B 1 161 ? -10.656 4.457 -12.945 1 55.62 161 PRO B O 1
ATOM 2821 N N . PRO B 1 162 ? -10.117 3.807 -15.055 1 60.22 162 PRO B N 1
ATOM 2822 C CA . PRO B 1 162 ? -8.812 4.48 -15 1 60.22 162 PRO B CA 1
ATOM 2823 C C . PRO B 1 162 ? -8.938 5.992 -14.836 1 60.22 162 PRO B C 1
ATOM 2825 O O . PRO B 1 162 ? -9.984 6.566 -15.141 1 60.22 162 PRO B O 1
ATOM 2828 N N . GLY B 1 163 ? -8.102 6.539 -14.055 1 73 163 GLY B N 1
ATOM 2829 C CA . GLY B 1 163 ? -7.945 7.984 -14.094 1 73 163 GLY B CA 1
ATOM 2830 C C . GLY B 1 163 ? -8.398 8.672 -12.82 1 73 163 GLY B C 1
ATOM 2831 O O . GLY B 1 163 ? -8.656 9.875 -12.812 1 73 163 GLY B O 1
ATOM 2832 N N . VAL B 1 164 ? -8.594 7.918 -11.828 1 83.75 164 VAL B N 1
ATOM 2833 C CA . VAL B 1 164 ? -8.977 8.539 -10.57 1 83.75 164 VAL B CA 1
ATOM 2834 C C . VAL B 1 164 ? -7.746 9.117 -9.875 1 83.75 164 VAL B C 1
ATOM 2836 O O . VAL B 1 164 ? -6.793 8.391 -9.586 1 83.75 164 VAL B O 1
ATOM 2839 N N . PRO B 1 165 ? -7.781 10.445 -9.602 1 88.31 165 PRO B N 1
ATOM 2840 C CA . PRO B 1 165 ? -6.641 11.031 -8.898 1 88.31 165 PRO B CA 1
ATOM 2841 C C . PRO B 1 165 ? -6.617 10.664 -7.414 1 88.31 165 PRO B C 1
ATOM 2843 O O . PRO B 1 165 ? -7.66 10.648 -6.758 1 88.31 165 PRO B O 1
ATOM 2846 N N . HIS B 1 166 ? -5.523 10.32 -6.945 1 92.56 166 HIS B N 1
ATOM 2847 C CA . HIS B 1 166 ? -5.273 10 -5.543 1 92.56 166 HIS B CA 1
ATOM 2848 C C . HIS B 1 166 ? -4.434 11.086 -4.875 1 92.56 166 HIS B C 1
ATOM 2850 O O . HIS B 1 166 ? -3.496 11.609 -5.48 1 92.56 166 HIS B O 1
ATOM 2856 N N . VAL B 1 167 ? -4.773 11.422 -3.637 1 89.94 167 VAL B N 1
ATOM 2857 C CA . VAL B 1 167 ? -3.895 12.258 -2.82 1 89.94 167 VAL B CA 1
ATOM 2858 C C . VAL B 1 167 ? -2.836 11.383 -2.146 1 89.94 167 VAL B C 1
ATOM 2860 O O . VAL B 1 167 ? -3.162 10.508 -1.343 1 89.94 167 VAL B O 1
ATOM 2863 N N . CYS B 1 168 ? -1.613 11.609 -2.602 1 94.25 168 CYS B N 1
ATOM 2864 C CA . CYS B 1 168 ? -0.484 10.773 -2.217 1 94.25 168 CYS B CA 1
ATOM 2865 C C . CYS B 1 168 ? 0.586 11.594 -1.504 1 94.25 168 CYS B C 1
ATOM 2867 O O . CYS B 1 168 ? 0.546 12.82 -1.522 1 94.25 168 CYS B O 1
ATOM 2869 N N . ARG B 1 169 ? 1.433 10.906 -0.744 1 92.88 169 ARG B N 1
ATOM 2870 C CA . ARG B 1 169 ? 2.736 11.492 -0.451 1 92.88 169 ARG B CA 1
ATOM 2871 C C . ARG B 1 169 ? 3.615 11.523 -1.697 1 92.88 169 ARG B C 1
ATOM 2873 O O . ARG B 1 169 ? 3.592 10.594 -2.502 1 92.88 169 ARG B O 1
ATOM 2880 N N . ASP B 1 170 ? 4.41 12.57 -1.827 1 94.12 170 ASP B N 1
ATOM 2881 C CA . ASP B 1 170 ? 5.27 12.688 -2.998 1 94.12 170 ASP B CA 1
ATOM 2882 C C . ASP B 1 170 ? 6.43 11.695 -2.926 1 94.12 170 ASP B C 1
ATOM 2884 O O . ASP B 1 170 ? 7.531 12.047 -2.5 1 94.12 170 ASP B O 1
ATOM 2888 N N . TRP B 1 171 ? 6.195 10.555 -3.416 1 96.25 171 TRP B N 1
ATOM 2889 C CA . TRP B 1 171 ? 7.172 9.477 -3.338 1 96.25 171 TRP B CA 1
ATOM 2890 C C . TRP B 1 171 ? 8.438 9.82 -4.117 1 96.25 171 TRP B C 1
ATOM 2892 O O . TRP B 1 171 ? 9.508 9.266 -3.857 1 96.25 171 TRP B O 1
ATOM 2902 N N . ALA B 1 172 ? 8.367 10.703 -5.113 1 95.19 172 ALA B N 1
ATOM 2903 C CA . ALA B 1 172 ? 9.531 11.078 -5.902 1 95.19 172 ALA B CA 1
ATOM 2904 C C . ALA B 1 172 ? 10.578 11.773 -5.031 1 95.19 172 ALA B C 1
ATOM 2906 O O . ALA B 1 172 ? 11.781 11.602 -5.246 1 95.19 172 ALA B O 1
ATOM 2907 N N . GLN B 1 173 ? 10.117 12.578 -4.047 1 95.62 173 GLN B N 1
ATOM 2908 C CA . GLN B 1 173 ? 11.039 13.203 -3.104 1 95.62 173 GLN B CA 1
ATOM 2909 C C . GLN B 1 173 ? 11.773 12.156 -2.271 1 95.62 173 GLN B C 1
ATOM 2911 O O . GLN B 1 173 ? 12.977 12.258 -2.059 1 95.62 173 GLN B O 1
ATOM 2916 N N . ILE B 1 174 ? 11.039 11.141 -1.831 1 96 174 ILE B N 1
ATOM 2917 C CA . ILE B 1 174 ? 11.617 10.055 -1.042 1 96 174 ILE B CA 1
ATOM 2918 C C . ILE B 1 174 ? 12.609 9.266 -1.895 1 96 174 ILE B C 1
ATOM 2920 O O . ILE B 1 174 ? 13.711 8.953 -1.443 1 96 174 ILE B O 1
ATOM 2924 N N . HIS B 1 175 ? 12.234 9 -3.135 1 96.19 175 HIS B N 1
ATOM 2925 C CA . HIS B 1 175 ? 13.094 8.273 -4.066 1 96.19 175 HIS B CA 1
ATOM 2926 C C . HIS B 1 175 ? 14.406 9.008 -4.285 1 96.19 175 HIS B C 1
ATOM 2928 O O . HIS B 1 175 ? 15.477 8.391 -4.297 1 96.19 175 HIS B O 1
ATOM 2934 N N . GLY B 1 176 ? 14.312 10.32 -4.426 1 94.62 176 GLY B N 1
ATOM 2935 C CA . GLY B 1 176 ? 15.523 11.117 -4.566 1 94.62 176 GLY B CA 1
ATOM 2936 C C . GLY B 1 176 ? 16.422 11.055 -3.346 1 94.62 176 GLY B C 1
ATOM 2937 O O . GLY B 1 176 ? 17.625 10.836 -3.469 1 94.62 176 GLY B O 1
ATOM 2938 N N . PHE B 1 177 ? 15.891 11.211 -2.201 1 96.25 177 PHE B N 1
ATOM 2939 C CA . PHE B 1 177 ? 16.641 11.188 -0.953 1 96.25 177 PHE B CA 1
ATOM 2940 C C . PHE B 1 177 ? 17.328 9.836 -0.758 1 96.25 177 PHE B C 1
ATOM 2942 O O . PHE B 1 177 ? 18.531 9.773 -0.481 1 96.25 177 PHE B O 1
ATOM 2949 N N . VAL B 1 178 ? 16.578 8.695 -0.921 1 95.88 178 VAL B N 1
ATOM 2950 C CA . VAL B 1 178 ? 17.094 7.352 -0.71 1 95.88 178 VAL B CA 1
ATOM 2951 C C . VAL B 1 178 ? 18.172 7.043 -1.747 1 95.88 178 VAL B C 1
ATOM 2953 O O . VAL B 1 178 ? 19.219 6.484 -1.414 1 95.88 178 VAL B O 1
ATOM 2956 N N . GLY B 1 179 ? 17.891 7.422 -2.994 1 95 179 GLY B N 1
ATOM 2957 C CA . GLY B 1 179 ? 18.875 7.227 -4.043 1 95 179 GLY B CA 1
ATOM 2958 C C . GLY B 1 179 ? 20.188 7.949 -3.771 1 95 179 GLY B C 1
ATOM 2959 O O . GLY B 1 179 ? 21.266 7.375 -3.928 1 95 179 GLY B O 1
ATOM 2960 N N . ASP B 1 180 ? 20.125 9.195 -3.369 1 95.56 180 ASP B N 1
ATOM 2961 C CA . ASP B 1 180 ? 21.312 9.984 -3.053 1 95.56 180 ASP B CA 1
ATOM 2962 C C . ASP B 1 180 ? 22.062 9.383 -1.871 1 95.56 180 ASP B C 1
ATOM 2964 O O . ASP B 1 180 ? 23.297 9.312 -1.892 1 95.56 180 ASP B O 1
ATOM 2968 N N . ASN B 1 181 ? 21.344 9.047 -0.829 1 95.06 181 ASN B N 1
ATOM 2969 C CA . ASN B 1 181 ? 21.969 8.414 0.327 1 95.06 181 ASN B CA 1
ATOM 2970 C C . ASN B 1 181 ? 22.719 7.137 -0.064 1 95.06 181 ASN B C 1
ATOM 2972 O O . ASN B 1 181 ? 23.844 6.918 0.359 1 95.06 181 ASN B O 1
ATOM 2976 N N . TYR B 1 182 ? 22.062 6.309 -0.926 1 93.5 182 TYR B N 1
ATOM 2977 C CA . TYR B 1 182 ? 22.672 5.059 -1.364 1 93.5 182 TYR B CA 1
ATOM 2978 C C . TYR B 1 182 ? 23.953 5.32 -2.158 1 93.5 182 TYR B C 1
ATOM 2980 O O . TYR B 1 182 ? 24.984 4.68 -1.926 1 93.5 182 TYR B O 1
ATOM 2988 N N . ARG B 1 183 ? 23.859 6.234 -3.041 1 94.69 183 ARG B N 1
ATOM 2989 C CA . ARG B 1 183 ? 25.016 6.551 -3.857 1 94.69 183 ARG B CA 1
ATOM 2990 C C . ARG B 1 183 ? 26.188 7.031 -2.992 1 94.69 183 ARG B C 1
ATOM 2992 O O . ARG B 1 183 ? 27.344 6.695 -3.25 1 94.69 183 ARG B O 1
ATOM 2999 N N . ALA B 1 184 ? 25.906 7.797 -1.975 1 95.06 184 ALA B N 1
ATOM 3000 C CA . ALA B 1 184 ? 26.922 8.344 -1.089 1 95.06 184 ALA B CA 1
ATOM 3001 C C . ALA B 1 184 ? 27.5 7.266 -0.18 1 95.06 184 ALA B C 1
ATOM 3003 O O . ALA B 1 184 ? 28.609 7.402 0.333 1 95.06 184 ALA B O 1
ATOM 3004 N N . ASN B 1 185 ? 26.734 6.121 -0.066 1 93.81 185 ASN B N 1
ATOM 3005 C CA . ASN B 1 185 ? 27.141 5.133 0.927 1 93.81 185 ASN B CA 1
ATOM 3006 C C . ASN B 1 185 ? 27.203 3.729 0.33 1 93.81 185 ASN B C 1
ATOM 3008 O O . ASN B 1 185 ? 27.141 2.736 1.058 1 93.81 185 ASN B O 1
ATOM 3012 N N . ALA B 1 186 ? 27.25 3.588 -0.972 1 91.25 186 ALA B N 1
ATOM 3013 C CA . ALA B 1 186 ? 27.078 2.338 -1.707 1 91.25 186 ALA B CA 1
ATOM 3014 C C . ALA B 1 186 ? 28.094 1.292 -1.257 1 91.25 186 ALA B C 1
ATOM 3016 O O . ALA B 1 186 ? 27.75 0.12 -1.081 1 91.25 186 ALA B O 1
ATOM 3017 N N . GLU B 1 187 ? 29.297 1.682 -1.089 1 89.75 187 GLU B N 1
ATOM 3018 C CA . GLU B 1 187 ? 30.344 0.747 -0.686 1 89.75 187 GLU B CA 1
ATOM 3019 C C . GLU B 1 187 ? 30.062 0.167 0.697 1 89.75 187 GLU B C 1
ATOM 3021 O O . GLU B 1 187 ? 30.125 -1.049 0.892 1 89.75 187 GLU B O 1
ATOM 3026 N N . TRP B 1 188 ? 29.75 0.982 1.578 1 88.75 188 TRP B N 1
ATOM 3027 C CA . TRP B 1 188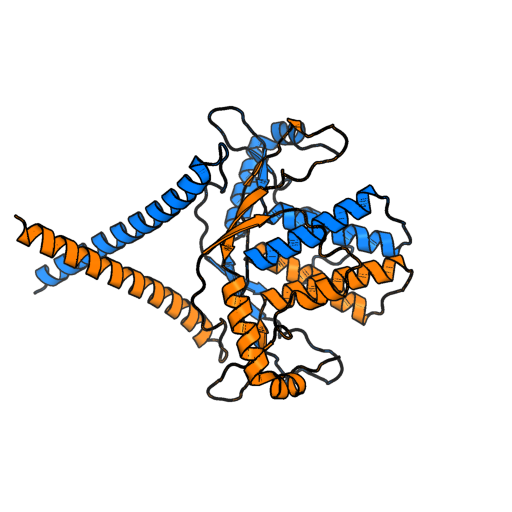 ? 29.469 0.54 2.939 1 88.75 188 TRP B CA 1
ATOM 3028 C C . TRP B 1 188 ? 28.219 -0.318 2.982 1 88.75 188 TRP B C 1
ATOM 3030 O O . TRP B 1 188 ? 28.203 -1.381 3.609 1 88.75 188 TRP B O 1
ATOM 3040 N N . LEU B 1 189 ? 27.141 0.059 2.307 1 89.44 189 LEU B N 1
ATOM 3041 C CA . LEU B 1 189 ? 25.859 -0.654 2.301 1 89.44 189 LEU B CA 1
ATOM 3042 C C . LEU B 1 189 ? 26.016 -2.027 1.654 1 89.44 189 LEU B C 1
ATOM 3044 O O . LEU B 1 189 ? 25.391 -2.996 2.094 1 89.44 189 LEU B O 1
ATOM 3048 N N . SER B 1 190 ? 26.812 -2.021 0.611 1 84.88 190 SER B N 1
ATOM 3049 C CA . SER B 1 190 ? 27.016 -3.299 -0.065 1 84.88 190 SER B CA 1
ATOM 3050 C C . SER B 1 190 ? 27.641 -4.324 0.866 1 84.88 190 SER B C 1
ATOM 3052 O O . SER B 1 190 ? 27.422 -5.527 0.719 1 84.88 190 SER B O 1
ATOM 3054 N N . HIS B 1 191 ? 28.375 -3.885 1.855 1 83.62 191 HIS B N 1
ATOM 3055 C CA . HIS B 1 191 ? 29.062 -4.766 2.793 1 83.62 191 HIS B CA 1
ATOM 3056 C C . HIS B 1 191 ? 28.156 -5.172 3.941 1 83.62 191 HIS B C 1
ATOM 3058 O O . HIS B 1 191 ? 28.266 -6.281 4.469 1 83.62 191 HIS B O 1
ATOM 3064 N N . VAL B 1 19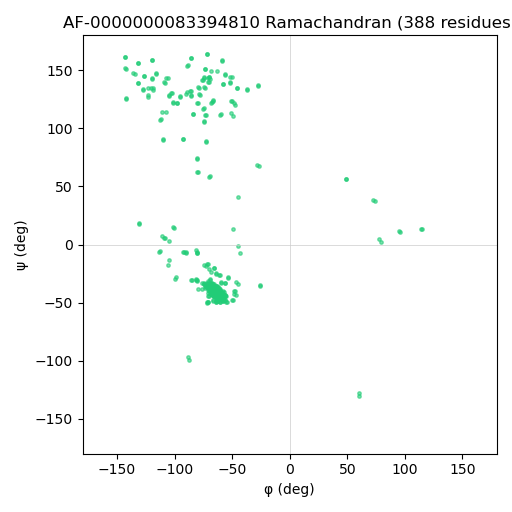2 ? 27.297 -4.285 4.23 1 81.31 192 VAL B N 1
ATOM 3065 C CA . VAL B 1 192 ? 26.578 -4.527 5.477 1 81.31 192 VAL B CA 1
ATOM 3066 C C . VAL B 1 192 ? 25.203 -5.141 5.168 1 81.31 192 VAL B C 1
ATOM 3068 O O . VAL B 1 192 ? 24.594 -5.762 6.039 1 81.31 192 VAL B O 1
ATOM 3071 N N . VAL B 1 193 ? 24.609 -4.824 3.992 1 76 193 VAL B N 1
ATOM 3072 C CA . VAL B 1 193 ? 23.25 -5.324 3.734 1 76 193 VAL B CA 1
ATOM 3073 C C . VAL B 1 193 ? 23.312 -6.477 2.736 1 76 193 VAL B C 1
ATOM 3075 O O . VAL B 1 193 ? 22.297 -7.098 2.432 1 76 193 VAL B O 1
ATOM 3078 N N . SER B 1 194 ? 24.547 -6.781 1.92 1 57.91 194 SER B N 1
ATOM 3079 C CA . SER B 1 194 ? 24.672 -7.809 0.893 1 57.91 194 SER B CA 1
ATOM 3080 C C . SER B 1 194 ? 24.062 -9.125 1.351 1 57.91 194 SER B C 1
ATOM 3082 O O . SER B 1 194 ? 24.578 -9.773 2.262 1 57.91 194 SER B O 1
ATOM 3084 N N . GLY B 1 195 ? 22.969 -9.195 1.991 1 44.44 195 GLY B N 1
ATOM 3085 C CA . GLY B 1 195 ? 22.516 -10.547 2.23 1 44.44 195 GLY B CA 1
ATOM 3086 C C . GLY B 1 195 ? 22.078 -11.266 0.965 1 44.44 195 GLY B C 1
ATOM 3087 O O . GLY B 1 195 ? 21.891 -10.641 -0.075 1 44.44 195 GLY B O 1
ATOM 3088 N N . PRO B 1 196 ? 22.203 -12.641 0.83 1 35.94 196 PRO B N 1
ATOM 3089 C CA . PRO B 1 196 ? 21.75 -13.281 -0.401 1 35.94 196 PRO B CA 1
ATOM 3090 C C . PRO B 1 196 ? 20.359 -12.805 -0.83 1 35.94 196 PRO B C 1
ATOM 3092 O O . PRO B 1 196 ? 19.594 -12.312 -0.003 1 35.94 196 PRO B O 1
#

Sequence (392 aa):
MLVAIAVLTTCNVARFLLNVAFIDTLNKAMNSLLVDRVRFPRDIPLRVQDAVMVFEPTELYDLHAVAQWESVSAGSGWIKLPTPQDDRPYAVSMYHQLHCLNFIRYDLTQSKKGVHPTPAVVGHANHCYNYIRMGVLCGADRTLEPRIVEELTCEDPNPPPPGVPHVCRDWAQIHGFVGDNYRANAEWLSHVVSGPMLVAIAVLTTCNVARFLLNVAFIDTLNKAMNSLLVDRVRFPRDIPLRVQDAVMVFEPTELYDLHAVAQWESVSAGSGWIKLPTPQDDRPYAVSMYHQLHCLNFIRYDLTQSKKGVHPTPAVVGHANHCYNYIRMGVLCGADRTLEPRIVEELTCEDPNPPPPGVPHVCRDWAQIHGFVGDNYRANAEWLSHVVSGP

Secondary structure (DSSP, 8-state):
-HHHHHHHHHHHHHHHHHHHHHHHHHHHHHHHHHHHTSSS--B-S----EEEEE----SSS-TT-HHHHHTSSSTTSEEEE--SS--EEEEEHHHHHHHHHHHHHHHHHHHHTTPPPPHHHHHHHHHHHHHHHHHHHHH---BEEE--STT--TTS---S-S--EEEEE-HHHHHHHHHHHHHHHHHHHHHHH---/-HHHHHHHHHHHHHHHHHHHHHHHHHHHHHHHHHHHTSSS--B-S----EEEEE----SSS-TT-HHHHHTSSSTTSEEEE--SS--EEEEEHHHHHHHHHHHHHHHHHHHHTTPPPPHHHHHHHHHHHHHHHHHHHHH---BEEE--STT--TTS---S-S--EEEEE-HHHHHHHHHHHHHHHHHHHHHHH---

Organism: Coprinellus micaceus (NCBI:txid71717)